Protein AF-A0A6C0CAA9-F1 (afdb_monomer_lite)

pLDDT: mean 88.31, std 8.36, range [48.25, 97.31]

Sequence (471 aa):
MSEYFYSITTSFPNSFNPATDSGELSLQIANDQSITTFLLSIGPDPNNSDLIIITFATPLSPSEETALDDLVANFVPPLQGNYVIIESTLADDQALQLLSSNTYGGILMQSGFGGIEVITTNSFAVTAAAASGIVTSLGNVTLEATAALVNIDGGAGVNVGSGSFATPVNIGTGSQQHVVTIGNNVSASAVAIAAGSGGVSANSNATISLNATGAASNLSVNTNADAQDLTLAVIGATNSSIILSSQGTGTDAISLISNGGITLFSQSANNYPINIVSNTAIANAINLDCSSTGGIIMAAGPFGININAYNGGTVGVGNFNGGDIYFSTAAAARNIFFGTDSAATVFYQRFGKGQLGYQPAPTDLATASSPLTMAELSTRLLFGTPSSTVTVTLPTPVLFVTYFPSVIIGDSLDFSVVNQSATPGDIYTLDAGSQATVGNVSVAPGVSAQFRIRMTNITFPTQAYTLYRIA

Structure (mmCIF, N/CA/C/O backbone):
data_AF-A0A6C0CAA9-F1
#
_entry.id   AF-A0A6C0CAA9-F1
#
loop_
_atom_site.group_PDB
_atom_site.id
_atom_site.type_symbol
_atom_site.label_atom_id
_atom_site.label_alt_id
_atom_site.label_comp_id
_atom_site.label_asym_id
_atom_site.label_entity_id
_atom_site.label_seq_id
_atom_site.pdbx_PDB_ins_code
_atom_site.Cartn_x
_atom_site.Cartn_y
_atom_site.Cartn_z
_atom_site.occupancy
_atom_site.B_iso_or_equiv
_atom_site.auth_seq_id
_atom_site.auth_comp_id
_atom_site.auth_asym_id
_atom_site.auth_atom_id
_atom_site.pdbx_PDB_model_num
ATOM 1 N N . MET A 1 1 ? -52.798 28.921 89.295 1.00 79.56 1 MET A N 1
ATOM 2 C CA . MET A 1 1 ? -52.818 27.674 88.516 1.00 79.56 1 MET A CA 1
ATOM 3 C C . MET A 1 1 ? -54.259 27.342 88.224 1.00 79.56 1 MET A C 1
ATOM 5 O O . MET A 1 1 ? -55.068 27.423 89.145 1.00 79.56 1 MET A O 1
ATOM 9 N N . SER A 1 2 ? -54.549 27.042 86.967 1.00 89.88 2 SER A N 1
ATOM 10 C CA . SER A 1 2 ? -55.880 26.682 86.483 1.00 89.88 2 SER A CA 1
ATOM 11 C C . SER A 1 2 ? -55.773 25.368 85.735 1.00 89.88 2 SER A C 1
ATOM 13 O O . SER A 1 2 ? -54.843 25.197 84.950 1.00 89.88 2 SER A O 1
ATOM 15 N N . GLU A 1 3 ? -56.680 24.445 86.025 1.00 91.94 3 GLU A N 1
ATOM 16 C CA . GLU A 1 3 ? -56.652 23.078 85.514 1.00 91.94 3 GLU A CA 1
ATOM 17 C C . GLU A 1 3 ? -57.796 22.867 84.530 1.00 91.94 3 GLU A C 1
ATOM 19 O O . GLU A 1 3 ? -58.948 23.190 84.824 1.00 91.94 3 GLU A O 1
ATOM 24 N N . TYR A 1 4 ? -57.450 22.313 83.374 1.00 93.62 4 TYR A N 1
ATOM 25 C CA . TYR A 1 4 ? -58.366 21.958 82.303 1.00 93.62 4 TYR A CA 1
ATOM 26 C C . TYR A 1 4 ? -58.342 20.447 82.125 1.00 93.62 4 TYR A C 1
ATOM 28 O O . TYR A 1 4 ? -57.271 19.848 82.012 1.00 93.62 4 TYR A O 1
ATOM 36 N N . PHE A 1 5 ? -59.523 19.836 82.144 1.00 92.75 5 PHE A N 1
ATOM 37 C CA . PHE A 1 5 ? -59.685 18.388 82.145 1.00 92.75 5 PHE A CA 1
ATOM 38 C C . PHE A 1 5 ? -60.194 17.934 80.788 1.00 92.75 5 PHE A C 1
ATOM 40 O O . PHE A 1 5 ? -61.292 18.308 80.378 1.00 92.75 5 PHE A O 1
ATOM 47 N N . TYR A 1 6 ? -59.416 17.085 80.128 1.00 93.69 6 TYR A N 1
ATOM 48 C CA . TYR A 1 6 ? -59.778 16.505 78.843 1.00 93.69 6 TYR A CA 1
ATOM 49 C C . TYR A 1 6 ? -59.856 14.994 78.973 1.00 93.69 6 TYR A C 1
ATOM 51 O O . TYR A 1 6 ? -58.992 14.375 79.594 1.00 93.69 6 TYR A O 1
ATOM 59 N N . SER A 1 7 ? -60.894 14.393 78.395 1.00 90.19 7 SER A N 1
ATOM 60 C CA . SER A 1 7 ? -60.997 12.938 78.368 1.00 90.19 7 SER A CA 1
ATOM 61 C C . SER A 1 7 ? -60.096 12.386 77.277 1.00 90.19 7 SER A C 1
ATOM 63 O O . SER A 1 7 ? -60.168 12.800 76.121 1.00 90.19 7 SER A O 1
ATOM 65 N N . ILE A 1 8 ? -59.263 11.422 77.634 1.00 87.12 8 ILE A N 1
ATOM 66 C CA . ILE A 1 8 ? -58.392 10.715 76.704 1.00 87.12 8 ILE A CA 1
ATOM 67 C C . ILE A 1 8 ? -59.242 10.016 75.642 1.00 87.12 8 ILE A C 1
ATOM 69 O O . ILE A 1 8 ? -58.912 10.070 74.460 1.00 87.12 8 ILE A O 1
ATOM 73 N N . THR A 1 9 ? -60.356 9.395 76.035 1.00 84.31 9 THR A N 1
ATOM 74 C CA . THR A 1 9 ? -61.214 8.657 75.099 1.00 84.31 9 THR A CA 1
ATOM 75 C C . THR A 1 9 ? -62.166 9.529 74.284 1.00 84.31 9 THR A C 1
ATOM 77 O O . THR A 1 9 ? -62.499 9.138 73.165 1.00 84.31 9 THR A O 1
ATOM 80 N N . THR A 1 10 ? -62.615 10.687 74.791 1.00 86.94 10 THR A N 1
ATOM 81 C CA . THR A 1 10 ? -63.602 11.520 74.070 1.00 86.94 10 THR A CA 1
ATOM 82 C C . THR A 1 10 ? -63.061 12.837 73.528 1.00 86.94 10 THR A C 1
ATOM 84 O O . THR A 1 10 ? -63.593 13.331 72.538 1.00 86.94 10 THR A O 1
ATOM 87 N N . SER A 1 11 ? -62.042 13.426 74.156 1.00 89.62 11 SER A N 1
ATOM 88 C CA . SER A 1 11 ? -61.457 14.704 73.725 1.00 89.62 11 SER A CA 1
ATOM 89 C C . SER A 1 11 ? -60.293 14.521 72.745 1.00 89.62 11 SER A C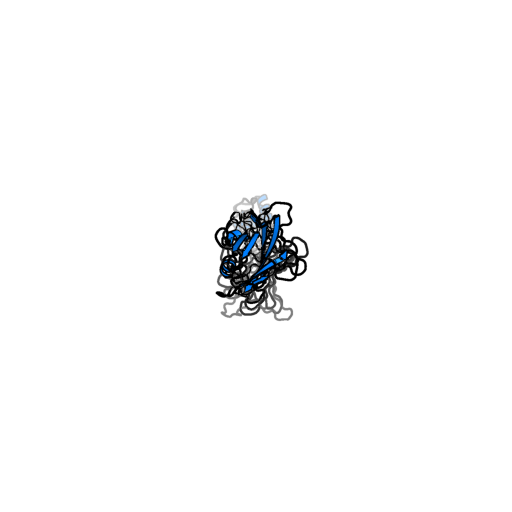 1
ATOM 91 O O . SER A 1 11 ? -60.063 15.415 71.941 1.00 89.62 11 SER A O 1
ATOM 93 N N . PHE A 1 12 ? -59.609 13.368 72.752 1.00 87.94 12 PHE A N 1
ATOM 94 C CA . PHE A 1 12 ? -58.509 13.045 71.829 1.00 87.94 12 PHE A CA 1
ATOM 95 C C . PHE A 1 12 ? -58.912 11.942 70.828 1.00 87.94 12 PHE A C 1
ATOM 97 O O . PHE A 1 12 ? -58.564 10.771 71.010 1.00 87.94 12 PHE A O 1
ATOM 104 N N . PRO A 1 13 ? -59.624 12.274 69.735 1.00 78.62 13 PRO A N 1
ATOM 105 C CA . PRO A 1 13 ? -60.142 11.279 68.789 1.00 78.62 13 PRO A CA 1
ATOM 106 C C . PRO A 1 13 ? -59.045 10.485 68.056 1.00 78.62 13 PRO A C 1
ATOM 108 O O . PRO A 1 13 ? -59.311 9.395 67.552 1.00 78.62 13 PRO A O 1
ATOM 111 N N . ASN A 1 14 ? -57.807 10.989 68.029 1.00 74.31 14 ASN A N 1
ATOM 112 C CA . ASN A 1 14 ? -56.670 10.362 67.349 1.00 74.31 14 ASN A CA 1
ATOM 113 C C . ASN A 1 14 ? -55.814 9.458 68.254 1.00 74.31 14 ASN A C 1
ATOM 115 O O . ASN A 1 14 ? -54.731 9.052 67.841 1.00 74.31 14 ASN A O 1
ATOM 119 N N . SER A 1 15 ? -56.324 9.083 69.436 1.00 75.44 15 SER A N 1
ATOM 120 C CA . SER A 1 15 ? -55.620 8.320 70.482 1.00 75.44 15 SER A CA 1
ATOM 121 C C . SER A 1 15 ? -54.475 9.106 71.134 1.00 75.44 15 SER A C 1
ATOM 123 O O . SER A 1 15 ? -53.509 9.478 70.479 1.00 75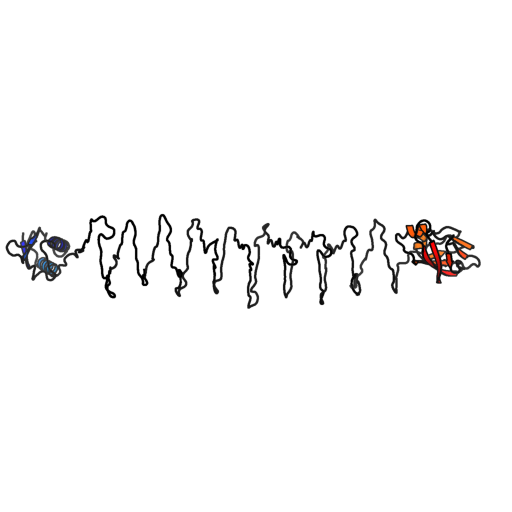.44 15 SER A O 1
ATOM 125 N N . PHE A 1 16 ? -54.566 9.321 72.447 1.00 86.31 16 PHE A N 1
ATOM 126 C CA . PHE A 1 16 ? -53.544 9.999 73.245 1.00 86.31 16 PHE A CA 1
ATOM 127 C C . PHE A 1 16 ? -53.043 9.068 74.354 1.00 86.31 16 PHE A C 1
ATOM 129 O O . PHE A 1 16 ? -53.834 8.531 75.131 1.00 86.31 16 PHE A O 1
ATOM 136 N N . ASN A 1 17 ? -51.731 8.864 74.441 1.00 85.94 17 ASN A N 1
ATOM 137 C CA . ASN A 1 17 ? -51.086 8.130 75.522 1.00 85.94 17 ASN A CA 1
ATOM 138 C C . ASN A 1 17 ? -50.378 9.111 76.475 1.00 85.94 17 ASN A C 1
ATOM 140 O O . ASN A 1 17 ? -49.301 9.613 76.142 1.00 85.94 17 ASN A O 1
ATOM 144 N N . PRO A 1 18 ? -50.899 9.336 77.699 1.00 83.44 18 PRO A N 1
ATOM 145 C CA . PRO A 1 18 ? -50.319 10.291 78.646 1.00 83.44 18 PRO A CA 1
ATOM 146 C C . PRO A 1 18 ? -48.840 10.060 78.972 1.00 83.44 18 PRO A C 1
ATOM 148 O O . PRO A 1 18 ? -48.145 11.009 79.336 1.00 83.44 18 PRO A O 1
ATOM 151 N N . ALA A 1 19 ? -48.348 8.822 78.847 1.00 79.25 19 ALA A N 1
ATOM 152 C CA . ALA A 1 19 ? -46.964 8.480 79.158 1.00 79.25 19 ALA A CA 1
ATOM 153 C C . ALA A 1 19 ? -45.966 8.919 78.073 1.00 79.25 19 ALA A C 1
ATOM 155 O O . ALA A 1 19 ? -44.817 9.210 78.400 1.00 79.25 19 ALA A O 1
ATOM 156 N N . THR A 1 20 ? -46.376 8.958 76.802 1.00 80.12 20 THR A N 1
ATOM 157 C CA . THR A 1 20 ? -45.477 9.244 75.667 1.00 80.12 20 THR A CA 1
ATOM 158 C C . THR A 1 20 ? -45.819 10.536 74.935 1.00 80.12 20 THR A C 1
ATOM 160 O O . THR A 1 20 ? -44.929 11.152 74.355 1.00 80.12 20 THR A O 1
ATOM 163 N N . ASP A 1 21 ? -47.075 10.980 75.006 1.00 87.25 21 ASP A N 1
ATOM 164 C CA . ASP A 1 21 ? -47.607 12.013 74.112 1.00 87.25 21 ASP A CA 1
ATOM 165 C C . ASP A 1 21 ? -47.741 13.380 74.801 1.00 87.25 21 ASP A C 1
ATOM 167 O O . ASP A 1 21 ? -47.811 14.406 74.128 1.00 87.25 21 ASP A O 1
ATOM 171 N N . SER A 1 22 ? -47.692 13.428 76.140 1.00 87.00 22 SER A N 1
ATOM 172 C CA . SER A 1 22 ? -47.765 14.679 76.921 1.00 87.00 22 SER A CA 1
ATOM 173 C C . SER A 1 22 ? -46.656 15.673 76.556 1.00 87.00 22 SER A C 1
ATOM 175 O O . SER A 1 22 ? -46.878 16.882 76.560 1.00 87.00 22 SER A O 1
ATOM 177 N N . GLY A 1 23 ? -45.467 15.166 76.208 1.00 85.31 23 GLY A N 1
ATOM 178 C CA . GLY A 1 23 ? -44.351 15.983 75.727 1.00 85.31 23 GLY A CA 1
ATOM 179 C C . GLY A 1 23 ? -44.665 16.674 74.401 1.00 85.31 23 GLY A C 1
ATOM 180 O O . GLY A 1 23 ? -44.465 17.880 74.279 1.00 85.31 23 GLY A O 1
ATOM 181 N N . GLU A 1 24 ? -45.228 15.942 73.442 1.00 87.56 24 GLU A N 1
ATOM 182 C CA . GLU A 1 24 ? -45.607 16.497 72.141 1.00 87.56 24 GLU A CA 1
ATOM 183 C C . GLU A 1 24 ? -46.794 17.463 72.264 1.00 87.56 24 GLU A C 1
ATOM 185 O O . GLU A 1 24 ? -46.761 18.550 71.694 1.00 87.56 24 GLU A O 1
ATOM 190 N N . LEU A 1 25 ? -47.804 17.135 73.079 1.00 89.69 25 LEU A N 1
ATOM 191 C CA . LEU A 1 25 ? -48.932 18.038 73.328 1.00 89.69 25 LEU A CA 1
ATOM 192 C C . LEU A 1 25 ? -48.465 19.346 73.981 1.00 89.69 25 LEU A C 1
ATOM 194 O O . LEU A 1 25 ? -48.918 20.421 73.595 1.00 89.69 25 LEU A O 1
ATOM 198 N N . SER A 1 26 ? -47.504 19.281 74.912 1.00 90.06 26 SER A N 1
ATOM 199 C CA . SER A 1 26 ? -46.914 20.493 75.495 1.00 90.06 26 SER A CA 1
ATOM 200 C C . SER A 1 26 ? -46.186 21.346 74.461 1.00 90.06 26 SER A C 1
ATOM 202 O O . SER A 1 26 ? -46.262 22.572 74.524 1.00 90.06 26 SER A O 1
ATOM 204 N N . LEU A 1 27 ? -45.530 20.713 73.483 1.00 88.06 27 LEU A N 1
ATOM 205 C CA . LEU A 1 27 ? -44.838 21.408 72.405 1.00 88.06 27 LEU A CA 1
ATOM 206 C C . LEU A 1 27 ? -45.835 22.069 71.447 1.00 88.06 27 LEU A C 1
ATOM 208 O O . LEU A 1 27 ? -45.625 23.208 71.036 1.00 88.06 27 LEU A O 1
ATOM 212 N N . GLN A 1 28 ? -46.935 21.387 71.126 1.00 90.12 28 GLN A N 1
ATOM 213 C CA . GLN A 1 28 ? -47.996 21.931 70.278 1.00 90.12 28 GLN A CA 1
ATOM 214 C C . GLN A 1 28 ? -48.701 23.111 70.960 1.00 90.12 28 GLN A C 1
ATOM 216 O O . GLN A 1 28 ? -48.814 24.164 70.339 1.00 90.12 28 GLN A O 1
ATOM 221 N N . ILE A 1 29 ? -49.061 22.997 72.246 1.00 91.62 29 ILE A N 1
ATOM 222 C CA . ILE A 1 29 ? -49.635 24.110 73.028 1.00 91.62 29 ILE A CA 1
ATOM 223 C C . ILE A 1 29 ? -48.663 25.291 73.101 1.00 91.62 29 ILE A C 1
ATOM 225 O O . ILE A 1 29 ? -49.076 26.432 72.930 1.00 91.62 29 ILE A O 1
ATOM 229 N N . ALA A 1 30 ? -47.370 25.038 73.322 1.00 89.06 30 ALA A N 1
ATOM 230 C CA . ALA A 1 30 ? -46.365 26.100 73.371 1.00 89.06 30 ALA A CA 1
ATOM 231 C C . ALA A 1 30 ? -46.143 26.794 72.011 1.00 89.06 30 ALA A C 1
ATOM 233 O O . ALA A 1 30 ? -45.720 27.950 71.978 1.00 89.06 30 ALA A O 1
ATOM 234 N N . ASN A 1 31 ? -46.397 26.097 70.899 1.00 90.81 31 ASN A N 1
ATOM 235 C CA . ASN A 1 31 ? -46.250 26.636 69.545 1.00 90.81 31 ASN A CA 1
ATOM 236 C C . ASN A 1 31 ? -47.523 27.323 69.026 1.00 90.81 31 ASN A C 1
ATOM 238 O O . ASN A 1 31 ? -47.436 28.120 68.082 1.00 90.81 31 ASN A O 1
ATOM 242 N N . ASP A 1 32 ? -48.684 27.048 69.623 1.00 91.50 32 ASP A N 1
ATOM 243 C CA . ASP A 1 32 ? -49.945 27.667 69.238 1.00 91.50 32 ASP A CA 1
ATOM 244 C C . ASP A 1 32 ? -49.985 29.140 69.666 1.00 91.50 32 ASP A C 1
ATOM 246 O O . ASP A 1 32 ? -50.066 29.486 70.840 1.00 91.50 32 ASP A O 1
ATOM 250 N N . GLN A 1 33 ? -49.942 30.038 68.680 1.00 92.06 33 GLN A N 1
ATOM 251 C CA . GLN A 1 33 ? -49.907 31.485 68.910 1.00 92.06 33 GLN A CA 1
ATOM 252 C C . GLN A 1 33 ? -51.203 32.037 69.520 1.00 92.06 33 GLN A C 1
ATOM 254 O O . GLN A 1 33 ? -51.222 33.184 69.972 1.00 92.06 33 GLN A O 1
ATOM 259 N N . SER A 1 34 ? -52.290 31.265 69.490 1.00 93.50 34 SER A N 1
ATOM 260 C CA . SER A 1 34 ? -53.565 31.652 70.085 1.00 93.50 34 SER A CA 1
ATOM 261 C C . SER A 1 34 ? -53.667 31.297 71.568 1.00 93.50 34 SER A C 1
ATOM 263 O O . SER A 1 34 ? -54.523 31.872 72.235 1.00 93.50 34 SER A O 1
ATOM 265 N N . ILE A 1 35 ? -52.758 30.461 72.096 1.00 92.00 35 ILE A N 1
ATOM 266 C CA . ILE A 1 35 ? -52.600 30.168 73.526 1.00 92.00 35 ILE A CA 1
ATOM 267 C C . ILE A 1 35 ? -51.384 30.934 74.055 1.00 92.00 35 ILE A C 1
ATOM 269 O O . ILE A 1 35 ? -50.236 30.545 73.871 1.00 92.00 35 ILE A O 1
ATOM 273 N N . THR A 1 36 ? -51.625 32.059 74.726 1.00 90.69 36 THR A N 1
ATOM 274 C CA . THR A 1 36 ? -50.547 32.938 75.223 1.00 90.69 36 THR A CA 1
ATOM 275 C C . THR A 1 36 ? -50.223 32.714 76.695 1.00 90.69 36 THR A C 1
ATOM 277 O O . THR A 1 36 ? -49.155 33.096 77.183 1.00 90.69 36 THR A O 1
ATOM 280 N N . THR A 1 37 ? -51.152 32.097 77.421 1.00 92.06 37 THR A N 1
ATOM 281 C CA . THR A 1 37 ? -50.989 31.766 78.830 1.00 92.06 37 THR A CA 1
ATOM 282 C C . THR A 1 37 ? -49.954 30.655 79.013 1.00 92.06 37 THR A C 1
ATOM 284 O O . THR A 1 37 ? -49.972 29.634 78.333 1.00 92.06 37 THR A O 1
ATOM 287 N N . PHE A 1 38 ? -49.053 30.833 79.981 1.00 91.38 38 PHE A N 1
ATOM 288 C CA . PHE A 1 38 ? -47.955 29.899 80.221 1.00 91.38 38 PHE A CA 1
ATOM 289 C C . PHE A 1 38 ? -48.454 28.531 80.716 1.00 91.38 38 PHE A C 1
ATOM 291 O O . PHE A 1 38 ? -49.049 28.432 81.796 1.00 91.38 38 PHE A O 1
ATOM 298 N N . LEU A 1 39 ? -48.175 27.482 79.939 1.00 93.06 39 LEU A N 1
ATOM 299 C CA . LEU A 1 39 ? -48.414 26.086 80.301 1.00 93.06 39 LEU A CA 1
ATOM 300 C C . LEU A 1 39 ? -47.430 25.651 81.399 1.00 93.06 39 LEU A C 1
ATOM 302 O O . LEU A 1 39 ? -46.219 25.799 81.253 1.00 93.06 39 LEU A O 1
ATOM 306 N N . LEU A 1 40 ? -47.946 25.099 82.497 1.00 92.56 40 LEU A N 1
ATOM 307 C CA . LEU A 1 40 ? -47.142 24.597 83.616 1.00 92.56 40 LEU A CA 1
ATOM 308 C C . LEU A 1 40 ? -46.894 23.095 83.530 1.00 92.56 40 LEU A C 1
ATOM 310 O O . LEU A 1 40 ? -45.774 22.645 83.766 1.00 92.56 40 LEU A O 1
ATOM 314 N N . SER A 1 41 ? -47.933 22.317 83.235 1.00 91.44 41 SER A N 1
ATOM 315 C CA . SER A 1 41 ? -47.829 20.862 83.175 1.00 91.44 41 SER A CA 1
ATOM 316 C C . SER A 1 41 ? -48.963 20.241 82.378 1.00 91.44 41 SER A C 1
ATOM 318 O O . SER A 1 41 ? -50.063 20.782 82.308 1.00 91.44 41 SER A O 1
ATOM 320 N N . ILE A 1 42 ? -48.683 19.060 81.840 1.00 92.00 42 ILE A N 1
ATOM 321 C CA . ILE A 1 42 ? -49.664 18.138 81.278 1.00 92.00 42 ILE A CA 1
ATOM 322 C C . ILE A 1 42 ? -49.415 16.798 81.956 1.00 92.00 42 ILE A C 1
ATOM 324 O O . ILE A 1 42 ? -48.280 16.314 81.951 1.00 92.00 42 ILE A O 1
ATOM 328 N N . GLY A 1 43 ? -50.437 16.216 82.572 1.00 89.50 43 GLY A N 1
ATOM 329 C CA . GLY A 1 43 ? -50.297 14.934 83.256 1.00 89.50 43 GLY A CA 1
ATOM 330 C C . GLY A 1 43 ? -51.631 14.219 83.450 1.00 89.50 43 GLY A C 1
ATOM 331 O O . GLY A 1 43 ? -52.675 14.865 83.413 1.00 89.50 43 GLY A O 1
ATOM 332 N N . PRO A 1 44 ? -51.627 12.888 83.616 1.00 89.38 44 PRO A N 1
ATOM 333 C CA . PRO A 1 44 ? -52.850 12.141 83.885 1.00 89.38 44 PRO A CA 1
ATOM 334 C C . PRO A 1 44 ? -53.449 12.556 85.234 1.00 89.38 44 PRO A C 1
ATOM 336 O O . PRO A 1 44 ? -52.712 12.839 86.184 1.00 89.38 44 PRO A O 1
ATOM 339 N N . ASP A 1 45 ? -54.776 12.556 85.335 1.00 88.44 45 ASP A N 1
ATOM 340 C CA . ASP A 1 45 ? -55.450 12.753 86.616 1.00 88.44 45 ASP A CA 1
ATOM 341 C C . ASP A 1 45 ? -55.144 11.557 87.542 1.00 88.44 45 ASP A C 1
ATOM 343 O O . ASP A 1 45 ? -55.397 10.404 87.171 1.00 88.44 45 ASP A O 1
ATOM 347 N N . PRO A 1 46 ? -54.612 11.783 88.760 1.00 85.88 46 PRO A N 1
ATOM 348 C CA . PRO A 1 46 ? -54.266 10.702 89.683 1.00 85.88 46 PRO A CA 1
ATOM 349 C C . PRO A 1 46 ? -55.476 9.878 90.152 1.00 85.88 46 PRO A C 1
ATOM 351 O O . PRO A 1 46 ? -55.293 8.778 90.676 1.00 85.88 46 PRO A O 1
ATOM 354 N N . ASN A 1 47 ? -56.697 10.389 89.985 1.00 89.19 47 ASN A N 1
ATOM 355 C CA . ASN A 1 47 ? -57.935 9.759 90.435 1.00 89.19 47 ASN A CA 1
ATOM 356 C C . ASN A 1 47 ? -58.813 9.251 89.279 1.00 89.19 47 ASN A C 1
ATOM 358 O O . ASN A 1 47 ? -59.784 8.536 89.538 1.00 89.19 47 ASN A O 1
ATOM 362 N N . ASN A 1 48 ? -58.498 9.593 88.023 1.00 88.81 48 ASN A N 1
ATOM 363 C CA . ASN A 1 48 ? -59.239 9.131 86.851 1.00 88.81 48 ASN A CA 1
ATOM 364 C C . ASN A 1 48 ? -58.306 8.851 85.667 1.00 88.81 48 ASN A C 1
ATOM 366 O O . ASN A 1 48 ? -57.788 9.759 85.026 1.00 88.81 48 ASN A O 1
ATOM 370 N N . SER A 1 49 ? -58.165 7.572 85.322 1.00 84.25 49 SER A N 1
ATOM 371 C CA . SER A 1 49 ? -57.291 7.123 84.237 1.00 84.25 49 SER A CA 1
ATOM 372 C C . SER A 1 49 ? -57.722 7.568 82.837 1.00 84.25 49 SER A C 1
ATOM 374 O O . SER A 1 49 ? -56.944 7.393 81.908 1.00 84.25 49 SER A O 1
ATOM 376 N N . ASP A 1 50 ? -58.945 8.080 82.665 1.00 88.12 50 ASP A N 1
ATOM 377 C CA . ASP A 1 50 ? -59.440 8.619 81.393 1.00 88.12 50 ASP A CA 1
ATOM 378 C C . ASP A 1 50 ? -59.289 10.146 81.293 1.00 88.12 50 ASP A C 1
ATOM 380 O O . ASP A 1 50 ? -59.655 10.715 80.277 1.00 88.12 50 ASP A O 1
ATOM 384 N N . LEU A 1 51 ? -58.756 10.840 82.304 1.00 90.56 51 LEU A N 1
ATOM 385 C CA . LEU A 1 51 ? -58.572 12.293 82.246 1.00 90.56 51 LEU A CA 1
ATOM 386 C C . LEU A 1 51 ? -57.093 12.673 82.157 1.00 90.56 51 LEU A C 1
ATOM 388 O O . LEU A 1 51 ? -56.251 12.156 82.892 1.00 90.56 51 LEU A O 1
ATOM 392 N N . ILE A 1 52 ? -56.792 13.633 81.284 1.00 91.81 52 ILE A N 1
ATOM 393 C CA . ILE A 1 52 ? -55.558 14.417 81.320 1.00 91.81 52 ILE A CA 1
ATOM 394 C C . ILE A 1 52 ? -55.877 15.790 81.918 1.00 91.81 52 ILE A C 1
ATOM 396 O O . ILE A 1 52 ? -56.890 16.412 81.591 1.00 91.81 52 ILE A O 1
ATOM 400 N N . ILE A 1 53 ? -54.995 16.252 82.796 1.00 92.94 53 ILE A N 1
ATOM 401 C CA . ILE A 1 53 ? -55.011 17.586 83.379 1.00 92.94 53 ILE A CA 1
ATOM 402 C C . ILE A 1 53 ? -53.973 18.431 82.648 1.00 92.94 53 ILE A C 1
ATOM 404 O O . ILE A 1 53 ? -52.780 18.111 82.646 1.00 92.94 53 ILE A O 1
ATOM 408 N N . ILE A 1 54 ? -54.433 19.525 82.049 1.00 93.88 54 ILE A N 1
ATOM 409 C CA . ILE A 1 54 ? -53.593 20.560 81.454 1.00 93.88 54 ILE A CA 1
ATOM 410 C C . ILE A 1 54 ? -53.632 21.766 82.389 1.00 93.88 54 ILE A C 1
ATOM 412 O O . ILE A 1 54 ? -54.678 22.385 82.594 1.00 93.88 54 ILE A O 1
ATOM 416 N N . THR A 1 55 ? -52.495 22.083 83.000 1.00 93.62 55 THR A N 1
ATOM 417 C CA . THR A 1 55 ? -52.395 23.130 84.017 1.00 93.62 55 THR A CA 1
ATOM 418 C C . THR A 1 55 ? -51.704 24.356 83.447 1.00 93.62 55 THR A C 1
ATOM 420 O O . THR A 1 55 ? -50.557 24.281 83.009 1.00 93.62 55 THR A O 1
ATOM 423 N N . PHE A 1 56 ? -52.359 25.510 83.533 1.00 94.88 56 PHE A N 1
ATOM 424 C CA . PHE A 1 56 ? -51.807 26.807 83.144 1.00 94.88 56 PHE A CA 1
ATOM 425 C C . PHE A 1 56 ? -51.518 27.688 84.363 1.00 94.88 56 PHE A C 1
ATOM 427 O O . PHE A 1 56 ? -52.103 27.520 85.441 1.00 94.88 56 PHE A O 1
ATOM 434 N N . ALA A 1 57 ? -50.602 28.648 84.213 1.00 93.06 57 ALA A N 1
ATOM 435 C CA . ALA A 1 57 ? -50.211 29.565 85.285 1.00 93.06 57 ALA A CA 1
ATOM 436 C C . ALA A 1 57 ? -51.398 30.388 85.821 1.00 93.06 57 ALA A C 1
ATOM 438 O O . ALA A 1 57 ? -51.562 30.535 87.042 1.00 93.06 57 ALA A O 1
ATOM 439 N N . THR A 1 58 ? -52.264 30.838 84.914 1.00 92.75 58 THR A N 1
ATOM 440 C CA . THR A 1 58 ? -53.504 31.589 85.163 1.00 92.75 58 THR A CA 1
ATOM 441 C C . THR A 1 58 ? -54.665 30.982 84.362 1.00 92.75 58 THR A C 1
ATOM 443 O O . THR A 1 58 ? -54.413 30.143 83.501 1.00 92.75 58 THR A O 1
ATOM 446 N N . PRO A 1 59 ? -55.932 31.351 84.637 1.00 92.38 59 PRO A N 1
ATOM 447 C CA . PRO A 1 59 ? -57.058 30.925 83.803 1.00 92.38 59 PRO A CA 1
ATOM 448 C C . PRO A 1 59 ? -56.873 31.391 82.357 1.00 92.38 59 PRO A C 1
ATOM 450 O O . PRO A 1 59 ? -56.418 32.516 82.145 1.00 92.38 59 PRO A O 1
ATOM 453 N N . LEU A 1 60 ? -57.230 30.534 81.404 1.00 92.94 60 LEU A N 1
ATOM 454 C CA . LEU A 1 60 ? -57.271 30.865 79.986 1.00 92.94 60 LEU A CA 1
ATOM 455 C C . LEU A 1 60 ? -58.425 31.835 79.706 1.00 92.94 60 LEU A C 1
ATOM 457 O O . LEU A 1 60 ? -59.458 31.828 80.381 1.00 92.94 60 LEU A O 1
ATOM 461 N N . SER A 1 61 ? -58.255 32.692 78.704 1.00 94.06 61 SER A N 1
ATOM 462 C CA . SER A 1 61 ? -59.370 33.447 78.131 1.00 94.06 61 SER A CA 1
ATOM 463 C C . SER A 1 61 ? -60.292 32.529 77.309 1.00 94.06 61 SER A C 1
ATOM 465 O O . SER A 1 61 ? -59.842 31.495 76.820 1.00 94.06 61 SER A O 1
ATOM 467 N N . PRO A 1 62 ? -61.562 32.904 77.056 1.00 93.19 62 PRO A N 1
ATOM 468 C CA . PRO A 1 62 ? -62.480 32.069 76.269 1.00 93.19 62 PRO A CA 1
ATOM 469 C C . PRO A 1 62 ? -61.960 31.691 74.869 1.00 93.19 62 PRO A C 1
ATOM 471 O O . PRO A 1 62 ? -62.255 30.613 74.358 1.00 93.19 62 PRO A O 1
ATOM 474 N N . SER A 1 63 ? -61.170 32.570 74.242 1.00 91.00 63 SER A N 1
ATOM 475 C CA . SER A 1 63 ? -60.507 32.291 72.963 1.00 91.00 63 SER A CA 1
ATOM 476 C C . SER A 1 63 ? -59.361 31.287 73.091 1.00 91.00 63 SER A C 1
ATOM 478 O O . SER A 1 63 ? -59.179 30.475 72.193 1.00 91.00 63 SER A O 1
ATOM 480 N N . GLU A 1 64 ? -58.613 31.324 74.195 1.00 94.06 64 GLU A N 1
ATOM 481 C CA . GLU A 1 64 ? -57.532 30.371 74.469 1.00 94.06 64 GLU A CA 1
ATOM 482 C C . GLU A 1 64 ? -58.077 28.990 74.853 1.00 94.06 64 GLU A C 1
ATOM 484 O O . GLU A 1 64 ? -57.485 27.987 74.478 1.00 94.06 64 GLU A O 1
ATOM 489 N N . GLU A 1 65 ? -59.216 28.919 75.554 1.00 93.19 65 GLU A N 1
ATOM 490 C CA . GLU A 1 65 ? -59.906 27.645 75.818 1.00 93.19 65 GLU A CA 1
ATOM 491 C C . GLU A 1 65 ? -60.389 27.005 74.515 1.00 93.19 65 GLU A C 1
ATOM 493 O O . GLU A 1 65 ? -60.154 25.825 74.295 1.00 93.19 65 GLU A O 1
ATOM 498 N N . THR A 1 66 ? -60.969 27.798 73.605 1.00 93.75 66 THR A N 1
ATOM 499 C CA . THR A 1 66 ? -61.376 27.302 72.276 1.00 93.75 66 THR A CA 1
ATOM 500 C C . THR A 1 66 ? -60.172 26.781 71.487 1.00 93.75 66 THR A C 1
ATOM 502 O O . THR A 1 66 ? -60.242 25.720 70.877 1.00 93.75 66 THR A O 1
ATOM 505 N N . ALA A 1 67 ? -59.050 27.502 71.526 1.00 93.44 67 ALA A N 1
ATOM 506 C CA . ALA A 1 67 ? -57.815 27.071 70.884 1.00 93.44 67 ALA A CA 1
ATOM 507 C C . ALA A 1 67 ? -57.248 25.784 71.494 1.00 93.44 67 ALA A C 1
ATOM 509 O O . ALA A 1 67 ? -56.795 24.901 70.768 1.00 93.44 67 ALA A O 1
ATOM 510 N N . LEU A 1 68 ? -57.288 25.659 72.823 1.00 93.69 68 LEU A N 1
ATOM 511 C CA . LEU A 1 68 ? -56.859 24.450 73.512 1.00 93.69 68 LEU A CA 1
ATOM 512 C C . LEU A 1 68 ? -57.759 23.263 73.160 1.00 93.69 68 LEU A C 1
ATOM 514 O O . LEU A 1 68 ? -57.239 22.185 72.882 1.00 93.69 68 LEU A O 1
ATOM 518 N N . ASP A 1 69 ? -59.076 23.465 73.118 1.00 93.44 69 ASP A N 1
ATOM 519 C CA . ASP A 1 69 ? -60.047 22.453 72.701 1.00 93.44 69 ASP A CA 1
ATOM 520 C C . ASP A 1 69 ? -59.783 21.992 71.260 1.00 93.44 69 ASP A C 1
ATOM 522 O O . ASP A 1 69 ? -59.742 20.789 70.997 1.00 93.44 69 ASP A O 1
ATOM 526 N N . ASP A 1 70 ? -59.541 22.930 70.337 1.00 92.62 70 ASP A N 1
ATOM 527 C CA . ASP A 1 70 ? -59.217 22.633 68.938 1.00 92.62 70 ASP A CA 1
ATOM 528 C C . ASP A 1 70 ? -57.889 21.874 68.811 1.00 92.62 70 ASP A C 1
ATOM 530 O O . ASP A 1 70 ? -57.781 20.932 68.020 1.00 92.62 70 ASP A O 1
ATOM 534 N N . LEU A 1 71 ? -56.878 22.251 69.594 1.00 91.94 71 LEU A N 1
ATOM 535 C CA . LEU A 1 71 ? -55.569 21.605 69.589 1.00 91.94 71 LEU A CA 1
ATOM 536 C C . LEU A 1 71 ? -55.636 20.192 70.176 1.00 91.94 71 LEU A C 1
ATOM 538 O O . LEU A 1 71 ? -55.051 19.266 69.618 1.00 91.94 71 LEU A O 1
ATOM 542 N N . VAL A 1 72 ? -56.399 20.002 71.253 1.00 92.31 72 VAL A N 1
ATOM 543 C CA . VAL A 1 72 ? -56.675 18.688 71.848 1.00 92.31 72 VAL A CA 1
ATOM 544 C C . VAL A 1 72 ? -57.446 17.797 70.868 1.00 92.31 72 VAL A C 1
ATOM 546 O O . VAL A 1 72 ? -57.046 16.654 70.629 1.00 92.31 72 VAL A O 1
ATOM 549 N N . ALA A 1 73 ? -58.496 18.325 70.234 1.00 90.69 73 ALA A N 1
ATOM 550 C CA . ALA A 1 73 ? -59.313 17.580 69.277 1.00 90.69 73 ALA A CA 1
ATOM 551 C C . ALA A 1 73 ? -58.540 17.191 68.004 1.00 90.69 73 ALA A C 1
ATOM 553 O O . ALA A 1 73 ? -58.813 16.145 67.411 1.00 90.69 73 ALA A O 1
ATOM 554 N N . ASN A 1 74 ? -57.566 18.007 67.593 1.00 89.38 74 ASN A N 1
ATOM 555 C CA . ASN A 1 74 ? -56.747 17.776 66.402 1.00 89.38 74 ASN A CA 1
ATOM 556 C C . ASN A 1 74 ? -55.333 17.270 66.715 1.00 89.38 74 ASN A C 1
ATOM 558 O O . ASN A 1 74 ? -54.495 17.238 65.813 1.00 89.38 74 ASN A O 1
ATOM 562 N N . PHE A 1 75 ? -55.059 16.854 67.954 1.00 89.12 75 PHE A N 1
ATOM 563 C CA . PHE A 1 75 ? -53.745 16.348 68.335 1.00 89.12 75 PHE A CA 1
ATOM 564 C C . PHE A 1 75 ? -53.339 15.174 67.434 1.00 89.12 75 PHE A C 1
ATOM 566 O O . PHE A 1 75 ? -54.118 14.240 67.209 1.00 89.12 75 PHE A O 1
ATOM 573 N N . VAL A 1 76 ? -52.109 15.218 66.922 1.00 77.69 76 VAL A N 1
ATOM 574 C CA . VAL A 1 76 ? -51.506 14.134 66.141 1.00 77.69 76 VAL A CA 1
ATOM 575 C C . VAL A 1 76 ? -50.271 13.639 66.896 1.00 77.69 76 VAL A C 1
ATOM 577 O O . VAL A 1 76 ? -49.314 14.408 67.025 1.00 77.69 76 VAL A O 1
ATOM 580 N N . PRO A 1 77 ? -50.256 12.388 67.396 1.00 76.38 77 PRO A N 1
ATOM 581 C CA . PRO A 1 77 ? -49.071 11.833 68.040 1.00 76.38 77 PRO A CA 1
ATOM 582 C C . PRO A 1 77 ? -47.921 11.674 67.025 1.00 76.38 77 PRO A C 1
ATOM 584 O O . PRO A 1 77 ? -48.168 11.454 65.833 1.00 76.38 77 PRO A O 1
ATOM 587 N N . PRO A 1 78 ? -46.650 11.754 67.460 1.00 69.56 78 PRO A N 1
ATOM 588 C CA . PRO A 1 78 ? -45.514 11.604 66.561 1.00 69.56 78 PRO A CA 1
ATOM 589 C C . PRO A 1 78 ? -45.451 10.171 66.010 1.00 69.56 78 PRO A C 1
ATOM 591 O O . PRO A 1 78 ? -45.600 9.197 66.750 1.00 69.56 78 PRO A O 1
ATOM 594 N N . LEU A 1 79 ? -45.186 10.022 64.705 1.00 61.12 79 LEU A N 1
ATOM 595 C CA . LEU A 1 79 ? -44.933 8.716 64.087 1.00 61.12 79 LEU A CA 1
ATOM 596 C C . LEU A 1 79 ? -43.633 8.127 64.658 1.00 61.12 79 LEU A C 1
ATOM 598 O O . LEU A 1 79 ? -42.538 8.455 64.203 1.00 61.12 79 LEU A O 1
ATOM 602 N N . GLN A 1 80 ? -43.735 7.253 65.659 1.00 60.03 80 GLN A N 1
ATOM 603 C CA . GLN A 1 80 ? -42.586 6.494 66.148 1.00 60.03 80 GLN A CA 1
ATOM 604 C C . GLN A 1 80 ? -42.182 5.455 65.093 1.00 60.03 80 GLN A C 1
ATOM 606 O O . GLN A 1 80 ? -42.994 4.636 64.660 1.00 60.03 80 GLN A O 1
ATOM 611 N N . GLY A 1 81 ? -40.919 5.487 64.659 1.00 61.19 81 GLY A N 1
ATOM 612 C CA . GLY A 1 81 ? -40.356 4.433 63.820 1.00 61.19 81 GLY A CA 1
ATOM 613 C C . GLY A 1 81 ? -40.329 3.120 64.600 1.00 61.19 81 GLY A C 1
ATOM 614 O O . GLY A 1 81 ? -39.493 2.940 65.480 1.00 61.19 81 GLY A O 1
ATOM 615 N N . ASN A 1 82 ? -41.251 2.209 64.301 1.00 71.19 82 ASN A N 1
ATOM 616 C CA . ASN A 1 82 ? -41.252 0.868 64.874 1.00 71.19 82 ASN A CA 1
ATOM 617 C C . ASN A 1 82 ? -40.216 0.013 64.130 1.00 71.19 82 ASN A C 1
ATOM 619 O O . ASN A 1 82 ? -40.420 -0.322 62.963 1.00 71.19 82 ASN A O 1
ATOM 623 N N . TYR A 1 83 ? -39.115 -0.345 64.793 1.00 80.25 83 TYR A N 1
ATOM 624 C CA . TYR A 1 83 ? -38.109 -1.259 64.247 1.00 80.25 83 TYR A CA 1
ATOM 625 C C . TYR A 1 83 ? -38.253 -2.651 64.862 1.00 80.25 83 TYR A C 1
ATOM 627 O O . TYR A 1 83 ? -38.540 -2.794 66.049 1.00 80.25 83 TYR A O 1
ATOM 635 N N . VAL A 1 84 ? -37.997 -3.680 64.059 1.00 87.31 84 VAL A N 1
ATOM 636 C CA . VAL A 1 84 ? -37.845 -5.062 64.526 1.00 87.31 84 VAL A CA 1
ATOM 637 C C . VAL A 1 84 ? -36.401 -5.474 64.268 1.00 87.31 84 VAL A C 1
ATOM 639 O O . VAL A 1 84 ? -35.941 -5.408 63.131 1.00 87.31 84 VAL A O 1
ATOM 642 N N . ILE A 1 85 ? -35.689 -5.891 65.317 1.00 88.50 85 ILE A N 1
ATOM 643 C CA . ILE A 1 85 ? -34.309 -6.383 65.231 1.00 88.50 85 ILE A CA 1
ATOM 644 C C . ILE A 1 85 ? -34.334 -7.907 65.377 1.00 88.50 85 ILE A C 1
ATOM 646 O O . ILE A 1 85 ? -34.882 -8.427 66.348 1.00 88.50 85 ILE A O 1
ATOM 650 N N . ILE A 1 86 ? -33.739 -8.617 64.417 1.00 91.44 86 ILE A N 1
ATOM 651 C CA . ILE A 1 86 ? -33.541 -10.070 64.456 1.00 91.44 86 ILE A CA 1
ATOM 652 C C . ILE A 1 86 ? -32.032 -10.317 64.402 1.00 91.44 86 ILE A C 1
ATOM 654 O O . ILE A 1 86 ? -31.396 -10.010 63.398 1.00 91.44 86 ILE A O 1
ATOM 658 N N . GLU A 1 87 ? -31.465 -10.858 65.479 1.00 92.12 87 GLU A N 1
ATOM 659 C CA . GLU A 1 87 ? -30.025 -11.088 65.635 1.00 92.12 87 GLU A CA 1
ATOM 660 C C . GLU A 1 87 ? -29.750 -12.533 66.076 1.00 92.12 87 GLU A C 1
ATOM 662 O O . GLU A 1 87 ? -30.504 -13.110 66.861 1.00 92.12 87 GLU A O 1
ATOM 667 N N . SER A 1 88 ? -28.648 -13.107 65.586 1.00 90.62 88 SER A N 1
ATOM 668 C CA . SER A 1 88 ? -28.078 -14.363 66.076 1.00 90.62 88 SER A CA 1
ATOM 669 C C . SER A 1 88 ? -26.611 -14.136 66.428 1.00 90.62 88 SER A C 1
ATOM 671 O O . SER A 1 88 ? -25.857 -13.595 65.625 1.00 90.62 88 SER A O 1
ATOM 673 N N . THR A 1 89 ? -26.197 -14.547 67.626 1.00 90.06 89 THR A N 1
ATOM 674 C CA . THR A 1 89 ? -24.821 -14.378 68.133 1.00 90.06 89 THR A CA 1
ATOM 675 C C . THR A 1 89 ? -23.927 -15.591 67.858 1.00 90.06 89 THR A C 1
ATOM 677 O O . THR A 1 89 ? -22.782 -15.646 68.312 1.00 90.06 89 THR A O 1
ATOM 680 N N . LEU A 1 90 ? -24.445 -16.590 67.138 1.00 89.44 90 LEU A N 1
ATOM 681 C CA . LEU A 1 90 ? -23.716 -17.805 66.786 1.00 89.44 90 LEU A CA 1
ATOM 682 C C . LEU A 1 90 ? -22.689 -17.509 65.682 1.00 89.44 90 LEU A C 1
ATOM 684 O O . LEU A 1 90 ? -23.014 -16.889 64.676 1.00 89.44 90 LEU A O 1
ATOM 688 N N . ALA A 1 91 ? -21.455 -17.992 65.847 1.00 84.88 91 ALA A N 1
ATOM 689 C CA . ALA A 1 91 ? -20.373 -17.860 64.864 1.00 84.88 91 ALA A CA 1
ATOM 690 C C . ALA A 1 91 ? -20.469 -18.922 63.746 1.00 84.88 91 ALA A C 1
ATOM 692 O O . ALA A 1 91 ? -19.498 -19.628 63.475 1.00 84.88 91 ALA A O 1
ATOM 693 N N . ASP A 1 92 ? -21.655 -19.070 63.155 1.00 88.75 92 ASP A N 1
ATOM 694 C CA . ASP A 1 92 ? -21.973 -20.053 62.111 1.00 88.75 92 ASP A CA 1
ATOM 695 C C . ASP A 1 92 ? -22.431 -19.343 60.822 1.00 88.75 92 ASP A C 1
ATOM 697 O O . ASP A 1 92 ? -23.068 -18.288 60.886 1.00 88.75 92 ASP A O 1
ATOM 701 N N . ASP A 1 93 ? -22.134 -19.907 59.649 1.00 83.81 93 ASP A N 1
ATOM 702 C CA . ASP A 1 93 ? -22.477 -19.320 58.343 1.00 83.81 93 ASP A CA 1
ATOM 703 C C . ASP A 1 93 ? -23.976 -19.428 58.000 1.00 83.81 93 ASP A C 1
ATOM 705 O O . ASP A 1 93 ? -24.456 -18.779 57.069 1.00 83.81 93 ASP A O 1
ATOM 709 N N . GLN A 1 94 ? -24.735 -20.176 58.805 1.00 89.81 94 GLN A N 1
ATOM 710 C CA . GLN A 1 94 ? -26.192 -20.311 58.728 1.00 89.81 94 GLN A CA 1
ATOM 711 C C . GLN A 1 94 ? -26.906 -19.918 60.032 1.00 89.81 94 GLN A C 1
ATOM 713 O O . GLN A 1 94 ? -27.997 -20.417 60.325 1.00 89.81 94 GLN A O 1
ATOM 718 N N . ALA A 1 95 ? -26.316 -19.010 60.818 1.00 92.31 95 ALA A N 1
ATOM 719 C CA . ALA A 1 95 ? -26.824 -18.590 62.128 1.00 92.31 95 ALA A CA 1
ATOM 720 C C . ALA A 1 95 ? -28.269 -18.034 62.121 1.00 92.31 95 ALA A C 1
ATOM 722 O O . ALA A 1 95 ? -28.928 -18.043 63.164 1.00 92.31 95 ALA A O 1
ATOM 723 N N . LEU A 1 96 ? -28.767 -17.570 60.968 1.00 92.62 96 LEU A N 1
ATOM 724 C CA . LEU A 1 96 ? -30.153 -17.161 60.733 1.00 92.62 96 LEU A CA 1
ATOM 725 C C . LEU A 1 96 ? -30.606 -17.636 59.342 1.00 92.62 96 LEU A C 1
ATOM 727 O O . LEU A 1 96 ? -29.935 -17.366 58.350 1.00 92.62 96 LEU A O 1
ATOM 731 N N . GLN A 1 97 ? -31.761 -18.306 59.255 1.00 92.81 97 GLN A N 1
ATOM 732 C CA . GLN A 1 97 ? -32.332 -18.780 57.988 1.00 92.81 97 GLN A CA 1
ATOM 733 C C . GLN A 1 97 ? -33.821 -18.432 57.878 1.00 92.81 97 GLN A C 1
ATOM 735 O O . GLN A 1 97 ? -34.565 -18.524 58.853 1.00 92.81 97 GLN A O 1
ATOM 740 N N . LEU A 1 98 ? -34.268 -18.106 56.664 1.00 91.88 98 LEU A N 1
ATOM 741 C CA . LEU A 1 98 ? -35.677 -17.923 56.309 1.00 91.88 98 LEU A CA 1
ATOM 742 C C . LEU A 1 98 ? -36.004 -18.880 55.156 1.00 91.88 98 LEU A C 1
ATOM 744 O O . LEU A 1 98 ? -35.550 -18.677 54.033 1.00 91.88 98 LEU A O 1
ATOM 748 N N . LEU A 1 99 ? -36.759 -19.949 55.426 1.00 90.62 99 LEU A N 1
ATOM 749 C CA . LEU A 1 99 ? -37.019 -21.009 54.447 1.00 90.62 99 LEU A CA 1
ATOM 750 C C . LEU A 1 99 ? -38.478 -20.989 53.977 1.00 90.62 99 LEU A C 1
ATOM 752 O O . LEU A 1 99 ? -39.400 -21.109 54.777 1.00 90.62 99 LEU A O 1
ATOM 756 N N . SER A 1 100 ? -38.682 -20.911 52.661 1.00 92.56 100 SER A N 1
ATOM 757 C CA . SER A 1 100 ? -39.980 -21.083 51.988 1.00 92.56 100 SER A CA 1
ATOM 758 C C . SER A 1 100 ? -39.849 -22.153 50.898 1.00 92.56 100 SER A C 1
ATOM 760 O O . SER A 1 100 ? -39.834 -21.851 49.714 1.00 92.56 100 SER A O 1
ATOM 762 N N . SER A 1 101 ? -39.669 -23.414 51.296 1.00 89.56 101 SER A N 1
ATOM 763 C CA . SER A 1 101 ? -39.078 -24.480 50.463 1.00 89.56 101 SER A CA 1
ATOM 764 C C . SER A 1 101 ? -40.018 -25.228 49.504 1.00 89.56 101 SER A C 1
ATOM 766 O O . SER A 1 101 ? -39.571 -26.136 48.804 1.00 89.56 101 SER A O 1
ATOM 768 N N . ASN A 1 102 ? -41.312 -24.905 49.464 1.00 88.75 102 ASN A N 1
ATOM 769 C CA . ASN A 1 102 ? -42.235 -25.549 48.525 1.00 88.75 102 ASN A CA 1
ATOM 770 C C . ASN A 1 102 ? -42.111 -24.936 47.109 1.00 88.75 102 ASN A C 1
ATOM 772 O O . ASN A 1 102 ? -41.539 -23.865 46.942 1.00 88.75 102 ASN A O 1
ATOM 776 N N . THR A 1 103 ? -42.665 -25.588 46.080 1.00 87.38 103 THR A N 1
ATOM 777 C CA . THR A 1 103 ? -42.559 -25.151 44.666 1.00 87.38 103 THR A CA 1
ATOM 778 C C . THR A 1 103 ? -43.105 -23.740 44.392 1.00 87.38 103 THR A C 1
ATOM 780 O O . THR A 1 103 ? -42.743 -23.130 43.391 1.00 87.38 103 THR A O 1
ATOM 783 N N . TYR A 1 104 ? -43.959 -23.217 45.273 1.00 86.88 104 TYR A N 1
ATOM 784 C CA . TYR A 1 104 ? -44.559 -21.883 45.192 1.00 86.88 104 TYR A CA 1
ATOM 785 C C . TYR A 1 104 ? -44.083 -20.951 46.319 1.00 86.88 104 TYR A C 1
ATOM 787 O O . TYR A 1 104 ? -44.634 -19.865 46.497 1.00 86.88 104 TYR A O 1
ATOM 795 N N . GLY A 1 105 ? -43.110 -21.385 47.122 1.00 85.56 105 GLY A N 1
ATOM 796 C CA . GLY A 1 105 ? -42.662 -20.682 48.310 1.00 85.56 105 GLY A CA 1
ATOM 797 C C . GLY A 1 105 ? -41.790 -19.498 47.922 1.00 85.56 105 GLY A C 1
ATOM 798 O O . GLY A 1 105 ? -40.897 -19.618 47.088 1.00 85.56 105 GLY A O 1
ATOM 799 N N . GLY A 1 106 ? -42.055 -18.340 48.519 1.00 90.00 106 GLY A N 1
ATOM 800 C CA . GLY A 1 106 ? -41.328 -17.113 48.233 1.00 90.00 106 GLY A CA 1
ATOM 801 C C . GLY A 1 106 ? -41.267 -16.211 49.453 1.00 90.00 106 GLY A C 1
ATOM 802 O O . GLY A 1 106 ? -42.121 -16.274 50.335 1.00 90.00 106 GLY A O 1
ATOM 803 N N . ILE A 1 107 ? -40.249 -15.361 49.481 1.00 94.31 107 ILE A N 1
ATOM 804 C CA . ILE A 1 107 ? -40.076 -14.320 50.489 1.00 94.31 107 ILE A CA 1
ATOM 805 C C . ILE A 1 107 ? -40.149 -12.992 49.751 1.00 94.31 107 ILE A C 1
ATOM 807 O O . ILE A 1 107 ? -39.360 -12.735 48.843 1.00 94.31 107 ILE A O 1
ATOM 811 N N . LEU A 1 108 ? -41.115 -12.160 50.123 1.00 93.19 108 LEU A N 1
ATOM 812 C CA . LEU A 1 108 ? -41.275 -10.829 49.561 1.00 93.19 108 LEU A CA 1
ATOM 813 C C . LEU A 1 108 ? -40.639 -9.800 50.498 1.00 93.19 108 LEU A C 1
ATOM 815 O O . LEU A 1 108 ? -41.040 -9.686 51.652 1.00 93.19 108 LEU A O 1
ATOM 819 N N . MET A 1 109 ? -39.689 -9.025 49.979 1.00 93.50 109 MET A N 1
ATOM 820 C CA . MET A 1 109 ? -39.075 -7.894 50.676 1.00 93.50 109 MET A CA 1
ATOM 821 C C . MET A 1 109 ? -39.337 -6.628 49.859 1.00 93.50 109 MET A C 1
ATOM 823 O O . MET A 1 109 ? -38.945 -6.554 48.697 1.00 93.50 109 MET A O 1
ATOM 827 N N . GLN A 1 110 ? -40.039 -5.657 50.442 1.00 94.31 110 GLN A N 1
ATOM 828 C CA . GLN A 1 110 ? -40.378 -4.388 49.793 1.00 94.31 110 GLN A CA 1
ATOM 829 C C . GLN A 1 110 ? -40.002 -3.220 50.704 1.00 94.31 110 GLN A C 1
ATOM 831 O O . GLN A 1 110 ? -40.179 -3.293 51.918 1.00 94.31 110 GLN A O 1
ATOM 836 N N . SER A 1 111 ? -39.529 -2.131 50.105 1.00 92.56 111 SER A N 1
ATOM 837 C CA . SER A 1 111 ? -39.166 -0.894 50.795 1.00 92.56 111 SER A CA 1
ATOM 838 C C . SER A 1 111 ? -39.691 0.320 50.028 1.00 92.56 111 SER A C 1
ATOM 840 O O . SER A 1 111 ? -39.800 0.284 48.803 1.00 92.56 111 SER A O 1
ATOM 842 N N . GLY A 1 112 ? -39.963 1.418 50.739 1.00 89.44 112 GLY A N 1
ATOM 843 C CA . GLY A 1 112 ? -40.171 2.734 50.126 1.00 89.44 112 GLY A CA 1
ATOM 844 C C . GLY A 1 112 ? -38.846 3.394 49.713 1.00 89.44 112 GLY A C 1
ATOM 845 O O . GLY A 1 112 ? -37.863 2.715 49.424 1.00 89.44 112 GLY A O 1
ATOM 846 N N . PHE A 1 113 ? -38.792 4.729 49.751 1.00 86.06 113 PHE A N 1
ATOM 847 C CA . PHE A 1 113 ? -37.606 5.520 49.376 1.00 86.06 113 PHE A CA 1
ATOM 848 C C . PHE A 1 113 ? -36.317 5.172 50.137 1.00 86.06 113 PHE A C 1
ATOM 850 O O . PHE A 1 113 ? -35.235 5.412 49.614 1.00 86.06 113 PHE A O 1
ATOM 857 N N . GLY A 1 114 ? -36.424 4.609 51.346 1.00 86.06 114 GLY A N 1
ATOM 858 C CA . GLY A 1 114 ? -35.268 4.193 52.147 1.00 86.06 114 GLY A CA 1
ATOM 859 C C . GLY A 1 114 ? -34.499 2.992 51.584 1.00 86.06 114 GLY A C 1
ATOM 860 O O . GLY A 1 114 ? -33.359 2.780 51.974 1.00 86.06 114 GLY A O 1
ATOM 861 N N . GLY A 1 115 ? -35.086 2.235 50.650 1.00 91.25 115 GLY A N 1
ATOM 862 C CA . GLY A 1 115 ? -34.428 1.085 50.031 1.00 91.25 115 GLY A CA 1
ATOM 863 C C . GLY A 1 115 ? -34.233 -0.113 50.968 1.00 91.25 115 GLY A C 1
ATOM 864 O O . GLY A 1 115 ? -34.778 -0.176 52.071 1.00 91.25 115 GLY A O 1
ATOM 865 N N . ILE A 1 116 ? -33.454 -1.080 50.487 1.00 95.12 116 ILE A N 1
ATOM 866 C CA . ILE A 1 116 ? -32.963 -2.226 51.253 1.00 95.12 116 ILE A CA 1
ATOM 867 C C . ILE A 1 116 ? -31.440 -2.131 51.224 1.00 95.12 116 ILE A C 1
ATOM 869 O O . ILE A 1 116 ? -30.840 -2.242 50.155 1.00 95.12 116 ILE A O 1
ATOM 873 N N . GLU A 1 117 ? -30.818 -1.914 52.378 1.00 94.69 117 GLU A N 1
ATOM 874 C CA . GLU A 1 117 ? -29.364 -1.914 52.516 1.00 94.69 117 GLU A CA 1
ATOM 875 C C . GLU A 1 117 ? -28.890 -3.287 53.002 1.00 94.69 117 GLU A C 1
ATOM 877 O O . GLU A 1 117 ? -29.416 -3.834 53.972 1.00 94.69 117 GLU A O 1
ATOM 882 N N . VAL A 1 118 ? -27.894 -3.853 52.319 1.00 94.69 118 VAL A N 1
ATOM 883 C CA . VAL A 1 118 ? -27.267 -5.123 52.694 1.00 94.69 118 VAL A CA 1
ATOM 884 C C . VAL A 1 118 ? -25.778 -4.872 52.881 1.00 94.69 118 VAL A C 1
ATOM 886 O O . VAL A 1 118 ? -25.059 -4.624 51.916 1.00 94.69 118 VAL A O 1
ATOM 889 N N . ILE A 1 119 ? -25.316 -4.944 54.127 1.00 94.69 119 ILE A N 1
ATOM 890 C CA . ILE A 1 119 ? -23.910 -4.753 54.487 1.00 94.69 119 ILE A CA 1
ATOM 891 C C . ILE A 1 119 ? -23.328 -6.112 54.862 1.00 94.69 119 ILE A C 1
ATOM 893 O O . ILE A 1 119 ? -23.796 -6.766 55.793 1.00 94.69 119 ILE A O 1
ATOM 897 N N . THR A 1 120 ? -22.282 -6.534 54.155 1.00 92.56 120 THR A N 1
ATOM 898 C CA . THR A 1 120 ? -21.559 -7.780 54.437 1.00 92.56 120 THR A CA 1
ATOM 899 C C . THR A 1 120 ? -20.062 -7.510 54.480 1.00 92.56 120 THR A C 1
ATOM 901 O O . THR A 1 120 ? -19.558 -6.753 53.656 1.00 92.56 120 THR A O 1
ATOM 904 N N . THR A 1 121 ? -19.331 -8.163 55.382 1.00 90.69 121 THR A N 1
ATOM 905 C CA . THR A 1 121 ? -17.858 -8.083 55.441 1.00 90.69 121 THR A CA 1
ATOM 906 C C . THR A 1 121 ? -17.154 -9.148 54.600 1.00 90.69 121 THR A C 1
ATOM 908 O O . THR A 1 121 ? -15.957 -9.031 54.356 1.00 90.69 121 THR A O 1
ATOM 911 N N . ASN A 1 122 ? -17.879 -10.186 54.174 1.00 88.25 122 ASN A N 1
ATOM 912 C CA . ASN A 1 122 ? -17.345 -11.288 53.379 1.00 88.25 122 ASN A CA 1
ATOM 913 C C . ASN A 1 122 ? -17.997 -11.328 51.990 1.00 88.25 122 ASN A C 1
ATOM 915 O O . ASN A 1 122 ? -17.473 -10.731 51.055 1.00 88.25 122 ASN A O 1
ATOM 919 N N . SER A 1 123 ? -19.155 -11.982 51.850 1.00 91.88 123 SER A N 1
ATOM 920 C CA . SER A 1 123 ? -19.821 -12.132 50.555 1.00 91.88 123 SER A CA 1
ATOM 921 C C . SER A 1 123 ? -21.326 -11.919 50.641 1.00 91.88 123 SER A C 1
ATOM 923 O O . SER A 1 123 ? -21.954 -12.194 51.663 1.00 91.88 123 SER A O 1
ATOM 925 N N . PHE A 1 124 ? -21.888 -11.486 49.519 1.00 94.31 124 PHE A N 1
ATOM 926 C CA . PHE A 1 124 ? -23.307 -11.554 49.222 1.00 94.31 124 PHE A CA 1
ATOM 927 C C . PHE A 1 124 ? -23.478 -12.470 48.008 1.00 94.31 124 PHE A C 1
ATOM 929 O O . PHE A 1 124 ? -22.890 -12.218 46.956 1.00 94.31 124 PHE A O 1
ATOM 936 N N . ALA A 1 125 ? -24.251 -13.546 48.152 1.00 93.69 125 ALA A N 1
ATOM 937 C CA . ALA A 1 125 ? -24.445 -14.541 47.103 1.00 93.69 125 ALA A CA 1
ATOM 938 C C . ALA A 1 125 ? -25.931 -14.698 46.769 1.00 93.69 125 ALA A C 1
ATOM 940 O O . ALA A 1 125 ? -26.764 -14.881 47.654 1.00 93.69 125 ALA A O 1
ATOM 941 N N . VAL A 1 126 ? -26.252 -14.690 45.473 1.00 94.44 126 VAL A N 1
ATOM 942 C CA . VAL A 1 126 ? -27.587 -14.995 44.948 1.00 94.44 126 VAL A CA 1
ATOM 943 C C . VAL A 1 126 ? -27.461 -16.216 44.051 1.00 94.44 126 VAL A C 1
ATOM 945 O O . VAL A 1 126 ? -26.892 -16.140 42.966 1.00 94.44 126 VAL A O 1
ATOM 948 N N . THR A 1 127 ? -27.989 -17.349 44.507 1.00 93.56 127 THR A N 1
ATOM 949 C CA . THR A 1 127 ? -27.987 -18.601 43.742 1.00 93.56 127 THR A CA 1
ATOM 950 C C . THR A 1 127 ? -29.415 -18.936 43.338 1.00 93.56 127 THR A C 1
ATOM 952 O O . THR A 1 127 ? -30.270 -19.128 44.199 1.00 93.56 127 THR A O 1
ATOM 955 N N . ALA A 1 128 ? -29.683 -19.008 42.035 1.00 91.62 128 ALA A N 1
ATOM 956 C CA . ALA A 1 128 ? -30.995 -19.349 41.496 1.00 91.62 128 ALA A CA 1
ATOM 957 C C . ALA A 1 128 ? -30.850 -20.226 40.245 1.00 91.62 128 ALA A C 1
ATOM 959 O O . ALA A 1 128 ? -29.916 -20.059 39.468 1.00 91.62 128 ALA A O 1
ATOM 960 N N . ALA A 1 129 ? -31.791 -21.153 40.042 1.00 89.94 129 ALA A N 1
ATOM 961 C CA . ALA A 1 129 ? -31.875 -21.947 38.811 1.00 89.94 129 ALA A CA 1
ATOM 962 C C . ALA A 1 129 ? -32.574 -21.192 37.661 1.00 89.94 129 ALA A C 1
ATOM 964 O O . ALA A 1 129 ? -32.445 -21.567 36.499 1.00 89.94 129 ALA A O 1
ATOM 965 N N . ALA A 1 130 ? -33.338 -20.149 37.995 1.00 91.06 130 ALA A N 1
ATOM 966 C CA . ALA A 1 130 ? -34.030 -19.272 37.058 1.00 91.06 130 ALA A CA 1
ATOM 967 C C . ALA A 1 130 ? -33.334 -17.903 36.981 1.00 91.06 130 ALA A C 1
ATOM 969 O O . ALA A 1 130 ? -32.352 -17.651 37.678 1.00 91.06 130 ALA A O 1
ATOM 970 N N . ALA A 1 131 ? -33.848 -17.012 36.132 1.00 92.56 131 ALA A N 1
ATOM 971 C CA . ALA A 1 131 ? -33.309 -15.666 35.985 1.00 92.56 131 ALA A CA 1
ATOM 972 C C . ALA A 1 131 ? -33.397 -14.864 37.297 1.00 92.56 131 ALA A C 1
ATOM 974 O O . ALA A 1 131 ? -34.459 -14.776 37.912 1.00 92.56 131 ALA A O 1
ATOM 975 N N . SER A 1 132 ? -32.288 -14.224 37.660 1.00 94.88 132 SER A N 1
ATOM 976 C CA . SER A 1 132 ? -32.196 -13.207 38.712 1.00 94.88 132 SER A CA 1
ATOM 977 C C . SER A 1 132 ? -31.945 -11.849 38.060 1.00 94.88 132 SER A C 1
ATOM 979 O O . SER A 1 132 ? -31.266 -11.779 37.035 1.00 94.88 132 SER A O 1
ATOM 981 N N . GLY A 1 133 ? -32.473 -10.763 38.627 1.00 92.06 133 GLY A N 1
ATOM 982 C CA . GLY A 1 133 ? -32.351 -9.433 38.029 1.00 92.06 133 GLY A CA 1
ATOM 983 C C . GLY A 1 133 ? -32.131 -8.325 39.052 1.00 92.06 133 GLY A C 1
ATOM 984 O O . GLY A 1 133 ? -32.671 -8.371 40.153 1.00 92.06 133 GLY A O 1
ATOM 985 N N . ILE A 1 134 ? -31.368 -7.311 38.644 1.00 94.69 134 ILE A N 1
ATOM 986 C CA . ILE A 1 134 ? -31.276 -5.999 39.291 1.00 94.69 134 ILE A CA 1
ATOM 987 C C . ILE A 1 134 ? -31.731 -4.991 38.237 1.00 94.69 134 ILE A C 1
ATOM 989 O O . ILE A 1 134 ? -31.123 -4.897 37.173 1.00 94.69 134 ILE A O 1
ATOM 993 N N . VAL A 1 135 ? -32.825 -4.278 38.502 1.00 93.06 135 VAL A N 1
ATOM 994 C CA . VAL A 1 135 ? -33.444 -3.352 37.543 1.00 93.06 135 VAL A CA 1
ATOM 995 C C . VAL A 1 135 ? -33.615 -1.992 38.203 1.00 93.06 135 VAL A C 1
ATOM 997 O O . VAL A 1 135 ? -34.208 -1.893 39.275 1.00 93.06 135 VAL A O 1
ATOM 1000 N N . THR A 1 136 ? -33.128 -0.939 37.549 1.00 91.12 136 THR A N 1
ATOM 1001 C CA . THR A 1 136 ? -33.293 0.454 37.977 1.00 91.12 136 THR A CA 1
ATOM 1002 C C . THR A 1 136 ? -34.079 1.237 36.923 1.00 91.12 136 THR A C 1
ATOM 1004 O O . THR A 1 136 ? -33.884 1.051 35.725 1.00 91.12 136 THR A O 1
ATOM 1007 N N . SER A 1 137 ? -35.003 2.102 37.354 1.00 88.44 137 SER A N 1
ATOM 1008 C CA . SER A 1 137 ? -35.854 2.907 36.455 1.00 88.44 137 SER A CA 1
ATOM 1009 C C . SER A 1 137 ? -35.398 4.361 36.298 1.00 88.44 137 SER A C 1
ATOM 1011 O O . SER A 1 137 ? -35.703 4.985 35.286 1.00 88.44 137 SER A O 1
ATOM 1013 N N . LEU A 1 138 ? -34.683 4.904 37.289 1.00 85.62 138 LEU A N 1
ATOM 1014 C CA . LEU A 1 138 ? -34.227 6.303 37.318 1.00 85.62 138 LEU A CA 1
ATOM 1015 C C . LEU A 1 138 ? -32.721 6.456 37.580 1.00 85.62 138 LEU A C 1
ATOM 1017 O O . LEU A 1 138 ? -32.158 7.504 37.285 1.00 85.62 138 LEU A O 1
ATOM 1021 N N . GLY A 1 139 ? -32.081 5.438 38.163 1.00 88.44 139 GLY A N 1
ATOM 1022 C CA . GLY A 1 139 ? -30.689 5.484 38.611 1.00 88.44 139 GLY A CA 1
ATOM 1023 C C . GLY A 1 139 ? -29.797 4.454 37.927 1.00 88.44 139 GLY A C 1
ATOM 1024 O O . GLY A 1 139 ? -30.259 3.615 37.153 1.00 88.44 139 GLY A O 1
ATOM 1025 N N . ASN A 1 140 ? -28.511 4.504 38.257 1.00 92.75 140 ASN A N 1
ATOM 1026 C CA . ASN A 1 140 ? -27.514 3.568 37.749 1.00 92.75 140 ASN A CA 1
ATOM 1027 C C . ASN A 1 140 ? -27.466 2.296 38.598 1.00 92.75 140 ASN A C 1
ATOM 1029 O O . ASN A 1 140 ? -27.739 2.322 39.797 1.00 92.75 140 ASN A O 1
ATOM 1033 N N . VAL A 1 141 ? -27.018 1.206 37.981 1.00 95.38 141 VAL A N 1
ATOM 1034 C CA . VAL A 1 141 ? -26.405 0.095 38.710 1.00 95.38 141 VAL A CA 1
ATOM 1035 C C . VAL A 1 141 ? -24.904 0.369 38.758 1.00 95.38 141 VAL A C 1
ATOM 1037 O O . VAL A 1 141 ? -24.269 0.481 37.711 1.00 95.38 141 VAL A O 1
ATOM 1040 N N . THR A 1 142 ? -24.341 0.491 39.957 1.00 94.06 142 THR A N 1
ATOM 1041 C CA . THR A 1 142 ? -22.896 0.669 40.157 1.00 94.06 142 THR A CA 1
ATOM 1042 C C . THR A 1 142 ? -22.288 -0.655 40.603 1.00 94.06 142 THR A C 1
ATOM 1044 O O . THR A 1 142 ? -22.761 -1.260 41.561 1.00 94.06 142 THR A O 1
ATOM 1047 N N . LEU A 1 143 ? -21.236 -1.097 39.915 1.00 94.44 143 LEU A N 1
ATOM 1048 C CA . LEU A 1 143 ? -20.437 -2.266 40.276 1.00 94.44 143 LEU A CA 1
ATOM 1049 C C . LEU A 1 143 ? -18.992 -1.804 40.432 1.00 94.44 143 LEU A C 1
ATOM 1051 O O . LEU A 1 143 ? -18.401 -1.305 39.476 1.00 94.44 143 LEU A O 1
ATOM 1055 N N . GLU A 1 144 ? -18.431 -1.956 41.625 1.00 94.19 144 GLU A N 1
ATOM 1056 C CA . GLU A 1 144 ? -17.091 -1.469 41.937 1.00 94.19 144 GLU A CA 1
ATOM 1057 C C . GLU A 1 144 ? -16.330 -2.497 42.773 1.00 94.19 144 GLU A C 1
ATOM 1059 O O . GLU A 1 144 ? -16.848 -3.035 43.750 1.00 94.19 144 GLU A O 1
ATOM 1064 N N . ALA A 1 145 ? -15.082 -2.754 42.387 1.00 93.81 145 ALA A N 1
ATOM 1065 C CA . ALA A 1 145 ? -14.134 -3.533 43.165 1.00 93.81 145 ALA A CA 1
ATOM 1066 C C . ALA A 1 145 ? -12.900 -2.662 43.428 1.00 93.81 145 ALA A C 1
ATOM 1068 O O . ALA A 1 145 ? -12.104 -2.415 42.528 1.00 93.81 145 ALA A O 1
ATOM 1069 N N . THR A 1 146 ? -12.731 -2.188 44.663 1.00 90.88 146 THR A N 1
ATOM 1070 C CA . THR A 1 146 ? -11.650 -1.244 45.009 1.00 90.88 146 THR A CA 1
ATOM 1071 C C . THR A 1 146 ? -10.256 -1.875 44.933 1.00 90.88 146 THR A C 1
ATOM 1073 O O . THR A 1 146 ? -9.290 -1.203 44.586 1.00 90.88 146 THR A O 1
ATOM 1076 N N . ALA A 1 147 ? -10.135 -3.165 45.265 1.00 90.88 147 ALA A N 1
ATOM 1077 C CA . ALA A 1 147 ? -8.851 -3.868 45.352 1.00 90.88 147 ALA A CA 1
ATOM 1078 C C . ALA A 1 147 ? -8.666 -4.977 44.299 1.00 90.88 147 ALA A C 1
ATOM 1080 O O . ALA A 1 147 ? -7.604 -5.596 44.249 1.00 90.88 147 ALA A O 1
ATOM 1081 N N . ALA A 1 148 ? -9.690 -5.272 43.493 1.00 92.50 148 ALA A N 1
ATOM 1082 C CA . ALA A 1 148 ? -9.728 -6.450 42.625 1.00 92.50 148 ALA A CA 1
ATOM 1083 C C . ALA A 1 148 ? -10.525 -6.189 41.333 1.00 92.50 148 ALA A C 1
ATOM 1085 O O . ALA A 1 148 ? -10.809 -5.048 40.983 1.00 92.50 148 ALA A O 1
ATOM 1086 N N . LEU A 1 149 ? -10.861 -7.258 40.607 1.00 94.31 149 LEU A N 1
ATOM 1087 C CA . LEU A 1 149 ? -11.635 -7.208 39.369 1.00 94.31 149 LEU A CA 1
ATOM 1088 C C . LEU A 1 149 ? -13.128 -7.417 39.638 1.00 94.31 149 LEU A C 1
ATOM 1090 O O . LEU A 1 149 ? -13.514 -8.161 40.538 1.00 94.31 149 LEU A O 1
ATOM 1094 N N . VAL A 1 150 ? -13.961 -6.812 38.793 1.00 96.25 150 VAL A N 1
ATOM 1095 C CA . VAL A 1 150 ? -15.357 -7.222 38.629 1.00 96.25 150 VAL A CA 1
ATOM 1096 C C . VAL A 1 150 ? -15.386 -8.337 37.585 1.00 96.25 150 VAL A C 1
ATOM 1098 O O . VAL A 1 150 ? -15.083 -8.102 36.416 1.00 96.25 150 VAL A O 1
ATOM 1101 N N . ASN A 1 151 ? -15.753 -9.549 37.999 1.00 94.38 151 ASN A N 1
ATOM 1102 C CA . ASN A 1 151 ? -15.889 -10.685 37.093 1.00 94.38 151 ASN A CA 1
ATOM 1103 C C . ASN A 1 151 ? -17.342 -10.804 36.626 1.00 94.38 151 ASN A C 1
ATOM 1105 O O . ASN A 1 151 ? -18.248 -10.945 37.444 1.00 94.38 151 ASN A O 1
ATOM 1109 N N . ILE A 1 152 ? -17.554 -10.789 35.311 1.00 95.50 152 ILE A N 1
ATOM 1110 C CA . ILE A 1 152 ? -18.859 -11.020 34.686 1.00 95.50 152 ILE A CA 1
ATOM 1111 C C . ILE A 1 152 ? -18.694 -12.192 33.725 1.00 95.50 152 ILE A C 1
ATOM 1113 O O . ILE A 1 152 ? -18.076 -12.050 32.672 1.00 95.50 152 ILE A O 1
ATOM 1117 N N . ASP A 1 153 ? -19.235 -13.348 34.100 1.00 93.62 153 ASP A N 1
ATOM 1118 C CA . ASP A 1 153 ? -19.233 -14.553 33.274 1.00 93.62 153 ASP A CA 1
ATOM 1119 C C . ASP A 1 153 ? -20.674 -15.006 33.040 1.00 93.62 153 ASP A C 1
ATOM 1121 O O . ASP A 1 153 ? -21.390 -15.365 33.973 1.00 93.62 153 ASP A O 1
ATOM 1125 N N . GLY A 1 154 ? -21.113 -14.933 31.785 1.00 91.44 154 GLY A N 1
ATOM 1126 C CA . GLY A 1 154 ? -22.462 -15.327 31.393 1.00 91.44 154 GLY A CA 1
ATOM 1127 C C . GLY A 1 154 ? -22.579 -16.776 30.922 1.00 91.44 154 GLY A C 1
ATOM 1128 O O . GLY A 1 154 ? -23.700 -17.212 30.663 1.00 91.44 154 GLY A O 1
ATOM 1129 N N . GLY A 1 155 ? -21.468 -17.508 30.743 1.00 90.12 155 GLY A N 1
ATOM 1130 C CA . GLY A 1 155 ? -21.416 -18.856 30.152 1.00 90.12 155 GLY A CA 1
ATOM 1131 C C . GLY A 1 155 ? -21.837 -18.929 28.671 1.00 90.12 155 GLY A C 1
ATOM 1132 O O . GLY A 1 155 ? -21.087 -19.414 27.830 1.00 90.12 155 GLY A O 1
ATOM 1133 N N . ALA A 1 156 ? -23.022 -18.410 28.338 1.00 92.00 156 ALA A N 1
ATOM 1134 C CA . ALA A 1 156 ? -23.572 -18.273 26.988 1.00 92.00 156 ALA A CA 1
ATOM 1135 C C . ALA A 1 156 ? -23.361 -16.873 26.372 1.00 92.00 156 ALA A C 1
ATOM 1137 O O . ALA A 1 156 ? -23.661 -16.670 25.197 1.00 92.00 156 ALA A O 1
ATOM 1138 N N . GLY A 1 157 ? -22.849 -15.911 27.147 1.00 93.06 157 GLY A N 1
ATOM 1139 C CA . GLY A 1 157 ? -22.506 -14.566 26.681 1.00 93.06 157 GLY A CA 1
ATOM 1140 C C . GLY A 1 157 ? -22.964 -13.452 27.620 1.00 93.06 157 GLY A C 1
ATOM 1141 O O . GLY A 1 157 ? -23.704 -13.680 28.574 1.00 93.06 157 GLY A O 1
ATOM 1142 N N . VAL A 1 158 ? -22.519 -12.230 27.328 1.00 95.75 158 VAL A N 1
ATOM 1143 C CA . VAL A 1 158 ? -22.902 -11.004 28.038 1.00 95.75 158 VAL A CA 1
ATOM 1144 C C . VAL A 1 158 ? -23.451 -10.022 27.010 1.00 95.75 158 VAL A C 1
ATOM 1146 O O . VAL A 1 158 ? -22.750 -9.646 26.073 1.00 95.75 158 VAL A O 1
ATOM 1149 N N . ASN A 1 159 ? -24.704 -9.605 27.179 1.00 93.38 159 ASN A N 1
ATOM 1150 C CA . ASN A 1 159 ? -25.332 -8.614 26.309 1.00 93.38 159 ASN A CA 1
ATOM 1151 C C . ASN A 1 159 ? -25.120 -7.214 26.894 1.00 93.38 159 ASN A C 1
ATOM 1153 O O . ASN A 1 159 ? -25.415 -6.986 28.066 1.00 93.38 159 ASN A O 1
ATOM 1157 N N . VAL A 1 160 ? -24.648 -6.270 26.080 1.00 94.38 160 VAL A N 1
ATOM 1158 C CA . VAL A 1 160 ? -24.411 -4.877 26.487 1.00 94.38 160 VAL A CA 1
ATOM 1159 C C . VAL A 1 160 ? -25.038 -3.950 25.454 1.00 94.38 160 VAL A C 1
ATOM 1161 O O . VAL A 1 160 ? -24.845 -4.144 24.257 1.00 94.38 160 VAL A O 1
ATOM 1164 N N . GLY A 1 161 ? -25.803 -2.952 25.907 1.00 90.56 161 GLY A N 1
ATOM 1165 C CA . GLY A 1 161 ? -26.393 -1.946 25.017 1.00 90.56 161 GLY A CA 1
ATOM 1166 C C . GLY A 1 161 ? -27.446 -2.489 24.042 1.00 90.56 161 GLY A C 1
ATOM 1167 O O . GLY A 1 161 ? -27.657 -1.899 22.991 1.00 90.56 161 GLY A O 1
ATOM 1168 N N . SER A 1 162 ? -28.129 -3.592 24.366 1.00 89.00 162 SER A N 1
ATOM 1169 C CA . SER A 1 162 ? -29.113 -4.248 23.485 1.00 89.00 162 SER A CA 1
ATOM 1170 C C . SER A 1 162 ? -30.475 -3.533 23.385 1.00 89.00 162 SER A C 1
ATOM 1172 O O . SER A 1 162 ? -31.445 -4.124 22.913 1.00 89.00 162 SER A O 1
ATOM 1174 N N . GLY A 1 163 ? -30.585 -2.296 23.878 1.00 85.56 163 GLY A N 1
ATOM 1175 C CA . GLY A 1 163 ? -31.803 -1.485 23.793 1.00 85.56 163 GLY A CA 1
ATOM 1176 C C . GLY A 1 163 ? -31.962 -0.802 22.428 1.00 85.56 163 GLY A C 1
ATOM 1177 O O . GLY A 1 163 ? -31.022 -0.716 21.649 1.00 85.56 163 GLY A O 1
ATOM 1178 N N . SER A 1 164 ? -33.156 -0.277 22.133 1.00 87.38 164 SER A N 1
ATOM 1179 C CA . SER A 1 164 ? -33.449 0.401 20.853 1.00 87.38 164 SER A CA 1
ATOM 1180 C C . SER A 1 164 ? -33.042 1.881 20.799 1.00 87.38 164 SER A C 1
ATOM 1182 O O . SER A 1 164 ? -33.245 2.532 19.777 1.00 87.38 164 SER A O 1
ATOM 1184 N N . PHE A 1 165 ? -32.505 2.434 21.888 1.00 84.94 165 PHE A N 1
ATOM 1185 C CA . PHE A 1 165 ? -32.096 3.836 21.970 1.00 84.94 165 PHE A CA 1
ATOM 1186 C C . PHE A 1 165 ? -30.606 3.993 21.666 1.00 84.94 165 PHE A C 1
ATOM 1188 O O . PHE A 1 165 ? -29.793 3.147 22.026 1.00 84.94 165 PHE A O 1
ATOM 1195 N N . ALA A 1 166 ? -30.240 5.110 21.038 1.00 84.06 166 ALA A N 1
ATOM 1196 C CA . ALA A 1 166 ? -28.845 5.456 20.807 1.00 84.06 166 ALA A CA 1
ATOM 1197 C C . ALA A 1 166 ? -28.180 5.872 22.129 1.00 84.06 166 ALA A C 1
ATOM 1199 O O . ALA A 1 166 ? -28.340 7.003 22.586 1.00 84.06 166 ALA A O 1
ATOM 1200 N N . THR A 1 167 ? -27.430 4.958 22.740 1.00 87.94 167 THR A N 1
ATOM 1201 C CA . THR A 1 167 ? -26.629 5.218 23.943 1.00 87.94 167 THR A CA 1
ATOM 1202 C C . THR A 1 167 ? -25.204 4.716 23.738 1.00 87.94 167 THR A C 1
ATOM 1204 O O . THR A 1 167 ? -25.029 3.618 23.204 1.00 87.94 167 THR A O 1
ATOM 1207 N N . PRO A 1 168 ? -24.175 5.469 24.156 1.00 92.19 168 PRO A N 1
ATOM 1208 C CA . PRO A 1 168 ? -22.798 5.012 24.040 1.00 92.19 168 PRO A CA 1
ATOM 1209 C C . PRO A 1 168 ? -22.514 3.850 25.000 1.00 92.19 168 PRO A C 1
ATOM 1211 O O . PRO A 1 168 ? -23.056 3.790 26.103 1.00 92.19 168 PRO A O 1
ATOM 1214 N N . VAL A 1 169 ? -21.593 2.971 24.604 1.00 95.12 169 VAL A N 1
ATOM 1215 C CA . VAL A 1 169 ? -20.919 2.034 25.509 1.00 95.12 169 VAL A CA 1
ATOM 1216 C C . VAL A 1 169 ? -19.503 2.555 25.714 1.00 95.12 169 VAL A C 1
ATOM 1218 O O . VAL A 1 169 ? -18.673 2.498 24.810 1.00 95.12 169 VAL A O 1
ATOM 1221 N N . ASN A 1 170 ? -19.241 3.108 26.894 1.00 94.44 170 ASN A N 1
ATOM 1222 C CA . ASN A 1 170 ? -17.946 3.687 27.238 1.00 94.44 170 ASN A CA 1
ATOM 1223 C C . ASN A 1 170 ? -17.090 2.642 27.961 1.00 94.44 170 ASN A C 1
ATOM 1225 O O . ASN A 1 170 ? -17.523 2.082 28.966 1.00 94.44 170 ASN A O 1
ATOM 1229 N N . ILE A 1 171 ? -15.874 2.395 27.472 1.00 95.81 171 ILE A N 1
ATOM 1230 C CA . ILE A 1 171 ? -14.928 1.436 28.059 1.00 95.81 171 ILE A CA 1
ATOM 1231 C C . ILE A 1 171 ? -13.569 2.123 28.188 1.00 95.81 171 ILE A C 1
ATOM 1233 O O . ILE A 1 171 ? -13.030 2.606 27.196 1.00 95.81 171 ILE A O 1
ATOM 1237 N N . GLY A 1 172 ? -13.016 2.178 29.404 1.00 92.88 172 GLY A N 1
ATOM 1238 C CA . GLY A 1 172 ? -11.673 2.725 29.644 1.00 92.88 172 GLY A CA 1
ATOM 1239 C C . GLY A 1 172 ? -11.521 4.218 29.320 1.00 92.88 172 GLY A C 1
ATOM 1240 O O . GLY A 1 172 ? -10.457 4.645 28.889 1.00 92.88 172 GLY A O 1
ATOM 1241 N N . THR A 1 173 ? -12.573 5.024 29.500 1.00 94.19 173 THR A N 1
ATOM 1242 C CA . THR A 1 173 ? -12.599 6.449 29.111 1.00 94.19 173 THR A CA 1
ATOM 1243 C C . THR A 1 173 ? -11.970 7.407 30.133 1.00 94.19 173 THR A C 1
ATOM 1245 O O . THR A 1 173 ? -12.066 8.622 29.970 1.00 94.19 173 THR A O 1
ATOM 1248 N N . GLY A 1 174 ? -11.368 6.901 31.213 1.00 89.62 174 GLY A N 1
ATOM 1249 C CA . GLY A 1 174 ? -10.684 7.735 32.207 1.00 89.62 174 GLY A CA 1
ATOM 1250 C C . GLY A 1 174 ? -9.359 8.311 31.685 1.00 89.62 174 GLY A C 1
ATOM 1251 O O . GLY A 1 174 ? -8.797 7.823 30.711 1.00 89.62 174 GLY A O 1
ATOM 1252 N N . SER A 1 175 ? -8.804 9.310 32.375 1.00 90.69 175 SER A N 1
ATOM 1253 C CA . SER A 1 175 ? -7.520 9.945 32.017 1.00 90.69 175 SER A CA 1
ATOM 1254 C C . SER A 1 175 ? -6.275 9.087 32.289 1.00 90.69 175 SER A C 1
ATOM 1256 O O . SER A 1 175 ? -5.169 9.461 31.902 1.00 90.69 175 SER A O 1
ATOM 1258 N N . GLN A 1 176 ? -6.434 7.959 32.983 1.00 90.19 176 GLN A N 1
ATOM 1259 C CA . GLN A 1 176 ? -5.352 7.033 33.308 1.00 90.19 176 GLN A CA 1
ATOM 1260 C C . GLN A 1 176 ? -5.043 6.087 32.137 1.00 90.19 176 GLN A C 1
ATOM 1262 O O . GLN A 1 176 ? -5.782 6.022 31.155 1.00 90.19 176 GLN A O 1
ATOM 1267 N N . GLN A 1 177 ? -3.940 5.341 32.229 1.00 88.94 177 GLN A N 1
ATOM 1268 C CA . GLN A 1 177 ? -3.661 4.279 31.263 1.00 88.94 177 GLN A CA 1
ATOM 1269 C C . GLN A 1 177 ? -4.660 3.137 31.454 1.00 88.94 177 GLN A C 1
ATOM 1271 O O . GLN A 1 177 ? -4.841 2.646 32.565 1.00 88.94 177 GLN A O 1
ATOM 1276 N N . HIS A 1 178 ? -5.266 2.693 30.358 1.00 93.00 178 HIS A N 1
ATOM 1277 C CA . HIS A 1 178 ? -6.154 1.539 30.340 1.00 93.00 178 HIS A CA 1
ATOM 1278 C C . HIS A 1 178 ? -5.637 0.529 29.322 1.00 93.00 178 HIS A C 1
ATOM 1280 O O . HIS A 1 178 ? -5.198 0.899 28.234 1.00 93.00 178 HIS A O 1
ATOM 1286 N N . VAL A 1 179 ? -5.726 -0.753 29.669 1.00 92.44 179 VAL A N 1
ATOM 1287 C CA . VAL A 1 179 ? -5.530 -1.857 28.730 1.00 92.44 179 VAL A CA 1
ATOM 1288 C C . VAL A 1 179 ? -6.884 -2.517 28.532 1.00 92.44 179 VAL A C 1
ATOM 1290 O O . VAL A 1 179 ? -7.467 -3.035 29.480 1.00 92.44 179 VAL A O 1
ATOM 1293 N N . VAL A 1 180 ? -7.388 -2.482 27.301 1.00 94.50 180 VAL A N 1
ATOM 1294 C CA . VAL A 1 180 ? -8.605 -3.199 26.910 1.00 94.50 180 VAL A CA 1
ATOM 1295 C C . VAL A 1 180 ? -8.180 -4.392 26.068 1.00 94.50 180 VAL A C 1
ATOM 1297 O O . VAL A 1 180 ? -7.701 -4.235 24.947 1.00 94.50 180 VAL A O 1
ATOM 1300 N N . THR A 1 181 ? -8.332 -5.591 26.619 1.00 93.88 181 THR A N 1
ATOM 1301 C CA . THR A 1 181 ? -8.054 -6.847 25.918 1.00 93.88 181 THR A CA 1
ATOM 1302 C C . THR A 1 181 ? -9.373 -7.490 25.507 1.00 93.88 181 THR A C 1
ATOM 1304 O O . THR A 1 181 ? -10.264 -7.649 26.336 1.00 93.88 181 THR A O 1
ATOM 1307 N N . ILE A 1 182 ? -9.501 -7.860 24.231 1.00 93.75 182 ILE A N 1
ATOM 1308 C CA . ILE A 1 182 ? -10.687 -8.528 23.682 1.00 93.75 182 ILE A CA 1
ATOM 1309 C C . ILE A 1 182 ? -10.238 -9.840 23.035 1.00 93.75 182 ILE A C 1
ATOM 1311 O O . ILE A 1 182 ? -9.428 -9.828 22.110 1.00 93.75 182 ILE A O 1
ATOM 1315 N N . GLY A 1 183 ? -10.773 -10.963 23.518 1.00 92.06 183 GLY A N 1
ATOM 1316 C CA . GLY A 1 183 ? -10.376 -12.307 23.085 1.00 92.06 183 GLY A CA 1
ATOM 1317 C C . GLY A 1 183 ? -9.171 -12.862 23.852 1.00 92.06 183 GLY A C 1
ATOM 1318 O O . GLY A 1 183 ? -8.836 -12.386 24.936 1.00 92.06 183 GLY A O 1
ATOM 1319 N N . ASN A 1 184 ? -8.537 -13.901 23.302 1.00 85.62 184 ASN A N 1
ATOM 1320 C CA . ASN A 1 184 ? -7.344 -14.523 23.874 1.00 85.62 184 ASN A CA 1
ATOM 1321 C C . ASN A 1 184 ? -6.238 -14.728 22.819 1.00 85.62 184 ASN A C 1
ATOM 1323 O O . ASN A 1 184 ? -6.519 -14.849 21.630 1.00 85.62 184 ASN A O 1
ATOM 1327 N N . ASN A 1 185 ? -4.979 -14.772 23.268 1.00 79.31 185 ASN A N 1
ATOM 1328 C CA . ASN A 1 185 ? -3.790 -14.826 22.402 1.00 79.31 185 ASN A CA 1
ATOM 1329 C C . ASN A 1 185 ? -3.183 -16.239 22.280 1.00 79.31 185 ASN A C 1
ATOM 1331 O O . ASN A 1 185 ? -2.033 -16.373 21.867 1.00 79.31 185 ASN A O 1
ATOM 1335 N N . VAL A 1 186 ? -3.912 -17.286 22.683 1.00 82.12 186 VAL A N 1
ATOM 1336 C CA . VAL A 1 186 ? -3.392 -18.669 22.738 1.00 82.12 186 VAL A CA 1
ATOM 1337 C C . VAL A 1 186 ? -4.241 -19.624 21.895 1.00 82.12 186 VAL A C 1
ATOM 1339 O O . VAL A 1 186 ? -3.714 -20.465 21.177 1.00 82.12 186 VAL A O 1
ATOM 1342 N N . SER A 1 187 ? -5.559 -19.483 21.974 1.00 84.06 187 SER A N 1
ATOM 1343 C CA . SER A 1 187 ? -6.584 -20.226 21.241 1.00 84.06 187 SER A CA 1
ATOM 1344 C C . SER A 1 187 ? -7.371 -19.284 20.326 1.00 84.06 187 SER A C 1
ATOM 1346 O O . SER A 1 187 ? -7.263 -18.063 20.416 1.00 84.06 187 SER A O 1
ATOM 1348 N N . ALA A 1 188 ? -8.201 -19.838 19.443 1.00 85.69 188 ALA A N 1
ATOM 1349 C CA . ALA A 1 188 ? -9.023 -19.022 18.558 1.00 85.69 188 ALA A CA 1
ATOM 1350 C C . ALA A 1 188 ? -9.979 -18.108 19.356 1.00 85.69 188 ALA A C 1
ATOM 1352 O O . ALA A 1 188 ? -10.703 -18.558 20.243 1.00 85.69 188 ALA A O 1
ATOM 1353 N N . SER A 1 189 ? -9.994 -16.819 19.020 1.00 91.69 189 SER A N 1
ATOM 1354 C CA . SER A 1 189 ? -11.036 -15.857 19.390 1.00 91.69 189 SER A CA 1
ATOM 1355 C C . SER A 1 189 ? -11.400 -15.059 18.152 1.00 91.69 189 SER A C 1
ATOM 1357 O O . SER A 1 189 ? -10.530 -14.452 17.533 1.00 91.69 189 SER A O 1
ATOM 1359 N N . ALA A 1 190 ? -12.678 -15.062 17.786 1.00 91.50 190 ALA A N 1
ATOM 1360 C CA . ALA A 1 190 ? -13.183 -14.185 16.744 1.00 91.50 190 ALA A CA 1
ATOM 1361 C C . ALA A 1 190 ? -13.646 -12.871 17.381 1.00 91.50 190 ALA A C 1
ATOM 1363 O O . ALA A 1 190 ? -14.426 -12.883 18.332 1.00 91.50 190 ALA A O 1
ATOM 1364 N N . VAL A 1 191 ? -13.188 -11.744 16.840 1.00 94.62 191 VAL A N 1
ATOM 1365 C CA . VAL A 1 191 ? -13.696 -10.412 17.183 1.00 94.62 191 VAL A CA 1
ATOM 1366 C C . VAL A 1 191 ? -14.371 -9.855 15.939 1.00 94.62 191 VAL A C 1
ATOM 1368 O O . VAL A 1 191 ? -13.708 -9.563 14.947 1.00 94.62 191 VAL A O 1
ATOM 1371 N N . ALA A 1 192 ? -15.697 -9.741 15.977 1.00 95.06 192 ALA A N 1
ATOM 1372 C CA . ALA A 1 192 ? -16.483 -9.155 14.899 1.00 95.06 192 ALA A CA 1
ATOM 1373 C C . ALA A 1 192 ? -16.887 -7.725 15.274 1.00 95.06 192 ALA A C 1
ATOM 1375 O O . ALA A 1 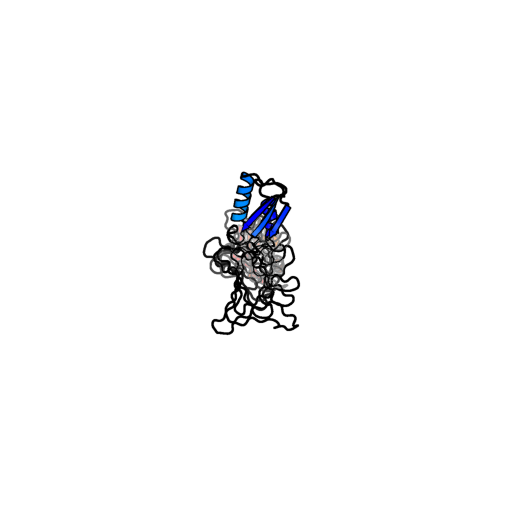192 ? -17.484 -7.504 16.326 1.00 95.06 192 ALA A O 1
ATOM 1376 N N . ILE A 1 193 ? -16.583 -6.760 14.404 1.00 95.38 193 ILE A N 1
ATOM 1377 C CA . ILE A 1 193 ? -16.969 -5.354 14.573 1.00 95.38 193 ILE A CA 1
ATOM 1378 C C . ILE A 1 193 ? -17.890 -4.986 13.412 1.00 95.38 193 ILE A C 1
ATOM 1380 O O . ILE A 1 193 ? -17.443 -4.833 12.277 1.00 95.38 193 ILE A O 1
ATOM 1384 N N . ALA A 1 194 ? -19.185 -4.857 13.694 1.00 94.69 194 ALA A N 1
ATOM 1385 C CA . ALA A 1 194 ? -20.194 -4.463 12.718 1.00 94.69 194 ALA A CA 1
ATOM 1386 C C . ALA A 1 194 ? -20.749 -3.081 13.086 1.00 94.69 194 ALA A C 1
ATOM 1388 O O . ALA A 1 194 ? -21.431 -2.938 14.096 1.00 94.69 194 ALA A O 1
ATOM 1389 N N . ALA A 1 195 ? -20.455 -2.067 12.269 1.00 92.81 195 ALA A N 1
ATOM 1390 C CA . ALA A 1 195 ? -20.809 -0.673 12.561 1.00 92.81 195 ALA A CA 1
ATOM 1391 C C . ALA A 1 195 ? -21.997 -0.118 11.749 1.00 92.81 195 ALA A C 1
ATOM 1393 O O . ALA A 1 195 ? -22.375 1.043 11.917 1.00 92.81 195 ALA A O 1
ATOM 1394 N N . GLY A 1 196 ? -22.580 -0.911 10.841 1.00 90.50 196 GLY A N 1
ATOM 1395 C CA . GLY A 1 196 ? -23.634 -0.439 9.937 1.00 90.50 196 GLY A CA 1
ATOM 1396 C C . GLY A 1 196 ? -23.198 0.808 9.155 1.00 90.50 196 GLY A C 1
ATOM 1397 O O . GLY A 1 196 ? -22.090 0.855 8.625 1.00 90.50 196 GLY A O 1
ATOM 1398 N N . SER A 1 197 ? -24.049 1.835 9.114 1.00 90.50 197 SER A N 1
ATOM 1399 C CA . SER A 1 197 ? -23.750 3.122 8.467 1.00 90.50 197 SER A CA 1
ATOM 1400 C C . SER A 1 197 ? -22.903 4.082 9.316 1.00 90.50 197 SER A C 1
ATOM 1402 O O . SER A 1 197 ? -22.536 5.143 8.821 1.00 90.50 197 SER A O 1
ATOM 1404 N N . GLY A 1 198 ? -22.618 3.757 10.585 1.00 91.56 198 GLY A N 1
ATOM 1405 C CA . GLY A 1 198 ? -21.867 4.628 11.501 1.00 91.56 198 GLY A CA 1
ATOM 1406 C C . GLY A 1 198 ? -20.345 4.575 11.324 1.00 91.56 198 GLY A C 1
ATOM 1407 O O . GLY A 1 198 ? -19.652 5.505 11.728 1.00 91.56 198 GLY A O 1
ATOM 1408 N N . GLY A 1 199 ? -19.830 3.516 10.689 1.00 93.69 199 GLY A N 1
ATOM 1409 C CA . GLY A 1 199 ? -18.399 3.316 10.444 1.00 93.69 199 GLY A CA 1
ATOM 1410 C C . GLY A 1 199 ? -17.583 2.928 11.686 1.00 93.69 199 GLY A C 1
ATOM 1411 O O . GLY A 1 199 ? -18.067 2.930 12.814 1.00 93.69 199 GLY A O 1
ATOM 1412 N N . VAL A 1 200 ? -16.315 2.573 11.465 1.00 96.75 200 VAL A N 1
ATOM 1413 C CA . VAL A 1 200 ? -15.338 2.272 12.525 1.00 96.75 200 VAL A CA 1
ATOM 1414 C C . VAL A 1 200 ? -14.228 3.314 12.454 1.00 96.75 200 VAL A C 1
ATOM 1416 O O . VAL A 1 200 ? -13.612 3.485 11.405 1.00 96.75 200 VAL A O 1
ATOM 1419 N N . SER A 1 201 ? -13.963 4.006 13.562 1.00 95.62 201 SER A N 1
ATOM 1420 C CA . SER A 1 201 ? -12.881 4.990 13.669 1.00 95.62 201 SER A CA 1
ATOM 1421 C C . SER A 1 201 ? -11.821 4.495 14.650 1.00 95.62 201 SER A C 1
ATOM 1423 O O . SER A 1 201 ? -12.143 4.116 15.774 1.00 95.62 201 SER A O 1
ATOM 1425 N N . ALA A 1 202 ? -10.559 4.505 14.223 1.00 95.69 202 ALA A N 1
ATOM 1426 C CA . ALA A 1 202 ? -9.406 4.168 15.050 1.00 95.69 202 ALA A CA 1
ATOM 1427 C C . ALA A 1 202 ? -8.433 5.352 15.044 1.00 95.69 202 ALA A C 1
ATOM 1429 O O . ALA A 1 202 ? -7.618 5.496 14.135 1.00 95.69 202 ALA A O 1
ATOM 1430 N N . ASN A 1 203 ? -8.543 6.217 16.051 1.00 95.19 203 ASN A N 1
ATOM 1431 C CA . ASN A 1 203 ? -7.682 7.388 16.202 1.00 95.19 203 ASN A CA 1
ATOM 1432 C C . ASN A 1 203 ? -6.607 7.096 17.250 1.00 95.19 203 ASN A C 1
ATOM 1434 O O . ASN A 1 203 ? -6.920 6.626 18.343 1.00 95.19 203 ASN A O 1
ATOM 1438 N N . SER A 1 204 ? -5.347 7.387 16.931 1.00 94.81 204 SER A N 1
ATOM 1439 C CA . SER A 1 204 ? -4.219 7.198 17.844 1.00 94.81 204 SER A CA 1
ATOM 1440 C C . SER A 1 204 ? -3.208 8.326 17.671 1.00 94.81 204 SER A C 1
ATOM 1442 O O . SER A 1 204 ? -2.879 8.698 16.549 1.00 94.81 204 SER A O 1
ATOM 1444 N N . ASN A 1 205 ? -2.684 8.836 18.788 1.00 93.19 205 ASN A N 1
ATOM 1445 C CA . ASN A 1 205 ? -1.507 9.716 18.799 1.00 93.19 205 ASN A CA 1
ATOM 1446 C C . ASN A 1 205 ? -0.189 8.913 18.792 1.00 93.19 205 ASN A C 1
ATOM 1448 O O . ASN A 1 205 ? 0.894 9.488 18.861 1.00 93.19 205 ASN A O 1
ATOM 1452 N N . ALA A 1 206 ? -0.289 7.583 18.755 1.00 94.44 206 ALA A N 1
ATOM 1453 C CA . ALA A 1 206 ? 0.811 6.633 18.701 1.00 94.44 206 ALA A CA 1
ATOM 1454 C C . ALA A 1 206 ? 0.599 5.667 17.518 1.00 94.44 206 ALA A C 1
ATOM 1456 O O . ALA A 1 206 ? -0.102 5.978 16.555 1.00 94.44 206 ALA A O 1
ATOM 1457 N N . THR A 1 207 ? 1.215 4.488 17.561 1.00 96.12 207 THR A N 1
ATOM 1458 C CA . THR A 1 207 ? 1.096 3.496 16.489 1.00 96.12 207 THR A CA 1
ATOM 1459 C C . THR A 1 207 ? -0.282 2.832 16.464 1.00 96.12 207 THR A C 1
ATOM 1461 O O . THR A 1 207 ? -0.939 2.652 17.489 1.00 96.12 207 THR A O 1
ATOM 1464 N N . ILE A 1 208 ? -0.700 2.430 15.266 1.00 97.31 208 ILE A N 1
ATOM 1465 C CA . ILE A 1 208 ? -1.770 1.456 15.035 1.00 97.31 208 ILE A CA 1
ATOM 1466 C C . ILE A 1 208 ? -1.098 0.263 14.358 1.00 97.31 208 ILE A C 1
ATOM 1468 O O . ILE A 1 208 ? -0.364 0.443 13.387 1.00 97.31 208 ILE A O 1
ATOM 1472 N N . SER A 1 209 ? -1.294 -0.944 14.886 1.00 95.50 209 SER A N 1
ATOM 1473 C CA . SER A 1 209 ? -0.637 -2.153 14.384 1.00 95.50 209 SER A CA 1
ATOM 1474 C C . SER A 1 209 ? -1.668 -3.215 14.020 1.00 95.50 209 SER A C 1
ATOM 1476 O O . SER A 1 209 ? -2.561 -3.504 14.813 1.00 95.50 209 SER A O 1
ATOM 1478 N N . LEU A 1 210 ? -1.535 -3.787 12.822 1.00 94.56 210 LEU A N 1
ATOM 1479 C CA . LEU A 1 210 ? -2.416 -4.814 12.266 1.00 94.56 210 LEU A CA 1
ATOM 1480 C C . LEU A 1 210 ? -1.539 -5.974 11.782 1.00 94.56 210 LEU A C 1
ATOM 1482 O O . LEU A 1 210 ? -1.033 -5.946 10.664 1.00 94.56 210 LEU A O 1
ATOM 1486 N N . ASN A 1 211 ? -1.320 -6.972 12.638 1.00 93.12 211 ASN A N 1
ATOM 1487 C CA . ASN A 1 211 ? -0.420 -8.091 12.347 1.00 93.12 211 ASN A CA 1
ATOM 1488 C C . ASN A 1 211 ? -1.177 -9.420 12.379 1.00 93.12 211 ASN A C 1
ATOM 1490 O O . ASN A 1 211 ? -2.042 -9.624 13.229 1.00 93.12 211 ASN A O 1
ATOM 1494 N N . ALA A 1 212 ? -0.787 -10.345 11.504 1.00 92.44 212 ALA A N 1
ATOM 1495 C CA . ALA A 1 212 ? -1.196 -11.744 11.545 1.00 92.44 212 ALA A CA 1
ATOM 1496 C C . ALA A 1 212 ? 0.032 -12.647 11.381 1.00 92.44 212 ALA A C 1
ATOM 1498 O O . ALA A 1 212 ? 0.978 -12.294 10.677 1.00 92.44 212 ALA A O 1
ATOM 1499 N N . THR A 1 213 ? 0.003 -13.822 12.009 1.00 91.81 213 THR A N 1
ATOM 1500 C CA . THR A 1 213 ? 1.077 -14.821 11.934 1.00 91.81 213 THR A CA 1
ATOM 1501 C C . THR A 1 213 ? 0.496 -16.133 11.431 1.00 91.81 213 THR A C 1
ATOM 1503 O O . THR A 1 213 ? -0.446 -16.652 12.021 1.00 91.81 213 THR A O 1
ATOM 1506 N N . GLY A 1 214 ? 1.056 -16.679 10.348 1.00 89.88 214 GLY A N 1
ATOM 1507 C CA . GLY A 1 214 ? 0.641 -17.979 9.806 1.00 89.88 214 GLY A CA 1
ATOM 1508 C C . GLY A 1 214 ? -0.736 -17.997 9.126 1.00 89.88 214 GLY A C 1
ATOM 1509 O O . GLY A 1 214 ? -1.263 -19.076 8.874 1.00 89.88 214 GLY A O 1
ATOM 1510 N N . ALA A 1 215 ? -1.314 -16.833 8.820 1.00 90.50 215 ALA A N 1
ATOM 1511 C CA . ALA A 1 215 ? -2.599 -16.700 8.139 1.00 90.50 215 ALA A CA 1
ATOM 1512 C C . ALA A 1 215 ? -2.560 -15.559 7.112 1.00 90.50 215 ALA A C 1
ATOM 1514 O O . ALA A 1 215 ? -1.772 -14.621 7.245 1.00 90.50 215 ALA A O 1
ATOM 1515 N N . ALA A 1 216 ? -3.415 -15.646 6.093 1.00 93.88 216 ALA A N 1
ATOM 1516 C CA . ALA A 1 216 ? -3.624 -14.559 5.143 1.00 93.88 216 ALA A CA 1
ATOM 1517 C C . ALA A 1 216 ? -4.461 -13.435 5.781 1.00 93.88 216 ALA A C 1
ATOM 1519 O O . ALA A 1 216 ? -5.358 -13.708 6.577 1.00 93.88 216 ALA A O 1
ATOM 1520 N N . SER A 1 217 ? -4.195 -12.191 5.378 1.00 95.75 217 SER A N 1
ATOM 1521 C CA . SER A 1 217 ? -4.923 -10.993 5.813 1.00 95.75 217 SER A CA 1
ATOM 1522 C C . SER A 1 217 ? -5.246 -10.109 4.615 1.00 95.75 217 SER A C 1
ATOM 1524 O O . SER A 1 217 ? -4.492 -10.079 3.642 1.00 95.75 217 SER A O 1
ATOM 1526 N N . ASN A 1 218 ? -6.340 -9.357 4.694 1.00 95.81 218 ASN A N 1
ATOM 1527 C CA . ASN A 1 218 ? -6.780 -8.450 3.640 1.00 95.81 218 ASN A CA 1
ATOM 1528 C C . ASN A 1 218 ? -7.299 -7.127 4.214 1.00 95.81 218 ASN A C 1
ATOM 1530 O O . ASN A 1 218 ? -7.846 -7.076 5.312 1.00 95.81 218 ASN A O 1
ATOM 1534 N N . LEU A 1 219 ? -7.176 -6.070 3.414 1.00 96.62 219 LEU A N 1
ATOM 1535 C CA . LEU A 1 219 ? -7.916 -4.823 3.563 1.00 96.62 219 LEU A CA 1
ATOM 1536 C C . LEU A 1 219 ? -8.657 -4.594 2.249 1.00 96.62 219 LEU A C 1
ATOM 1538 O O . LEU A 1 219 ? -8.036 -4.526 1.192 1.00 96.62 219 LEU A O 1
ATOM 1542 N N . SER A 1 220 ? -9.982 -4.527 2.303 1.00 95.81 220 SER A N 1
ATOM 1543 C CA . SER A 1 220 ? -10.824 -4.463 1.109 1.00 95.81 220 SER A CA 1
ATOM 1544 C C . SER A 1 220 ? -11.990 -3.509 1.315 1.00 95.81 220 SER A C 1
ATOM 1546 O O . SER A 1 220 ? -12.622 -3.533 2.370 1.00 95.81 220 SER A O 1
ATOM 1548 N N . VAL A 1 221 ? -12.311 -2.734 0.280 1.00 95.44 221 VAL A N 1
ATOM 1549 C CA . VAL A 1 221 ? -13.527 -1.919 0.191 1.00 95.44 221 VAL A CA 1
ATOM 1550 C C . VAL A 1 221 ? -14.369 -2.484 -0.949 1.00 95.44 221 VAL A C 1
ATOM 1552 O O . VAL A 1 221 ? -13.914 -2.514 -2.089 1.00 95.44 221 VAL A O 1
ATOM 1555 N N . ASN A 1 222 ? -15.574 -2.969 -0.644 1.00 95.38 222 ASN A N 1
ATOM 1556 C CA . ASN A 1 222 ? -16.528 -3.398 -1.666 1.00 95.38 222 ASN A CA 1
ATOM 1557 C C . ASN A 1 222 ? -17.408 -2.208 -2.045 1.00 95.38 222 ASN A C 1
ATOM 1559 O O . ASN A 1 222 ? -18.294 -1.829 -1.277 1.00 95.38 222 ASN A O 1
ATOM 1563 N N . THR A 1 223 ? -17.135 -1.611 -3.198 1.00 96.00 223 THR A N 1
ATOM 1564 C CA . THR A 1 223 ? -17.850 -0.427 -3.666 1.00 96.00 223 THR A CA 1
ATOM 1565 C C . THR A 1 223 ? -19.131 -0.810 -4.408 1.00 96.00 223 THR A C 1
ATOM 1567 O O . THR A 1 223 ? -19.233 -1.873 -5.017 1.00 96.00 223 THR A O 1
ATOM 1570 N N . ASN A 1 224 ? -20.143 0.048 -4.345 1.00 96.19 224 ASN A N 1
ATOM 1571 C CA . ASN A 1 224 ? -21.411 -0.091 -5.066 1.00 96.19 224 ASN A CA 1
ATOM 1572 C C . ASN A 1 224 ? -21.870 1.213 -5.741 1.00 96.19 224 ASN A C 1
ATOM 1574 O O . ASN A 1 224 ? -22.949 1.251 -6.332 1.00 96.19 224 ASN A O 1
ATOM 1578 N N . ALA A 1 225 ? -21.060 2.267 -5.649 1.00 96.75 225 ALA A N 1
ATOM 1579 C CA . ALA A 1 225 ? -21.259 3.549 -6.305 1.00 96.75 225 ALA A CA 1
ATOM 1580 C C . ALA A 1 225 ? -19.899 4.204 -6.596 1.00 96.75 225 ALA A C 1
ATOM 1582 O O . ALA A 1 225 ? -18.863 3.769 -6.084 1.00 96.75 225 ALA A O 1
ATOM 1583 N N . ASP A 1 226 ? -19.916 5.264 -7.400 1.00 96.12 226 ASP A N 1
ATOM 1584 C CA . ASP A 1 226 ? -18.722 6.040 -7.734 1.00 96.12 226 ASP A CA 1
ATOM 1585 C C . ASP A 1 226 ? -18.131 6.754 -6.498 1.00 96.12 226 ASP A C 1
ATOM 1587 O O . ASP A 1 226 ? -18.837 7.033 -5.526 1.00 96.12 226 ASP A O 1
ATOM 1591 N N . ALA A 1 227 ? -16.831 7.076 -6.553 1.00 94.88 227 ALA A N 1
ATOM 1592 C CA . ALA A 1 227 ? -16.071 7.816 -5.527 1.00 94.88 227 ALA A CA 1
ATOM 1593 C C . ALA A 1 227 ? -15.956 7.144 -4.138 1.00 94.88 227 ALA A C 1
ATOM 1595 O O . ALA A 1 227 ? -15.659 7.799 -3.138 1.00 94.88 227 ALA A O 1
ATOM 1596 N N . GLN A 1 228 ? -16.180 5.833 -4.053 1.00 96.25 228 GLN A N 1
ATOM 1597 C CA . GLN A 1 228 ? -15.960 5.045 -2.838 1.00 96.25 228 GLN A CA 1
ATOM 1598 C C . GLN A 1 228 ? -14.516 4.518 -2.790 1.00 96.25 228 GLN A C 1
ATOM 1600 O O . GLN A 1 228 ? -14.255 3.342 -3.028 1.00 96.25 228 GLN A O 1
ATOM 1605 N N . ASP A 1 229 ? -13.562 5.398 -2.503 1.00 96.31 229 ASP A N 1
ATOM 1606 C CA . ASP A 1 229 ? -12.136 5.085 -2.639 1.00 96.31 229 ASP A CA 1
ATOM 1607 C C . ASP A 1 229 ? -11.522 4.440 -1.380 1.00 96.31 229 ASP A C 1
ATOM 1609 O O . ASP A 1 229 ? -11.847 4.797 -0.245 1.00 96.31 229 ASP A O 1
ATOM 1613 N N . LEU A 1 230 ? -10.547 3.540 -1.569 1.00 96.69 230 LEU A N 1
ATOM 1614 C CA . LEU A 1 230 ? -9.588 3.170 -0.523 1.00 96.69 230 LEU A CA 1
ATOM 1615 C C . LEU A 1 230 ? -8.379 4.108 -0.605 1.00 96.69 230 LEU A C 1
ATOM 1617 O O . LEU A 1 230 ? -7.528 3.961 -1.480 1.00 96.69 230 LEU A O 1
ATOM 1621 N N . THR A 1 231 ? -8.283 5.049 0.332 1.00 96.75 231 THR A N 1
ATOM 1622 C CA . THR A 1 231 ? -7.183 6.021 0.376 1.00 96.75 231 THR A CA 1
ATOM 1623 C C . THR A 1 231 ? -6.126 5.616 1.400 1.00 96.75 231 THR A C 1
ATOM 1625 O O . THR A 1 231 ? -6.419 5.487 2.587 1.00 96.75 231 THR A O 1
ATOM 1628 N N . LEU A 1 232 ? -4.874 5.490 0.953 1.00 96.38 232 LEU A N 1
ATOM 1629 C CA . LEU A 1 232 ? -3.693 5.393 1.814 1.00 96.38 232 LEU A CA 1
ATOM 1630 C C . LEU A 1 232 ? -2.861 6.662 1.624 1.00 96.38 232 LEU A C 1
ATOM 1632 O O . LEU A 1 232 ? -2.305 6.883 0.550 1.00 96.38 232 LEU A O 1
ATOM 1636 N N . ALA A 1 233 ? -2.799 7.512 2.649 1.00 95.62 233 ALA A N 1
ATOM 1637 C CA . ALA A 1 233 ? -2.160 8.820 2.554 1.00 95.62 233 ALA A CA 1
ATOM 1638 C C . ALA A 1 233 ? -1.335 9.152 3.799 1.00 95.62 233 ALA A C 1
ATOM 1640 O O . ALA A 1 233 ? -1.730 8.864 4.927 1.00 95.62 233 ALA A O 1
ATOM 1641 N N . VAL A 1 234 ? -0.207 9.824 3.573 1.00 94.81 234 VAL A N 1
ATOM 1642 C CA . VAL A 1 234 ? 0.549 10.539 4.604 1.00 94.81 234 VAL A CA 1
ATOM 1643 C C . VAL A 1 234 ? 0.285 12.024 4.394 1.00 94.81 234 VAL A C 1
ATOM 1645 O O . VAL A 1 234 ? 0.569 12.561 3.325 1.00 94.81 234 VAL A O 1
ATOM 1648 N N . ILE A 1 235 ? -0.296 12.676 5.398 1.00 92.56 235 ILE A N 1
ATOM 1649 C CA . ILE A 1 235 ? -0.682 14.087 5.334 1.00 92.56 235 ILE A CA 1
ATOM 1650 C C . ILE A 1 235 ? 0.345 14.912 6.113 1.00 92.56 235 ILE A C 1
ATOM 1652 O O . ILE A 1 235 ? 0.619 14.627 7.276 1.00 92.56 235 ILE A O 1
ATOM 1656 N N . GLY A 1 236 ? 0.891 15.948 5.471 1.00 90.06 236 GLY A N 1
ATOM 1657 C CA . GLY A 1 236 ? 1.919 16.831 6.031 1.00 90.06 236 GLY A CA 1
ATOM 1658 C C . GLY A 1 236 ? 3.235 16.773 5.249 1.00 90.06 236 GLY A C 1
ATOM 1659 O O . GLY A 1 236 ? 3.653 15.718 4.785 1.00 90.06 236 GLY A O 1
ATOM 1660 N N . ALA A 1 237 ? 3.898 17.922 5.086 1.00 87.88 237 ALA A N 1
ATOM 1661 C CA . ALA A 1 237 ? 5.149 18.052 4.330 1.00 87.88 237 ALA A CA 1
ATOM 1662 C C . ALA A 1 237 ? 6.387 17.704 5.182 1.00 87.88 237 ALA A C 1
ATOM 1664 O O . ALA A 1 237 ? 7.314 18.503 5.321 1.00 87.88 237 ALA A O 1
ATOM 1665 N N . THR A 1 238 ? 6.381 16.524 5.799 1.00 93.38 238 THR A N 1
ATOM 1666 C CA . THR A 1 238 ? 7.492 15.988 6.601 1.00 93.38 238 THR A CA 1
ATOM 1667 C C . THR A 1 238 ? 8.215 14.869 5.852 1.00 93.38 238 THR A C 1
ATOM 1669 O O . THR A 1 238 ? 7.739 14.378 4.831 1.00 93.38 238 THR A O 1
ATOM 1672 N N . ASN A 1 239 ? 9.376 14.436 6.355 1.00 92.31 239 ASN A N 1
ATOM 1673 C CA . ASN A 1 239 ? 10.087 13.267 5.828 1.00 92.31 239 ASN A CA 1
ATOM 1674 C C . ASN A 1 239 ? 9.389 11.964 6.259 1.00 92.31 239 ASN A C 1
ATOM 1676 O O . ASN A 1 239 ? 9.877 11.220 7.110 1.00 92.31 239 ASN A O 1
ATOM 1680 N N . SER A 1 240 ? 8.192 11.749 5.732 1.00 94.62 240 SER A N 1
ATOM 1681 C CA . SER A 1 240 ? 7.318 10.626 6.048 1.00 94.62 240 SER A CA 1
ATOM 1682 C C . SER A 1 240 ? 6.970 9.891 4.759 1.00 94.62 240 SER A C 1
ATOM 1684 O O . SER A 1 240 ? 7.004 10.464 3.670 1.00 94.62 240 SER A O 1
ATOM 1686 N N . SER A 1 241 ? 6.705 8.592 4.852 1.00 94.50 241 SER A N 1
ATOM 1687 C CA . SER A 1 241 ? 6.630 7.731 3.671 1.00 94.50 241 SER A CA 1
ATOM 1688 C C . SER A 1 241 ? 5.544 6.680 3.817 1.00 94.50 241 SER A C 1
ATOM 1690 O O . SER A 1 241 ? 5.268 6.210 4.918 1.00 94.50 241 SER A O 1
ATOM 1692 N N . ILE A 1 242 ? 4.979 6.273 2.684 1.00 96.50 242 ILE A N 1
ATOM 1693 C CA . ILE A 1 242 ? 4.260 5.007 2.561 1.00 96.50 242 ILE A CA 1
ATOM 1694 C C . ILE A 1 242 ? 5.295 3.971 2.128 1.00 96.50 242 ILE A C 1
ATOM 1696 O O . ILE A 1 242 ? 5.945 4.143 1.098 1.00 96.50 242 ILE A O 1
ATOM 1700 N N . ILE A 1 243 ? 5.474 2.919 2.923 1.00 96.12 243 ILE A N 1
ATOM 1701 C CA . ILE A 1 243 ? 6.425 1.842 2.633 1.00 96.12 243 ILE A CA 1
ATOM 1702 C C . ILE A 1 243 ? 5.622 0.591 2.290 1.00 96.12 243 ILE A C 1
ATOM 1704 O O . ILE A 1 243 ? 4.938 0.039 3.148 1.00 96.12 243 ILE A O 1
ATOM 1708 N N . LEU A 1 244 ? 5.723 0.145 1.039 1.00 96.06 244 LEU A N 1
ATOM 1709 C CA . LEU A 1 244 ? 5.215 -1.145 0.581 1.00 96.06 244 LEU A CA 1
ATOM 1710 C C . LEU A 1 244 ? 6.423 -2.044 0.329 1.00 96.06 244 LEU A C 1
ATOM 1712 O O . LEU A 1 244 ? 7.197 -1.806 -0.596 1.00 96.06 244 LEU A O 1
ATOM 1716 N N . SER A 1 245 ? 6.618 -3.039 1.187 1.00 96.00 245 SER A N 1
ATOM 1717 C CA . SER A 1 245 ? 7.752 -3.955 1.114 1.00 96.00 245 SER A CA 1
ATOM 1718 C C . SER A 1 245 ? 7.287 -5.393 1.305 1.00 96.00 245 SER A C 1
ATOM 1720 O O . SER A 1 245 ? 6.370 -5.676 2.072 1.00 96.00 245 SER A O 1
ATOM 1722 N N . SER A 1 246 ? 7.928 -6.310 0.587 1.00 95.75 246 SER A N 1
ATOM 1723 C CA . SER A 1 246 ? 7.664 -7.741 0.681 1.00 95.75 246 SER A CA 1
ATOM 1724 C C . SER A 1 246 ? 8.982 -8.497 0.614 1.00 95.75 246 SER A C 1
ATOM 1726 O O . SER A 1 246 ? 9.809 -8.232 -0.255 1.00 95.75 246 SER A O 1
ATOM 1728 N N . GLN A 1 247 ? 9.176 -9.433 1.543 1.00 95.38 247 GLN A N 1
ATOM 1729 C CA . GLN A 1 247 ? 10.265 -10.416 1.492 1.00 95.38 247 GLN A CA 1
ATOM 1730 C C . GLN A 1 247 ? 9.842 -11.695 0.747 1.00 95.38 247 GLN A C 1
ATOM 1732 O O . GLN A 1 247 ? 10.603 -12.660 0.701 1.00 95.38 247 GLN A O 1
ATOM 1737 N N . GLY A 1 248 ? 8.617 -11.733 0.206 1.00 93.44 248 GLY A N 1
ATOM 1738 C CA . GLY A 1 248 ? 8.134 -12.860 -0.585 1.00 93.44 248 GLY A CA 1
ATOM 1739 C C . GLY A 1 248 ? 9.000 -13.080 -1.826 1.00 93.44 248 GLY A C 1
ATOM 1740 O O . GLY A 1 248 ? 9.497 -12.133 -2.427 1.00 93.44 248 GLY A O 1
ATOM 1741 N N . THR A 1 249 ? 9.182 -14.340 -2.213 1.00 91.69 249 THR A N 1
ATOM 1742 C CA . THR A 1 249 ? 10.020 -14.743 -3.358 1.00 91.69 249 THR A CA 1
ATOM 1743 C C . THR A 1 249 ? 9.214 -15.085 -4.613 1.00 91.69 249 THR A C 1
ATOM 1745 O O . THR A 1 249 ? 9.794 -15.432 -5.641 1.00 91.69 249 THR A O 1
ATOM 1748 N N . GLY A 1 250 ? 7.883 -15.007 -4.534 1.00 90.88 250 GLY A N 1
ATOM 1749 C CA . GLY A 1 250 ? 6.992 -15.160 -5.683 1.00 90.88 250 GLY A CA 1
ATOM 1750 C C . GLY A 1 250 ? 7.149 -14.015 -6.685 1.00 90.88 250 GLY A C 1
ATOM 1751 O O . GLY A 1 250 ? 7.606 -12.925 -6.341 1.00 90.88 250 GLY A O 1
ATOM 1752 N N . THR A 1 251 ? 6.742 -14.253 -7.933 1.00 87.06 251 THR A N 1
ATOM 1753 C CA . THR A 1 251 ? 6.789 -13.259 -9.023 1.00 87.06 251 THR A CA 1
ATOM 1754 C C . THR A 1 251 ? 5.945 -12.010 -8.754 1.00 87.06 251 THR A C 1
ATOM 1756 O O . THR A 1 251 ? 6.135 -10.985 -9.398 1.00 87.06 251 THR A O 1
ATOM 1759 N N . ASP A 1 252 ? 5.013 -12.104 -7.813 1.00 92.06 252 ASP A N 1
ATOM 1760 C CA . ASP A 1 252 ? 3.977 -11.142 -7.450 1.00 92.06 252 ASP A CA 1
ATOM 1761 C C . ASP A 1 252 ? 4.088 -10.689 -5.984 1.00 92.06 252 ASP A C 1
ATOM 1763 O O . ASP A 1 252 ? 3.107 -10.240 -5.395 1.00 92.06 252 ASP A O 1
ATOM 1767 N N . ALA A 1 253 ? 5.288 -10.775 -5.390 1.00 94.62 253 ALA A N 1
ATOM 1768 C CA . ALA A 1 253 ? 5.538 -10.376 -4.001 1.00 94.62 253 ALA A CA 1
ATOM 1769 C C . ALA A 1 253 ? 5.004 -8.968 -3.670 1.00 94.62 253 ALA A C 1
ATOM 1771 O O . ALA A 1 253 ? 4.569 -8.727 -2.542 1.00 94.62 253 ALA A O 1
ATOM 1772 N N . ILE A 1 254 ? 5.024 -8.065 -4.658 1.00 96.19 254 ILE A N 1
ATOM 1773 C CA . ILE A 1 254 ? 4.242 -6.827 -4.699 1.00 96.19 254 ILE A CA 1
ATOM 1774 C C . ILE A 1 254 ? 3.606 -6.739 -6.088 1.00 96.19 254 ILE A C 1
ATOM 1776 O O . ILE A 1 254 ? 4.313 -6.801 -7.092 1.00 96.19 254 ILE A O 1
ATOM 1780 N N . SER A 1 255 ? 2.287 -6.555 -6.147 1.00 95.62 255 SER A N 1
ATOM 1781 C CA . SER A 1 255 ? 1.544 -6.423 -7.400 1.00 95.62 255 SER A CA 1
ATOM 1782 C C . SER A 1 255 ? 0.592 -5.230 -7.347 1.00 95.62 255 SER A C 1
ATOM 1784 O O . SER A 1 255 ? -0.092 -5.019 -6.347 1.00 95.62 255 SER A O 1
ATOM 1786 N N . LEU A 1 256 ? 0.557 -4.448 -8.428 1.00 95.44 256 LEU A N 1
ATOM 1787 C CA . LEU A 1 256 ? -0.372 -3.337 -8.630 1.00 95.44 256 LEU A CA 1
ATOM 1788 C C . LEU A 1 256 ? -1.198 -3.652 -9.877 1.00 95.44 256 LEU A C 1
ATOM 1790 O O . LEU A 1 256 ? -0.671 -3.645 -10.987 1.00 95.44 256 LEU A O 1
ATOM 1794 N N . ILE A 1 257 ? -2.478 -3.965 -9.687 1.00 94.88 257 ILE A N 1
ATOM 1795 C CA . ILE A 1 257 ? -3.376 -4.432 -10.748 1.00 94.88 257 ILE A CA 1
ATOM 1796 C C . ILE A 1 257 ? -4.580 -3.496 -10.806 1.00 94.88 257 ILE A C 1
ATOM 1798 O O . ILE A 1 257 ? -5.182 -3.191 -9.779 1.00 94.88 257 ILE A O 1
ATOM 1802 N N . SER A 1 258 ? -4.938 -3.050 -12.009 1.00 95.06 258 SER A N 1
ATOM 1803 C CA . SER A 1 258 ? -6.101 -2.198 -12.261 1.00 95.06 258 SER A CA 1
ATOM 1804 C C . SER A 1 258 ? -6.742 -2.598 -13.586 1.00 95.06 258 SER A C 1
ATOM 1806 O O . SER A 1 258 ? -6.037 -2.833 -14.565 1.00 95.06 258 SER A O 1
ATOM 1808 N N . ASN A 1 259 ? -8.076 -2.661 -13.633 1.00 93.31 259 ASN A N 1
ATOM 1809 C CA . ASN A 1 259 ? -8.816 -2.753 -14.898 1.00 93.31 259 ASN A CA 1
ATOM 1810 C C . ASN A 1 259 ? -8.770 -1.421 -15.670 1.00 93.31 259 ASN A C 1
ATOM 1812 O O . ASN A 1 259 ? -8.969 -1.406 -16.883 1.00 93.31 259 ASN A O 1
ATOM 1816 N N . GLY A 1 260 ? -8.551 -0.312 -14.955 1.00 92.19 260 GLY A N 1
ATOM 1817 C CA . GLY A 1 260 ? -8.287 1.007 -15.519 1.00 92.19 260 GLY A CA 1
ATOM 1818 C C . GLY A 1 260 ? -6.786 1.294 -15.602 1.00 92.19 260 GLY A C 1
ATOM 1819 O O . GLY A 1 260 ? -5.966 0.399 -15.784 1.00 92.19 260 GLY A O 1
ATOM 1820 N N . GLY A 1 261 ? -6.413 2.566 -15.463 1.00 93.00 261 GLY A N 1
ATOM 1821 C CA . GLY A 1 261 ? -5.009 2.980 -15.455 1.00 93.00 261 GLY A CA 1
ATOM 1822 C C . GLY A 1 261 ? -4.317 2.779 -14.105 1.00 93.00 261 GLY A C 1
ATOM 1823 O O . GLY A 1 261 ? -4.964 2.666 -13.061 1.00 93.00 261 GLY A O 1
ATOM 1824 N N . ILE A 1 262 ? -2.984 2.804 -14.141 1.00 96.56 262 ILE A N 1
ATOM 1825 C CA . ILE A 1 262 ? -2.116 3.033 -12.982 1.00 96.56 262 ILE A CA 1
ATOM 1826 C C . ILE A 1 262 ? -1.341 4.315 -13.273 1.00 96.56 262 ILE A C 1
ATOM 1828 O O . ILE A 1 262 ? -0.628 4.398 -14.273 1.00 96.56 262 ILE A O 1
ATOM 1832 N N . THR A 1 263 ? -1.483 5.313 -12.404 1.00 95.62 263 THR A N 1
ATOM 1833 C CA . THR A 1 263 ? -0.832 6.615 -12.567 1.00 95.62 263 THR A CA 1
ATOM 1834 C C . THR A 1 263 ? 0.216 6.798 -11.482 1.00 95.62 263 THR A C 1
ATOM 1836 O O . THR A 1 263 ? -0.088 6.711 -10.296 1.00 95.62 263 THR A O 1
ATOM 1839 N N . LEU A 1 264 ? 1.445 7.103 -11.892 1.00 94.38 264 LEU A N 1
ATOM 1840 C CA . LEU A 1 264 ? 2.548 7.454 -11.004 1.00 94.38 264 LEU A CA 1
ATOM 1841 C C . LEU A 1 264 ? 3.077 8.819 -11.439 1.00 94.38 264 LEU A C 1
ATOM 1843 O O . LEU A 1 264 ? 3.471 8.993 -12.591 1.00 94.38 264 LEU A O 1
ATOM 1847 N N . PHE A 1 265 ? 3.101 9.789 -10.529 1.00 89.62 265 PHE A N 1
ATOM 1848 C CA . PHE A 1 265 ? 3.729 11.089 -10.760 1.00 89.62 265 PHE A CA 1
ATOM 1849 C C . PHE A 1 265 ? 4.437 11.563 -9.493 1.00 89.62 265 PHE A C 1
ATOM 1851 O O . PHE A 1 265 ? 4.026 11.255 -8.378 1.00 89.62 265 PHE A O 1
ATOM 1858 N N . SER A 1 266 ? 5.505 12.334 -9.670 1.00 90.38 266 SER A N 1
ATOM 1859 C CA . SER A 1 266 ? 6.151 13.067 -8.585 1.00 90.38 266 SER A CA 1
ATOM 1860 C C . SER A 1 266 ? 5.764 14.536 -8.700 1.00 90.38 266 SER A C 1
ATOM 1862 O O . SER A 1 266 ? 6.022 15.167 -9.722 1.00 90.38 266 SER A O 1
ATOM 1864 N N . GLN A 1 267 ? 5.113 15.075 -7.667 1.00 84.62 267 GLN A N 1
ATOM 1865 C CA . GLN A 1 267 ? 4.625 16.462 -7.634 1.00 84.62 267 GLN A CA 1
ATOM 1866 C C . GLN A 1 267 ? 5.562 17.405 -6.852 1.00 84.62 267 GLN A C 1
ATOM 1868 O O . GLN A 1 267 ? 5.225 18.555 -6.587 1.00 84.62 267 GLN A O 1
ATOM 1873 N N . SER A 1 268 ? 6.744 16.933 -6.446 1.00 77.25 268 SER A N 1
ATOM 1874 C CA . SER A 1 268 ? 7.660 17.720 -5.615 1.00 77.25 268 SER A CA 1
ATOM 1875 C C . SER A 1 268 ? 8.285 18.883 -6.393 1.00 77.25 268 SER A C 1
ATOM 1877 O O . SER A 1 268 ? 8.857 18.678 -7.464 1.00 77.25 268 SER A O 1
ATOM 1879 N N . ALA A 1 269 ? 8.286 20.082 -5.796 1.00 75.31 269 ALA A N 1
ATOM 1880 C CA . ALA A 1 269 ? 9.055 21.234 -6.281 1.00 75.31 269 ALA A CA 1
ATOM 1881 C C . ALA A 1 269 ? 10.569 20.952 -6.359 1.00 75.31 269 ALA A C 1
ATOM 1883 O O . ALA A 1 269 ? 11.281 21.627 -7.090 1.00 75.31 269 ALA A O 1
ATOM 1884 N N . ASN A 1 270 ? 11.044 19.926 -5.642 1.00 78.81 270 ASN A N 1
ATOM 1885 C CA . ASN A 1 270 ? 12.439 19.488 -5.644 1.00 78.81 270 ASN A CA 1
ATOM 1886 C C . ASN A 1 270 ? 12.740 18.433 -6.729 1.00 78.81 270 ASN A C 1
ATOM 1888 O O . ASN A 1 270 ? 13.805 17.823 -6.702 1.00 78.81 270 ASN A O 1
ATOM 1892 N N . ASN A 1 271 ? 11.805 18.183 -7.658 1.00 76.88 271 ASN A N 1
ATOM 1893 C CA . ASN A 1 271 ? 11.998 17.346 -8.849 1.00 76.88 271 ASN A CA 1
ATOM 1894 C C . ASN A 1 271 ? 12.478 15.905 -8.579 1.00 76.88 271 ASN A C 1
ATOM 1896 O O . ASN A 1 271 ? 13.267 15.358 -9.349 1.00 76.88 271 ASN A O 1
ATOM 1900 N N . TYR A 1 272 ? 12.003 15.255 -7.511 1.00 86.12 272 TYR A N 1
ATOM 1901 C CA . TYR A 1 272 ? 12.362 13.855 -7.266 1.00 86.12 272 TYR A CA 1
ATOM 1902 C C . TYR A 1 272 ? 11.841 12.939 -8.387 1.00 86.12 272 TYR A C 1
ATOM 1904 O O . TYR A 1 272 ? 10.673 13.065 -8.762 1.00 86.12 272 TYR A O 1
ATOM 1912 N N . PRO A 1 273 ? 12.662 12.018 -8.919 1.00 90.12 273 PRO A N 1
ATOM 1913 C CA . PRO A 1 273 ? 12.247 11.112 -9.983 1.00 90.12 273 PRO A CA 1
ATOM 1914 C C . PRO A 1 273 ? 11.332 9.998 -9.462 1.00 90.12 273 PRO A C 1
ATOM 1916 O O . PRO A 1 273 ? 11.352 9.649 -8.282 1.00 90.12 273 PRO A O 1
ATOM 1919 N N . ILE A 1 274 ? 10.584 9.379 -10.376 1.00 93.56 274 ILE A N 1
ATOM 1920 C CA . ILE A 1 274 ? 10.035 8.039 -10.153 1.00 93.56 274 ILE A CA 1
ATOM 1921 C C . ILE A 1 274 ? 11.128 7.049 -10.539 1.00 93.56 274 ILE A C 1
ATOM 1923 O O . ILE A 1 274 ? 11.476 6.932 -11.712 1.00 93.56 274 ILE A O 1
ATOM 1927 N N . ASN A 1 275 ? 11.683 6.357 -9.549 1.00 92.62 275 ASN A N 1
ATOM 1928 C CA . ASN A 1 275 ? 12.746 5.383 -9.767 1.00 92.62 275 ASN A CA 1
ATOM 1929 C C . ASN A 1 275 ? 12.162 3.976 -9.911 1.00 92.62 275 ASN A C 1
ATOM 1931 O O . ASN A 1 275 ? 11.499 3.483 -9.002 1.00 92.62 275 ASN A O 1
ATOM 1935 N N . ILE A 1 276 ? 12.475 3.315 -11.025 1.00 93.75 276 ILE A N 1
ATOM 1936 C CA . ILE A 1 276 ? 12.240 1.883 -11.237 1.00 93.75 276 ILE A CA 1
ATOM 1937 C C . ILE A 1 276 ? 13.612 1.258 -11.458 1.00 93.75 276 ILE A C 1
ATOM 1939 O O . ILE A 1 276 ? 14.277 1.537 -12.454 1.00 93.75 276 ILE A O 1
ATOM 1943 N N . VAL A 1 277 ? 14.064 0.466 -10.492 1.00 91.94 277 VAL A N 1
ATOM 1944 C CA . VAL A 1 277 ? 15.408 -0.114 -10.484 1.00 91.94 277 VAL A CA 1
ATOM 1945 C C . VAL A 1 277 ? 15.292 -1.585 -10.129 1.00 91.94 277 VAL A C 1
ATOM 1947 O O . VAL A 1 277 ? 14.582 -1.939 -9.192 1.00 91.94 277 VAL A O 1
ATOM 1950 N N . SER A 1 278 ? 16.030 -2.427 -10.849 1.00 89.62 278 SER A N 1
ATOM 1951 C CA . SER A 1 278 ? 16.271 -3.807 -10.450 1.00 89.62 278 SER A CA 1
ATOM 1952 C C . SER A 1 278 ? 17.767 -4.039 -10.293 1.00 89.62 278 SER A C 1
ATOM 1954 O O . SER A 1 278 ? 18.565 -3.660 -11.149 1.00 89.62 278 SER A O 1
ATOM 1956 N N . ASN A 1 279 ? 18.143 -4.646 -9.174 1.00 85.69 279 ASN A N 1
ATOM 1957 C CA . ASN A 1 279 ? 19.506 -5.050 -8.838 1.00 85.69 279 ASN A CA 1
ATOM 1958 C C . ASN A 1 279 ? 19.722 -6.564 -9.022 1.00 85.69 279 ASN A C 1
ATOM 1960 O O . ASN A 1 279 ? 20.756 -7.091 -8.610 1.00 85.69 279 ASN A O 1
ATOM 1964 N N . THR A 1 280 ? 18.758 -7.271 -9.619 1.00 81.75 280 THR A N 1
ATOM 1965 C CA . THR A 1 280 ? 18.845 -8.711 -9.866 1.00 81.75 280 THR A CA 1
ATOM 1966 C C . THR A 1 280 ? 19.462 -8.992 -11.235 1.00 81.75 280 THR A C 1
ATOM 1968 O O . THR A 1 280 ? 19.139 -8.354 -12.235 1.00 81.75 280 THR A O 1
ATOM 1971 N N . ALA A 1 281 ? 20.369 -9.968 -11.296 1.00 80.50 281 ALA A N 1
ATOM 1972 C CA . ALA A 1 281 ? 21.069 -10.356 -12.522 1.00 80.50 281 ALA A CA 1
ATOM 1973 C C . ALA A 1 281 ? 20.220 -11.301 -13.398 1.00 80.50 281 ALA A C 1
ATOM 1975 O O . ALA A 1 281 ? 20.642 -12.412 -13.717 1.00 80.50 281 ALA A O 1
ATOM 1976 N N . ILE A 1 282 ? 19.004 -10.880 -13.758 1.00 81.62 282 ILE A N 1
ATOM 1977 C CA . ILE A 1 282 ? 18.113 -11.617 -14.667 1.00 81.62 282 ILE A CA 1
ATOM 1978 C C . ILE A 1 282 ? 17.935 -10.851 -15.981 1.00 81.62 282 ILE A C 1
ATOM 1980 O O . ILE A 1 282 ? 17.987 -9.626 -16.004 1.00 81.62 282 ILE A O 1
ATOM 1984 N N . ALA A 1 283 ? 17.712 -11.572 -17.082 1.00 69.81 283 ALA A N 1
ATOM 1985 C CA . ALA A 1 283 ? 17.708 -10.991 -18.429 1.00 69.81 283 ALA A CA 1
ATOM 1986 C C . ALA A 1 283 ? 16.664 -9.870 -18.630 1.00 69.81 283 ALA A C 1
ATOM 1988 O O . ALA A 1 283 ? 16.964 -8.880 -19.285 1.00 69.81 283 ALA A O 1
ATOM 1989 N N . ASN A 1 284 ? 15.476 -9.995 -18.024 1.00 80.94 284 ASN A N 1
ATOM 1990 C CA . ASN A 1 284 ? 14.371 -9.032 -18.138 1.00 80.94 284 ASN A CA 1
ATOM 1991 C C . ASN A 1 284 ? 14.011 -8.448 -16.765 1.00 80.94 284 ASN A C 1
ATOM 1993 O O . ASN A 1 284 ? 12.874 -8.549 -16.308 1.00 80.94 284 ASN A O 1
ATOM 1997 N N . ALA A 1 285 ? 15.004 -7.896 -16.068 1.00 85.50 285 ALA A N 1
ATOM 1998 C CA . ALA A 1 285 ? 14.850 -7.415 -14.695 1.00 85.50 285 ALA A CA 1
ATOM 1999 C C . ALA A 1 285 ? 13.838 -6.259 -14.553 1.00 85.50 285 ALA A C 1
ATOM 2001 O O . ALA A 1 285 ? 13.233 -6.092 -13.497 1.00 85.50 285 ALA A O 1
ATOM 2002 N N . ILE A 1 286 ? 13.648 -5.485 -15.626 1.00 91.88 286 ILE A N 1
ATOM 2003 C CA . ILE A 1 286 ? 12.571 -4.508 -15.804 1.00 91.88 286 ILE A CA 1
ATOM 2004 C C . ILE A 1 286 ? 11.976 -4.769 -17.188 1.00 91.88 286 ILE A C 1
ATOM 2006 O O . ILE A 1 286 ? 12.712 -4.770 -18.174 1.00 91.88 286 ILE A O 1
ATOM 2010 N N . ASN A 1 287 ? 10.663 -4.979 -17.263 1.00 89.25 287 ASN A N 1
ATOM 2011 C CA . ASN A 1 287 ? 9.947 -5.162 -18.522 1.00 89.25 287 ASN A CA 1
ATOM 2012 C C . ASN A 1 287 ? 8.843 -4.109 -18.660 1.00 89.25 287 ASN A C 1
ATOM 2014 O O . ASN A 1 287 ? 8.026 -3.951 -17.754 1.00 89.25 287 ASN A O 1
ATOM 2018 N N . LEU A 1 288 ? 8.815 -3.418 -19.798 1.00 90.50 288 LEU A N 1
ATOM 2019 C CA . LEU A 1 288 ? 7.727 -2.535 -20.210 1.00 90.50 288 LEU A CA 1
ATOM 2020 C C . LEU A 1 288 ? 7.150 -3.146 -21.489 1.00 90.50 288 LEU A C 1
ATOM 2022 O O . LEU A 1 288 ? 7.813 -3.123 -22.521 1.00 90.50 288 LEU A O 1
ATOM 2026 N N . ASP A 1 289 ? 5.962 -3.741 -21.406 1.00 87.00 289 ASP A N 1
ATOM 2027 C CA . ASP A 1 289 ? 5.360 -4.526 -22.492 1.00 87.00 289 ASP A CA 1
ATOM 2028 C C . ASP A 1 289 ? 3.890 -4.134 -22.705 1.00 87.00 289 ASP A C 1
ATOM 2030 O O . ASP A 1 289 ? 3.169 -3.810 -21.761 1.00 87.00 289 ASP A O 1
ATOM 2034 N N . CYS A 1 290 ? 3.452 -4.151 -23.962 1.00 82.88 290 CYS A N 1
ATOM 2035 C CA . CYS A 1 290 ? 2.137 -3.710 -24.424 1.00 82.88 290 CYS A CA 1
ATOM 2036 C C . CYS A 1 290 ? 1.512 -4.685 -25.451 1.00 82.88 290 CYS A C 1
ATOM 2038 O O . CYS A 1 290 ? 0.874 -4.274 -26.422 1.00 82.88 290 CYS A O 1
ATOM 2040 N N . SER A 1 291 ? 1.679 -5.987 -25.204 1.00 73.44 291 SER A N 1
ATOM 2041 C CA . SER A 1 291 ? 1.541 -7.125 -26.130 1.00 73.44 291 SER A CA 1
ATOM 2042 C C . SER A 1 291 ? 0.216 -7.375 -26.881 1.00 73.44 291 SER A C 1
ATOM 2044 O O . SER A 1 291 ? 0.233 -8.193 -27.799 1.00 73.44 291 SER A O 1
ATOM 2046 N N . SER A 1 292 ? -0.918 -6.719 -26.581 1.00 67.62 292 SER A N 1
ATOM 2047 C CA . SER A 1 292 ? -2.188 -6.983 -27.302 1.00 67.62 292 SER A CA 1
ATOM 2048 C C . SER A 1 292 ? -2.519 -5.969 -28.404 1.00 67.62 292 SER A C 1
ATOM 2050 O O . SER A 1 292 ? -2.881 -6.376 -29.504 1.00 67.62 292 SER A O 1
ATOM 2052 N N . THR A 1 293 ? -2.374 -4.668 -28.139 1.00 69.12 293 THR A N 1
ATOM 2053 C CA . THR A 1 293 ? -2.610 -3.559 -29.095 1.00 69.12 293 THR A CA 1
ATOM 2054 C C . THR A 1 293 ? -1.952 -2.241 -28.656 1.00 69.12 293 THR A C 1
ATOM 2056 O O . THR A 1 293 ? -2.190 -1.197 -29.264 1.00 69.12 293 THR A O 1
ATOM 2059 N N . GLY A 1 294 ? -1.218 -2.241 -27.539 1.00 69.69 294 GLY A N 1
ATOM 2060 C CA . GLY A 1 294 ? -0.723 -1.017 -26.915 1.00 69.69 294 GLY A CA 1
ATOM 2061 C C . GLY A 1 294 ? 0.592 -0.545 -27.529 1.00 69.69 294 GLY A C 1
ATOM 2062 O O . GLY A 1 294 ? 1.259 -1.278 -28.255 1.00 69.69 294 GLY A O 1
ATOM 2063 N N . GLY A 1 295 ? 0.975 0.688 -27.216 1.00 83.56 295 GLY A N 1
ATOM 2064 C CA . GLY A 1 295 ? 2.286 1.236 -27.540 1.00 83.56 295 GLY A CA 1
ATOM 2065 C C . GLY A 1 295 ? 2.931 1.834 -26.298 1.00 83.56 295 GLY A C 1
ATOM 2066 O O . GLY A 1 295 ? 2.242 2.203 -25.347 1.00 83.56 295 GLY A O 1
ATOM 2067 N N . ILE A 1 296 ? 4.254 1.957 -26.323 1.00 91.06 296 ILE A N 1
ATOM 2068 C CA . ILE A 1 296 ? 5.011 2.675 -25.299 1.00 91.06 296 ILE A CA 1
ATOM 2069 C C . ILE A 1 296 ? 5.339 4.054 -25.859 1.00 91.06 296 ILE A C 1
ATOM 2071 O O . ILE A 1 296 ? 6.005 4.173 -26.886 1.00 91.06 296 ILE A O 1
ATOM 2075 N N . ILE A 1 297 ? 4.875 5.102 -25.181 1.00 89.06 297 ILE A N 1
ATOM 2076 C CA . ILE A 1 297 ? 5.245 6.482 -25.497 1.00 89.06 297 ILE A CA 1
ATOM 2077 C C . ILE A 1 297 ? 6.248 6.947 -24.450 1.00 89.06 297 ILE A C 1
ATOM 2079 O O . ILE A 1 297 ? 5.944 6.990 -23.261 1.00 89.06 297 ILE A O 1
ATOM 2083 N N . MET A 1 298 ? 7.432 7.339 -24.909 1.00 90.75 298 MET A N 1
ATOM 2084 C CA . MET A 1 298 ? 8.432 8.011 -24.089 1.00 90.75 298 MET A CA 1
ATOM 2085 C C . MET A 1 298 ? 8.586 9.431 -24.623 1.00 90.75 298 MET A C 1
ATOM 2087 O O . MET A 1 298 ? 9.058 9.635 -25.740 1.00 90.75 298 MET A O 1
ATOM 2091 N N . ALA A 1 299 ? 8.160 10.413 -23.837 1.00 88.25 299 ALA A N 1
ATOM 2092 C CA . ALA A 1 299 ? 8.335 11.825 -24.141 1.00 88.25 299 ALA A CA 1
ATOM 2093 C C . ALA A 1 299 ? 9.213 12.451 -23.059 1.00 88.25 299 ALA A C 1
ATOM 2095 O O . ALA A 1 299 ? 9.053 12.151 -21.877 1.00 88.25 299 ALA A O 1
ATOM 2096 N N . ALA A 1 300 ? 10.129 13.326 -23.458 1.00 87.38 300 ALA A N 1
ATOM 2097 C CA . ALA A 1 300 ? 10.981 14.041 -22.524 1.00 87.38 300 ALA A CA 1
ATOM 2098 C C . ALA A 1 300 ? 10.828 15.549 -22.668 1.00 87.38 300 ALA A C 1
ATOM 2100 O O . ALA A 1 300 ? 10.577 16.074 -23.752 1.00 87.38 300 ALA A O 1
ATOM 2101 N N . GLY A 1 301 ? 11.020 16.235 -21.543 1.00 84.81 301 GLY A N 1
ATOM 2102 C CA . GLY A 1 301 ? 11.278 17.666 -21.521 1.00 84.81 301 GLY A CA 1
ATOM 2103 C C . GLY A 1 301 ? 12.724 17.990 -21.936 1.00 84.81 301 GLY A C 1
ATOM 2104 O O . GLY A 1 301 ? 13.377 17.192 -22.610 1.00 84.81 301 GLY A O 1
ATOM 2105 N N . PRO A 1 302 ? 13.271 19.132 -21.488 1.00 85.75 302 PRO A N 1
ATOM 2106 C CA . PRO A 1 302 ? 14.594 19.618 -21.900 1.00 85.75 302 PRO A CA 1
ATOM 2107 C C . PRO A 1 302 ? 15.772 18.658 -21.658 1.00 85.75 302 PRO A C 1
ATOM 2109 O O . PRO A 1 302 ? 16.799 18.786 -22.314 1.00 85.75 302 PRO A O 1
ATOM 2112 N N . PHE A 1 303 ? 15.633 17.702 -20.734 1.00 82.56 303 PHE A N 1
ATOM 2113 C CA . PHE A 1 303 ? 16.683 16.741 -20.376 1.00 82.56 303 PHE A CA 1
ATOM 2114 C C . PHE A 1 303 ? 16.723 15.481 -21.257 1.00 82.56 303 PHE A C 1
ATOM 2116 O O . PHE A 1 303 ? 17.649 14.682 -21.128 1.00 82.56 303 PHE A O 1
ATOM 2123 N N . GLY A 1 304 ? 15.760 15.310 -22.168 1.00 86.69 304 GLY A N 1
ATOM 2124 C CA . GLY A 1 304 ? 15.768 14.222 -23.147 1.00 86.69 304 GLY A CA 1
ATOM 2125 C C . GLY A 1 304 ? 15.537 12.820 -22.566 1.00 86.69 304 GLY A C 1
ATOM 2126 O O . GLY A 1 304 ? 15.137 12.646 -21.415 1.00 86.69 304 GLY A O 1
ATOM 2127 N N . ILE A 1 305 ? 15.757 11.811 -23.413 1.00 91.44 305 ILE A N 1
ATOM 2128 C CA . ILE A 1 305 ? 15.672 10.385 -23.075 1.00 91.44 305 ILE A CA 1
ATOM 2129 C C . ILE A 1 305 ? 17.058 9.791 -23.298 1.00 91.44 305 ILE A C 1
ATOM 2131 O O . ILE A 1 305 ? 17.550 9.784 -24.424 1.00 91.44 305 ILE A O 1
ATOM 2135 N N . ASN A 1 306 ? 17.675 9.279 -22.235 1.00 86.56 306 ASN A N 1
ATOM 2136 C CA . ASN A 1 306 ? 18.951 8.577 -22.322 1.00 86.56 306 ASN A CA 1
ATOM 2137 C C . ASN A 1 306 ? 18.701 7.067 -22.295 1.00 86.56 306 ASN A C 1
ATOM 2139 O O . ASN A 1 306 ? 18.116 6.560 -21.339 1.00 86.56 306 ASN A O 1
ATOM 2143 N N . ILE A 1 307 ? 19.163 6.350 -23.321 1.00 89.56 307 ILE A N 1
ATOM 2144 C CA . ILE A 1 307 ? 19.108 4.886 -23.394 1.00 89.56 307 ILE A CA 1
ATOM 2145 C C . ILE A 1 307 ? 20.534 4.395 -23.587 1.00 89.56 307 ILE A C 1
ATOM 2147 O O . ILE A 1 307 ? 21.154 4.658 -24.613 1.00 89.56 307 ILE A O 1
ATOM 2151 N N . ASN A 1 308 ? 21.052 3.691 -22.588 1.00 83.94 308 ASN A N 1
ATOM 2152 C CA . ASN A 1 308 ? 22.432 3.234 -22.564 1.00 83.94 308 ASN A CA 1
ATOM 2153 C C . ASN A 1 308 ? 22.467 1.744 -22.252 1.00 83.94 308 ASN A C 1
ATOM 2155 O O . ASN A 1 308 ? 21.681 1.256 -21.441 1.00 83.94 308 ASN A O 1
ATOM 2159 N N . ALA A 1 309 ? 23.429 1.043 -22.835 1.00 82.75 309 ALA A N 1
ATOM 2160 C CA . ALA A 1 309 ? 23.805 -0.288 -22.397 1.00 82.75 309 ALA A CA 1
ATOM 2161 C C . ALA A 1 309 ? 25.176 -0.218 -21.715 1.00 82.75 309 ALA A C 1
ATOM 2163 O O . ALA A 1 309 ? 26.086 0.456 -22.195 1.00 82.75 309 ALA A O 1
ATOM 2164 N N . TYR A 1 310 ? 25.324 -0.898 -20.580 1.00 76.06 310 TYR A N 1
ATOM 2165 C CA . TYR A 1 310 ? 26.580 -0.958 -19.832 1.00 76.06 310 TYR A CA 1
ATOM 2166 C C . TYR A 1 310 ? 27.362 -2.232 -20.200 1.00 76.06 310 TYR A C 1
ATOM 2168 O O . TYR A 1 310 ? 26.756 -3.262 -20.487 1.00 76.06 310 TYR A O 1
ATOM 2176 N N . ASN A 1 311 ? 28.701 -2.175 -20.189 1.00 68.50 311 ASN A N 1
ATOM 2177 C CA . ASN A 1 311 ? 29.603 -3.333 -20.339 1.00 68.50 311 ASN A CA 1
ATOM 2178 C C . ASN A 1 311 ? 29.332 -4.252 -21.560 1.00 68.50 311 ASN A C 1
ATOM 2180 O O . ASN A 1 311 ? 29.259 -5.471 -21.428 1.00 68.50 311 ASN A O 1
ATOM 2184 N N . GLY A 1 312 ? 29.161 -3.675 -22.755 1.00 63.44 312 GLY A N 1
ATOM 2185 C CA . GLY A 1 312 ? 29.012 -4.441 -24.004 1.00 63.44 312 GLY A CA 1
ATOM 2186 C C . GLY A 1 312 ? 27.595 -4.935 -24.316 1.00 63.44 312 GLY A C 1
ATOM 2187 O O . GLY A 1 312 ? 27.411 -5.6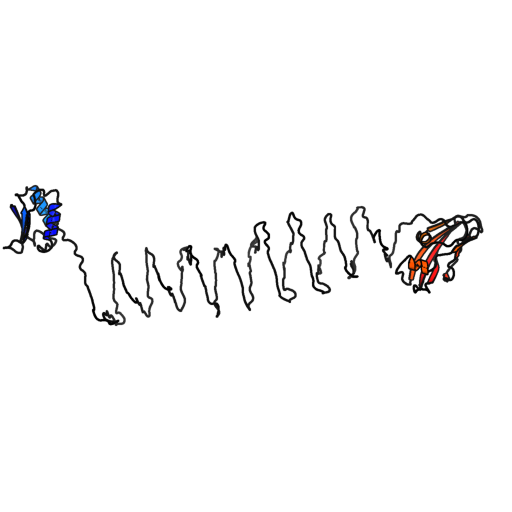52 -25.299 1.00 63.44 312 GLY A O 1
ATOM 2188 N N . GLY A 1 313 ? 26.590 -4.548 -23.522 1.00 74.19 313 GLY A N 1
ATOM 2189 C CA . GLY A 1 313 ? 25.185 -4.776 -23.867 1.00 74.19 313 GLY A CA 1
ATOM 2190 C C . GLY A 1 313 ? 24.748 -4.008 -25.123 1.00 74.19 313 GLY A C 1
ATOM 2191 O O . GLY A 1 313 ? 25.371 -3.027 -25.530 1.00 74.19 313 GLY A O 1
ATOM 2192 N N . THR A 1 314 ? 23.644 -4.437 -25.732 1.00 78.44 314 THR A N 1
ATOM 2193 C CA . THR A 1 314 ? 23.080 -3.807 -26.933 1.00 78.44 314 THR A CA 1
ATOM 2194 C C . THR A 1 314 ? 21.917 -2.883 -26.587 1.00 78.44 314 THR A C 1
ATOM 2196 O O . THR A 1 314 ? 21.000 -3.299 -25.882 1.00 78.44 314 THR A O 1
ATOM 2199 N N . VAL A 1 315 ? 21.890 -1.677 -27.159 1.00 87.38 315 VAL A N 1
ATOM 2200 C CA . VAL A 1 315 ? 20.656 -0.883 -27.270 1.00 87.38 315 VAL A CA 1
ATOM 2201 C C . VAL A 1 315 ? 19.990 -1.253 -28.592 1.00 87.38 315 VAL A C 1
ATOM 2203 O O . VAL A 1 315 ? 20.468 -0.879 -29.661 1.00 87.38 315 VAL A O 1
ATOM 2206 N N . GLY A 1 316 ? 18.933 -2.056 -28.514 1.00 80.31 316 GLY A N 1
ATOM 2207 C CA . GLY A 1 316 ? 18.203 -2.554 -29.674 1.00 80.31 316 GLY A CA 1
ATOM 2208 C C . GLY A 1 316 ? 16.892 -1.805 -29.911 1.00 80.31 316 GLY A C 1
ATOM 2209 O O . GLY A 1 316 ? 16.144 -1.558 -28.969 1.00 80.31 316 GLY A O 1
ATOM 2210 N N . VAL A 1 317 ? 16.601 -1.483 -31.171 1.00 86.00 317 VAL A N 1
ATOM 2211 C CA . VAL A 1 317 ? 15.290 -1.016 -31.642 1.00 86.00 317 VAL A CA 1
ATOM 2212 C C . VAL A 1 317 ? 14.860 -1.885 -32.825 1.00 86.00 317 VAL A C 1
ATOM 2214 O O . VAL A 1 317 ? 15.653 -2.132 -33.731 1.00 86.00 317 VAL A O 1
ATOM 2217 N N . GLY A 1 318 ? 13.619 -2.385 -32.812 1.00 79.56 318 GLY A N 1
ATOM 2218 C CA . GLY A 1 318 ? 13.106 -3.262 -33.877 1.00 79.56 318 GLY A CA 1
ATOM 2219 C C . GLY A 1 318 ? 13.764 -4.651 -33.946 1.00 79.56 318 GLY A C 1
ATOM 2220 O O . GLY A 1 318 ? 13.816 -5.257 -35.009 1.00 79.56 318 GLY A O 1
ATOM 2221 N N . ASN A 1 319 ? 14.296 -5.166 -32.831 1.00 76.81 319 ASN A N 1
ATOM 2222 C CA . ASN A 1 319 ? 14.974 -6.473 -32.775 1.00 76.81 319 ASN A CA 1
ATOM 2223 C C . ASN A 1 319 ? 14.024 -7.687 -32.834 1.00 76.81 319 ASN A C 1
ATOM 2225 O O . ASN A 1 319 ? 14.493 -8.819 -32.942 1.00 76.81 319 ASN A O 1
ATOM 2229 N N . PHE A 1 320 ? 12.713 -7.456 -32.755 1.00 70.88 320 PHE A N 1
ATOM 2230 C CA . PHE A 1 320 ? 11.653 -8.456 -32.907 1.00 70.88 320 PHE A CA 1
ATOM 2231 C C . PHE A 1 320 ? 10.854 -8.171 -34.196 1.00 70.88 320 PHE A C 1
ATOM 2233 O O . PHE A 1 320 ? 11.149 -7.206 -34.891 1.00 70.88 320 PHE A O 1
ATOM 2240 N N . ASN A 1 321 ? 9.893 -9.027 -34.564 1.00 66.00 321 ASN A N 1
ATOM 2241 C CA . ASN A 1 321 ? 9.201 -9.007 -35.865 1.00 66.00 321 ASN A CA 1
ATOM 2242 C C . ASN A 1 321 ? 8.844 -7.606 -36.418 1.00 66.00 321 ASN A C 1
ATOM 2244 O O . ASN A 1 321 ? 7.913 -6.983 -35.925 1.00 66.00 321 ASN A O 1
ATOM 2248 N N . GLY A 1 322 ? 9.475 -7.226 -37.539 1.00 66.88 322 GLY A N 1
ATOM 2249 C CA . GLY A 1 322 ? 9.007 -6.226 -38.514 1.00 66.88 322 GLY A CA 1
ATOM 2250 C C . GLY A 1 322 ? 8.761 -4.791 -38.013 1.00 66.88 322 GLY A C 1
ATOM 2251 O O . GLY A 1 322 ? 8.905 -4.472 -36.841 1.00 66.88 322 GLY A O 1
ATOM 2252 N N . GLY A 1 323 ? 8.366 -3.914 -38.942 1.00 72.94 323 GLY A N 1
ATOM 2253 C CA . GLY A 1 323 ? 8.022 -2.513 -38.670 1.00 72.94 323 GLY A CA 1
ATOM 2254 C C . GLY A 1 323 ? 9.115 -1.510 -39.047 1.00 72.94 323 GLY A C 1
ATOM 2255 O O . GLY A 1 323 ? 10.297 -1.840 -39.135 1.00 72.94 323 GLY A O 1
ATOM 2256 N N . ASP A 1 324 ? 8.691 -0.273 -39.294 1.00 78.38 324 ASP A N 1
ATOM 2257 C CA . ASP A 1 324 ? 9.588 0.835 -39.609 1.00 78.38 324 ASP A CA 1
ATOM 2258 C C . ASP A 1 324 ? 10.122 1.484 -38.327 1.00 78.38 324 ASP A C 1
ATOM 2260 O O . ASP A 1 324 ? 9.410 1.614 -37.329 1.00 78.38 324 ASP A O 1
ATOM 2264 N N . ILE A 1 325 ? 11.364 1.967 -38.376 1.00 87.06 325 ILE A N 1
ATOM 2265 C CA . ILE A 1 325 ? 11.962 2.779 -37.313 1.00 87.06 325 ILE A CA 1
ATOM 2266 C C . ILE A 1 325 ? 12.041 4.219 -37.810 1.00 87.06 325 ILE A C 1
ATOM 2268 O O . ILE A 1 325 ? 12.808 4.535 -38.721 1.00 87.06 325 ILE A O 1
ATOM 2272 N N . TYR A 1 326 ? 11.261 5.101 -37.191 1.00 78.44 326 TYR A N 1
ATOM 2273 C CA . TYR A 1 326 ? 11.250 6.525 -37.511 1.00 78.44 326 TYR A CA 1
ATOM 2274 C C . TYR A 1 326 ? 12.038 7.319 -36.467 1.00 78.44 326 TYR A C 1
ATOM 2276 O O . TYR A 1 326 ? 11.672 7.355 -35.298 1.00 78.44 326 TYR A O 1
ATOM 2284 N N . PHE A 1 327 ? 13.084 8.023 -36.901 1.00 81.62 327 PHE A N 1
ATOM 2285 C CA . PHE A 1 327 ? 13.806 8.990 -36.059 1.00 81.62 327 PHE A CA 1
ATOM 2286 C C . PHE A 1 327 ? 13.173 10.396 -36.082 1.00 81.62 327 PHE A C 1
ATOM 2288 O O . PHE A 1 327 ? 13.520 11.247 -35.267 1.00 81.62 327 PHE A O 1
ATOM 2295 N N . SER A 1 328 ? 12.250 10.656 -37.016 1.00 79.25 328 SER A N 1
ATOM 2296 C CA . SER A 1 328 ? 11.370 11.832 -37.047 1.00 79.25 328 SER A CA 1
ATOM 2297 C C . SER A 1 328 ? 10.276 11.639 -38.098 1.00 79.25 328 SER A C 1
ATOM 2299 O O . SER A 1 328 ? 10.529 11.083 -39.164 1.00 79.25 328 SER A O 1
ATOM 2301 N N . THR A 1 329 ? 9.083 12.161 -37.826 1.00 78.25 329 THR A N 1
ATOM 2302 C CA . THR A 1 329 ? 7.978 12.289 -38.794 1.00 78.25 329 THR A CA 1
ATOM 2303 C C . THR A 1 329 ? 7.443 13.722 -38.884 1.00 78.25 329 THR A C 1
ATOM 2305 O O . THR A 1 329 ? 6.572 14.016 -39.699 1.00 78.25 329 THR A O 1
ATOM 2308 N N . ALA A 1 330 ? 7.965 14.638 -38.060 1.00 77.25 330 ALA A N 1
ATOM 2309 C CA . ALA A 1 330 ? 7.526 16.027 -38.013 1.00 77.25 330 ALA A CA 1
ATOM 2310 C C . ALA A 1 330 ? 8.176 16.860 -39.128 1.00 77.25 330 ALA A C 1
ATOM 2312 O O . ALA A 1 330 ? 9.357 16.687 -39.433 1.00 77.25 330 ALA A O 1
ATOM 2313 N N . ALA A 1 331 ? 7.429 17.823 -39.679 1.00 76.12 331 ALA A N 1
ATOM 2314 C CA . ALA A 1 331 ? 7.889 18.764 -40.704 1.00 76.12 331 ALA A CA 1
ATOM 2315 C C . ALA A 1 331 ? 8.821 19.850 -40.125 1.00 76.12 331 ALA A C 1
ATOM 2317 O O . ALA A 1 331 ? 8.522 21.042 -40.157 1.00 76.12 331 ALA A O 1
ATOM 2318 N N . ALA A 1 332 ? 9.940 19.432 -39.538 1.00 75.75 332 ALA A N 1
ATOM 2319 C CA . ALA A 1 332 ? 10.931 20.312 -38.941 1.00 75.75 332 ALA A CA 1
ATOM 2320 C C . ALA A 1 332 ? 12.339 19.729 -39.104 1.00 75.75 332 ALA A C 1
ATOM 2322 O O . ALA A 1 332 ? 12.528 18.514 -39.042 1.00 75.75 332 ALA A O 1
ATOM 2323 N N . ALA A 1 333 ? 13.334 20.601 -39.276 1.00 72.75 333 ALA A N 1
ATOM 2324 C CA . ALA A 1 333 ? 14.731 20.187 -39.364 1.00 72.75 333 ALA A CA 1
ATOM 2325 C C . ALA A 1 333 ? 15.176 19.490 -38.065 1.00 72.75 333 ALA A C 1
ATOM 2327 O O . ALA A 1 333 ? 14.833 19.925 -36.958 1.00 72.75 333 ALA A O 1
ATOM 2328 N N . ARG A 1 334 ? 15.929 18.396 -38.202 1.00 78.88 334 ARG A N 1
ATOM 2329 C CA . ARG A 1 334 ? 16.496 17.617 -37.095 1.00 78.88 334 ARG A CA 1
ATOM 2330 C C . ARG A 1 334 ? 17.907 17.186 -37.463 1.00 78.88 334 ARG A C 1
ATOM 2332 O O . ARG A 1 334 ? 18.159 16.825 -38.608 1.00 78.88 334 ARG A O 1
ATOM 2339 N N . ASN A 1 335 ? 18.787 17.178 -36.471 1.00 76.00 335 ASN A N 1
ATOM 2340 C CA . ASN A 1 335 ? 20.118 16.602 -36.596 1.00 76.00 335 ASN A CA 1
ATOM 2341 C C . ASN A 1 335 ? 20.084 15.206 -35.971 1.00 76.00 335 ASN A C 1
ATOM 2343 O O . ASN A 1 335 ? 19.619 15.056 -34.842 1.00 76.00 335 ASN A O 1
ATOM 2347 N N . ILE A 1 336 ? 20.569 14.200 -36.698 1.00 84.19 336 ILE A N 1
ATOM 2348 C CA . ILE A 1 336 ? 20.784 12.847 -36.177 1.00 84.19 336 ILE A CA 1
ATOM 2349 C C . ILE A 1 336 ? 22.290 12.616 -36.190 1.00 84.19 336 ILE A C 1
ATOM 2351 O O . ILE A 1 336 ? 22.916 12.661 -37.247 1.00 84.19 336 ILE A O 1
ATOM 2355 N N . PHE A 1 337 ? 22.867 12.400 -35.013 1.00 74.75 337 PHE A N 1
ATOM 2356 C CA . PHE A 1 337 ? 24.294 12.154 -34.858 1.00 74.75 337 PHE A CA 1
ATOM 2357 C C . PHE A 1 337 ? 24.545 10.656 -34.706 1.00 74.75 337 PHE A C 1
ATOM 2359 O O . PHE A 1 337 ? 23.920 9.998 -33.877 1.00 74.75 337 PHE A O 1
ATOM 2366 N N . PHE A 1 338 ? 25.488 10.130 -35.482 1.00 80.75 338 PHE A N 1
ATOM 2367 C CA . PHE A 1 338 ? 25.999 8.773 -35.331 1.00 80.75 338 PHE A CA 1
ATOM 2368 C C . PHE A 1 338 ? 27.471 8.868 -34.922 1.00 80.75 338 PHE A C 1
ATOM 2370 O O . PHE A 1 338 ? 28.344 8.970 -35.781 1.00 80.75 338 PHE A O 1
ATOM 2377 N N . GLY A 1 339 ? 27.734 8.877 -33.613 1.00 72.69 339 GLY A N 1
ATOM 2378 C CA . GLY A 1 339 ? 29.091 8.890 -33.056 1.00 72.69 339 GLY A CA 1
ATOM 2379 C C . GLY A 1 339 ? 29.427 10.072 -32.155 1.00 72.69 339 GLY A C 1
ATOM 2380 O O . GLY A 1 339 ? 28.539 10.809 -31.733 1.00 72.69 339 GLY A O 1
ATOM 2381 N N . THR A 1 340 ? 30.716 10.224 -31.840 1.00 70.81 340 THR A N 1
ATOM 2382 C CA . THR A 1 340 ? 31.254 11.297 -30.984 1.00 70.81 340 THR A CA 1
ATOM 2383 C C . THR A 1 340 ? 32.299 12.134 -31.728 1.00 70.81 340 THR A C 1
ATOM 2385 O O . THR A 1 340 ? 32.777 11.750 -32.793 1.00 70.81 340 THR A O 1
ATOM 2388 N N . ASP A 1 341 ? 32.664 13.284 -31.163 1.00 70.81 341 ASP A N 1
ATOM 2389 C CA . ASP A 1 341 ? 33.728 14.171 -31.661 1.00 70.81 341 ASP A CA 1
ATOM 2390 C C . ASP A 1 341 ? 35.149 13.707 -31.287 1.00 70.81 341 ASP A C 1
ATOM 2392 O O . ASP A 1 341 ? 36.134 14.249 -31.784 1.00 70.81 341 ASP A O 1
ATOM 2396 N N . SER A 1 342 ? 35.253 12.699 -30.418 1.00 56.66 342 SER A N 1
ATOM 2397 C CA . SER A 1 342 ? 36.498 12.318 -29.744 1.00 56.66 342 SER A CA 1
ATOM 2398 C C . SER A 1 342 ? 36.914 10.859 -29.981 1.00 56.66 342 SER A C 1
ATOM 2400 O O . SER A 1 342 ? 38.001 10.458 -29.566 1.00 56.66 342 SER A O 1
ATOM 2402 N N . ALA A 1 343 ? 36.076 10.043 -30.631 1.00 66.81 343 ALA A N 1
ATOM 2403 C CA . ALA A 1 343 ? 36.362 8.636 -30.910 1.00 66.81 343 ALA A CA 1
ATOM 2404 C C . ALA A 1 343 ? 35.813 8.188 -32.272 1.00 66.81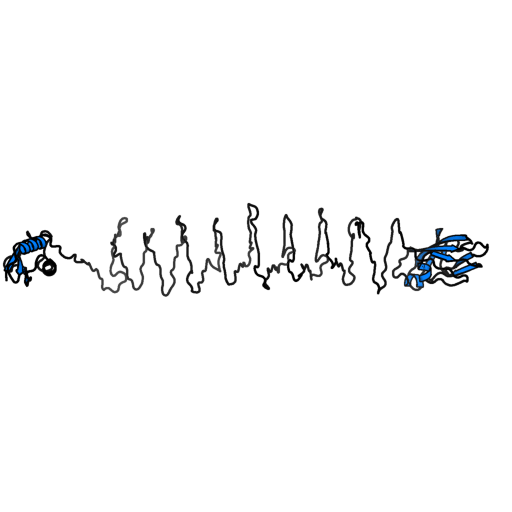 343 ALA A C 1
ATOM 2406 O O . ALA A 1 343 ? 34.814 8.704 -32.771 1.00 66.81 343 ALA A O 1
ATOM 2407 N N . ALA A 1 344 ? 36.453 7.175 -32.862 1.00 60.88 344 ALA A N 1
ATOM 2408 C CA . ALA A 1 344 ? 35.994 6.585 -34.113 1.00 60.88 344 ALA A CA 1
ATOM 2409 C C . ALA A 1 344 ? 34.641 5.880 -33.919 1.00 60.88 344 ALA A C 1
ATOM 2411 O O . ALA A 1 344 ? 34.498 5.012 -33.058 1.00 60.88 344 ALA A O 1
ATOM 2412 N N . THR A 1 345 ? 33.657 6.234 -34.746 1.00 69.62 345 THR A N 1
ATOM 2413 C CA . THR A 1 345 ? 32.361 5.547 -34.835 1.00 69.62 345 THR A CA 1
ATOM 2414 C C . THR A 1 345 ? 32.222 4.908 -36.207 1.00 69.62 345 THR A C 1
ATOM 2416 O O . THR A 1 345 ? 32.534 5.534 -37.217 1.00 69.62 345 THR A O 1
ATOM 2419 N N . VAL A 1 346 ? 31.740 3.665 -36.249 1.00 65.25 346 VAL A N 1
ATOM 2420 C CA . VAL A 1 346 ? 31.500 2.935 -37.499 1.00 65.25 346 VAL A CA 1
ATOM 2421 C C . VAL A 1 346 ? 30.005 2.707 -37.673 1.00 65.25 346 VAL A C 1
ATOM 2423 O O . VAL A 1 346 ? 29.348 2.156 -36.792 1.00 65.25 346 VAL A O 1
ATOM 2426 N N . PHE A 1 347 ? 29.471 3.116 -38.822 1.00 78.19 347 PHE A N 1
ATOM 2427 C CA . PHE A 1 347 ? 28.085 2.878 -39.210 1.00 78.19 347 PHE A CA 1
ATOM 2428 C C . PHE A 1 347 ? 28.022 1.784 -40.280 1.00 78.19 347 PHE A C 1
ATOM 2430 O O . PHE A 1 347 ? 28.580 1.938 -41.366 1.00 78.19 347 PHE A O 1
ATOM 2437 N N . TYR A 1 348 ? 27.328 0.683 -39.982 1.00 67.69 348 TYR A N 1
ATOM 2438 C CA . TYR A 1 348 ? 27.143 -0.432 -40.914 1.00 67.69 348 TYR A CA 1
ATOM 2439 C C . TYR A 1 348 ? 25.774 -0.367 -41.587 1.00 67.69 348 TYR A C 1
ATOM 2441 O O . TYR A 1 348 ? 24.764 -0.730 -40.988 1.00 67.69 348 TYR A O 1
ATOM 2449 N N . GLN A 1 349 ? 25.751 -0.005 -42.868 1.00 74.94 349 GLN A N 1
ATOM 2450 C CA . GLN A 1 349 ? 24.570 -0.119 -43.721 1.00 74.94 349 GLN A CA 1
ATOM 2451 C C . GLN A 1 349 ? 24.777 -1.258 -44.723 1.00 74.94 349 GLN A C 1
ATOM 2453 O O . GLN A 1 349 ? 25.581 -1.138 -45.641 1.00 74.94 349 GLN A O 1
ATOM 2458 N N . ARG A 1 350 ? 24.077 -2.385 -44.537 1.00 64.94 350 ARG A N 1
ATOM 2459 C CA . ARG A 1 350 ? 24.360 -3.629 -45.283 1.00 64.94 350 ARG A CA 1
ATOM 2460 C C . ARG A 1 350 ? 23.499 -3.838 -46.540 1.00 64.94 350 ARG A C 1
ATOM 2462 O O . ARG A 1 350 ? 23.970 -4.473 -47.474 1.00 64.94 350 ARG A O 1
ATOM 2469 N N . PHE A 1 351 ? 22.262 -3.326 -46.592 1.00 60.72 351 PHE A N 1
ATOM 2470 C CA . PHE A 1 351 ? 21.380 -3.414 -47.772 1.00 60.72 351 PHE A CA 1
ATOM 2471 C C . PHE A 1 351 ? 20.308 -2.301 -47.788 1.00 60.72 351 PHE A C 1
ATOM 2473 O O . PHE A 1 351 ? 19.844 -1.879 -46.732 1.00 60.72 351 PHE A O 1
ATOM 2480 N N . GLY A 1 352 ? 19.906 -1.815 -48.974 1.00 57.38 352 GLY A N 1
ATOM 2481 C CA . GLY A 1 352 ? 18.845 -0.804 -49.144 1.00 57.38 352 GLY A CA 1
ATOM 2482 C C . GLY A 1 352 ? 18.744 -0.249 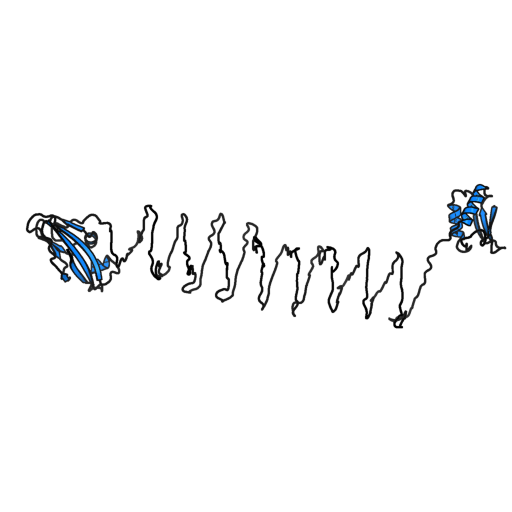-50.576 1.00 57.38 352 GLY A C 1
ATOM 2483 O O . GLY A 1 352 ? 19.726 -0.254 -51.309 1.00 57.38 352 GLY A O 1
ATOM 2484 N N . LYS A 1 353 ? 17.553 0.208 -51.000 1.00 48.25 353 LYS A N 1
ATOM 2485 C CA . LYS A 1 353 ? 17.263 0.629 -52.394 1.00 48.25 353 LYS A CA 1
ATOM 2486 C C . LYS A 1 353 ? 17.629 2.082 -52.747 1.00 48.25 353 LYS A C 1
ATOM 2488 O O . LYS A 1 353 ? 17.433 2.480 -53.890 1.00 48.25 353 LYS A O 1
ATOM 2493 N N . GLY A 1 354 ? 18.161 2.873 -51.817 1.00 54.38 354 GLY A N 1
ATOM 2494 C CA . GLY A 1 354 ? 18.541 4.258 -52.095 1.00 54.38 354 GLY A CA 1
ATOM 2495 C C . GLY A 1 354 ? 19.365 4.865 -50.970 1.00 54.38 354 GLY A C 1
ATOM 2496 O O . GLY A 1 354 ? 18.879 5.015 -49.854 1.00 54.38 354 GLY A O 1
ATOM 2497 N N . GLN A 1 355 ? 20.613 5.211 -51.272 1.00 64.56 355 GLN A N 1
ATOM 2498 C CA . GLN A 1 355 ? 21.450 6.055 -50.429 1.00 64.56 355 GLN A CA 1
ATOM 2499 C C . GLN A 1 355 ? 21.549 7.420 -51.111 1.00 64.56 355 GLN A C 1
ATOM 2501 O O . GLN A 1 355 ? 22.082 7.520 -52.212 1.00 64.56 355 GLN A O 1
ATOM 2506 N N . LEU A 1 356 ? 21.048 8.468 -50.462 1.00 58.41 356 LEU A N 1
ATOM 2507 C CA . LEU A 1 356 ? 21.384 9.846 -50.812 1.00 58.41 356 LEU A CA 1
ATOM 2508 C C . LEU A 1 356 ? 22.485 10.281 -49.846 1.00 58.41 356 LEU A C 1
ATOM 2510 O O . LEU A 1 356 ? 22.225 10.535 -48.673 1.00 58.41 356 LEU A O 1
ATOM 2514 N N . GLY A 1 357 ? 23.730 10.247 -50.313 1.00 64.56 357 GLY A N 1
ATOM 2515 C CA . GLY A 1 357 ? 24.894 10.657 -49.529 1.00 64.56 357 GLY A CA 1
ATOM 2516 C C . GLY A 1 357 ? 25.251 12.125 -49.757 1.00 64.56 357 GLY A C 1
ATOM 2517 O O . GLY A 1 357 ? 25.021 12.662 -50.838 1.00 64.56 357 GLY A O 1
ATOM 2518 N N . TYR A 1 358 ? 25.860 12.761 -48.753 1.00 66.31 358 TYR A N 1
ATOM 2519 C CA . TYR A 1 358 ? 26.636 13.982 -48.969 1.00 66.31 358 TYR A CA 1
ATOM 2520 C C . TYR A 1 358 ? 27.883 13.628 -49.789 1.00 66.31 358 TYR A C 1
ATOM 2522 O O . TYR A 1 358 ? 28.620 12.716 -49.415 1.00 66.31 358 TYR A O 1
ATOM 2530 N N . GLN A 1 359 ? 28.098 14.333 -50.899 1.00 81.06 359 GLN A N 1
ATOM 2531 C CA . GLN A 1 359 ? 29.282 14.203 -51.743 1.00 81.06 359 GLN A CA 1
ATOM 2532 C C . GLN A 1 359 ? 30.275 15.309 -51.347 1.00 81.06 359 GLN A C 1
ATOM 2534 O O . GLN A 1 359 ? 29.978 16.482 -51.593 1.00 81.06 359 GLN A O 1
ATOM 2539 N N . PRO A 1 360 ? 31.424 14.977 -50.724 1.00 73.31 360 PRO A N 1
ATOM 2540 C CA . PRO A 1 360 ? 32.477 15.949 -50.445 1.00 73.31 360 PRO A CA 1
ATOM 2541 C C . PRO A 1 360 ? 32.993 16.604 -51.728 1.00 73.31 360 PRO A C 1
ATOM 2543 O O . PRO A 1 360 ? 32.818 16.058 -52.825 1.00 73.31 360 PRO A O 1
ATOM 2546 N N . ALA A 1 361 ? 33.657 17.756 -51.578 1.00 80.75 361 ALA A N 1
ATOM 2547 C CA . ALA A 1 361 ? 34.359 18.397 -52.683 1.00 80.75 361 ALA A CA 1
ATOM 2548 C C . ALA A 1 361 ? 35.281 17.373 -53.379 1.00 80.75 361 ALA A C 1
ATOM 2550 O O . ALA A 1 361 ? 35.967 16.621 -52.677 1.00 80.75 361 ALA A O 1
ATOM 2551 N N . PRO A 1 362 ? 35.273 17.304 -54.721 1.00 89.69 362 PRO A N 1
ATOM 2552 C CA . PRO A 1 362 ? 36.077 16.330 -55.445 1.00 89.69 362 PRO A CA 1
ATOM 2553 C C . PRO A 1 362 ? 37.574 16.481 -55.149 1.00 89.69 362 PRO A C 1
ATOM 2555 O O . PRO A 1 362 ? 38.054 17.592 -54.922 1.00 89.69 362 PRO A O 1
ATOM 2558 N N . THR A 1 363 ? 38.318 15.376 -55.171 1.00 93.19 363 THR A N 1
ATOM 2559 C CA . THR A 1 363 ? 39.779 15.408 -55.031 1.00 93.19 363 THR A CA 1
ATOM 2560 C C . THR A 1 363 ? 40.445 15.601 -56.387 1.00 93.19 363 THR A C 1
ATOM 2562 O O . THR A 1 363 ? 40.229 14.799 -57.299 1.00 93.19 363 THR A O 1
ATOM 2565 N N . ASP A 1 364 ? 41.300 16.619 -56.486 1.00 91.31 364 ASP A N 1
ATOM 2566 C CA . ASP A 1 364 ? 42.178 16.830 -57.635 1.00 91.31 364 ASP A CA 1
ATOM 2567 C C . ASP A 1 364 ? 43.229 15.715 -57.730 1.00 91.31 364 ASP A C 1
ATOM 2569 O O . ASP A 1 364 ? 44.061 15.531 -56.839 1.00 91.31 364 ASP A O 1
ATOM 2573 N N . LEU A 1 365 ? 43.213 14.969 -58.830 1.00 90.19 365 LEU A N 1
ATOM 2574 C CA . LEU A 1 365 ? 44.249 13.999 -59.149 1.00 90.19 365 LEU A CA 1
ATOM 2575 C C . LEU A 1 365 ? 45.519 14.716 -59.600 1.00 90.19 365 LEU A C 1
ATOM 2577 O O . LEU A 1 365 ? 45.487 15.618 -60.440 1.00 90.19 365 LEU A O 1
ATOM 2581 N N . ALA A 1 366 ? 46.656 14.249 -59.086 1.00 79.12 366 ALA A N 1
ATOM 2582 C CA . ALA A 1 366 ? 47.963 14.742 -59.487 1.00 79.12 366 ALA A CA 1
ATOM 2583 C C . ALA A 1 366 ? 48.165 14.638 -61.011 1.00 79.12 366 ALA A C 1
ATOM 2585 O O . ALA A 1 366 ? 47.692 13.712 -61.675 1.00 79.12 366 ALA A O 1
ATOM 2586 N N . THR A 1 367 ? 48.913 15.588 -61.570 1.00 79.12 367 THR A N 1
ATOM 2587 C CA . THR A 1 367 ? 49.298 15.609 -62.992 1.00 79.12 367 THR A CA 1
ATOM 2588 C C . THR A 1 367 ? 50.530 14.743 -63.291 1.00 79.12 367 THR A C 1
ATOM 2590 O O . THR A 1 367 ? 50.949 14.644 -64.442 1.00 79.12 367 THR A O 1
ATOM 2593 N N . ALA A 1 368 ? 51.088 14.088 -62.268 1.00 82.19 368 ALA A N 1
ATOM 2594 C CA . ALA A 1 368 ? 52.160 13.101 -62.345 1.00 82.19 368 ALA A CA 1
ATOM 2595 C C . ALA A 1 368 ? 51.821 11.891 -61.457 1.00 82.19 368 ALA A C 1
ATOM 2597 O O . ALA A 1 368 ? 51.038 12.012 -60.514 1.00 82.19 368 ALA A O 1
ATOM 2598 N N . SER A 1 369 ? 52.404 10.726 -61.754 1.00 84.31 369 SER A N 1
ATOM 2599 C CA . SER A 1 369 ? 52.103 9.477 -61.043 1.00 84.31 369 SER A CA 1
ATOM 2600 C C . SER A 1 369 ? 52.426 9.572 -59.548 1.00 84.31 369 SER A C 1
ATOM 2602 O O . SER A 1 369 ? 53.562 9.862 -59.175 1.00 84.31 369 SER A O 1
ATOM 2604 N N . SER A 1 370 ? 51.432 9.307 -58.699 1.00 83.38 370 SER A N 1
ATOM 2605 C CA . SER A 1 370 ? 51.528 9.390 -57.236 1.00 83.38 370 SER A CA 1
ATOM 2606 C C . SER A 1 370 ? 50.573 8.385 -56.582 1.00 83.38 370 SER A C 1
ATOM 2608 O O . SER A 1 370 ? 49.510 8.105 -57.150 1.00 83.38 370 SER A O 1
ATOM 2610 N N . PRO A 1 371 ? 50.906 7.837 -55.396 1.00 90.25 371 PRO A N 1
ATOM 2611 C CA . PRO A 1 371 ? 49.946 7.079 -54.610 1.00 90.25 371 PRO A CA 1
ATOM 2612 C C . PRO A 1 371 ? 48.819 7.983 -54.110 1.00 90.25 371 PRO A C 1
ATOM 2614 O O . PRO A 1 371 ? 49.056 9.108 -53.671 1.00 90.25 371 PRO A O 1
ATOM 2617 N N . LEU A 1 372 ? 47.603 7.452 -54.150 1.00 93.06 372 LEU A N 1
ATOM 2618 C CA . LEU A 1 372 ? 46.415 8.043 -53.557 1.00 93.06 372 LEU A CA 1
ATOM 2619 C C . LEU A 1 372 ? 46.341 7.640 -52.080 1.00 93.06 372 LEU A C 1
ATOM 2621 O O . LEU A 1 372 ? 46.558 6.476 -51.729 1.00 93.06 372 LEU A O 1
ATOM 2625 N N . THR A 1 373 ? 46.016 8.579 -51.202 1.00 93.31 373 THR A N 1
ATOM 2626 C CA . THR A 1 373 ? 45.774 8.293 -49.783 1.00 93.31 373 THR A CA 1
ATOM 2627 C C . THR A 1 373 ? 44.353 7.768 -49.551 1.00 93.31 373 THR A C 1
ATOM 2629 O O . THR A 1 373 ? 43.444 7.970 -50.356 1.00 93.31 373 THR A O 1
ATOM 2632 N N . MET A 1 374 ? 44.116 7.119 -48.403 1.00 91.69 374 MET A N 1
ATOM 2633 C CA . MET A 1 374 ? 42.758 6.700 -48.021 1.00 91.69 374 MET A CA 1
ATOM 2634 C C . MET A 1 374 ? 41.795 7.884 -47.837 1.00 91.69 374 MET A C 1
ATOM 2636 O O . MET A 1 374 ? 40.601 7.724 -48.072 1.00 91.69 374 MET A O 1
ATOM 2640 N N . ALA A 1 375 ? 42.298 9.057 -47.434 1.00 86.94 375 ALA A N 1
ATOM 2641 C CA . ALA A 1 375 ? 41.489 10.262 -47.252 1.00 86.94 375 ALA A CA 1
ATOM 2642 C C . ALA A 1 375 ? 41.067 10.887 -48.591 1.00 86.94 375 ALA A C 1
ATOM 2644 O O . ALA A 1 375 ? 39.942 11.353 -48.731 1.00 86.94 375 ALA A O 1
ATOM 2645 N N . GLU A 1 376 ? 41.949 10.862 -49.586 1.00 90.44 376 GLU A N 1
ATOM 2646 C CA . GLU A 1 376 ? 41.630 11.304 -50.945 1.00 90.44 376 GLU A CA 1
ATOM 2647 C C . GLU A 1 376 ? 40.657 10.337 -51.624 1.00 90.44 376 GLU A C 1
ATOM 2649 O O . GLU A 1 376 ? 39.662 10.761 -52.202 1.00 90.44 376 GLU A O 1
ATOM 2654 N N . LEU A 1 377 ? 40.876 9.025 -51.492 1.00 91.56 377 LEU A N 1
ATOM 2655 C CA . LEU A 1 377 ? 39.966 8.018 -52.042 1.00 91.56 377 LEU A CA 1
ATOM 2656 C C . LEU A 1 377 ? 38.561 8.088 -51.418 1.00 91.56 377 LEU A C 1
ATOM 2658 O O . LEU A 1 377 ? 37.563 7.831 -52.096 1.00 91.56 377 LEU A O 1
ATOM 2662 N N . SER A 1 378 ? 38.457 8.434 -50.131 1.00 88.06 378 SER A N 1
ATOM 2663 C CA . SER A 1 378 ? 37.177 8.471 -49.418 1.00 88.06 378 SER A CA 1
ATOM 2664 C C . SER A 1 378 ? 36.275 9.644 -49.816 1.00 88.06 378 SER A C 1
ATOM 2666 O O . SER A 1 378 ? 35.092 9.615 -49.466 1.00 88.06 378 SER A O 1
ATOM 2668 N N . THR A 1 379 ? 36.760 10.607 -50.617 1.00 87.06 379 THR A N 1
ATOM 2669 C CA . THR A 1 379 ? 35.896 11.616 -51.256 1.00 87.06 379 THR A CA 1
ATOM 2670 C C . THR A 1 379 ? 34.999 11.010 -52.330 1.00 87.06 379 THR A C 1
ATOM 2672 O O . THR A 1 379 ? 33.959 11.583 -52.632 1.00 87.06 379 THR A O 1
ATOM 2675 N N . ARG A 1 380 ? 35.341 9.832 -52.876 1.00 91.00 380 ARG A N 1
ATOM 2676 C CA . ARG A 1 380 ? 34.577 9.075 -53.891 1.00 91.00 380 ARG A CA 1
ATOM 2677 C C . ARG A 1 380 ? 34.432 9.745 -55.260 1.00 91.00 380 ARG A C 1
ATOM 2679 O O . ARG A 1 380 ? 33.900 9.112 -56.170 1.00 91.00 380 ARG A O 1
ATOM 2686 N N . LEU A 1 381 ? 34.918 10.970 -55.442 1.00 92.69 381 LEU A N 1
ATOM 2687 C CA . LEU A 1 381 ? 34.943 11.653 -56.731 1.00 92.69 381 LEU A CA 1
ATOM 2688 C C . LEU A 1 381 ? 36.328 12.256 -56.945 1.00 92.69 381 LEU A C 1
ATOM 2690 O O . LEU A 1 381 ? 36.694 13.255 -56.331 1.00 92.69 381 LEU A O 1
ATOM 2694 N N . LEU A 1 382 ? 37.087 11.612 -57.821 1.00 93.62 382 LEU A N 1
ATOM 2695 C CA . LEU A 1 382 ? 38.438 11.994 -58.199 1.00 93.62 382 LEU A CA 1
ATOM 2696 C C . LEU A 1 382 ? 38.372 12.635 -59.583 1.00 93.62 382 LEU A C 1
ATOM 2698 O O . LEU A 1 382 ? 37.740 12.079 -60.484 1.00 93.62 382 LEU A O 1
ATOM 2702 N N . PHE A 1 383 ? 39.000 13.786 -59.779 1.00 93.25 383 PHE A N 1
ATOM 2703 C CA . PHE A 1 383 ? 38.962 14.477 -61.066 1.00 93.25 383 PHE A CA 1
ATOM 2704 C C . PHE A 1 383 ? 40.291 15.154 -61.368 1.00 93.25 383 PHE A C 1
ATOM 2706 O O . PHE A 1 383 ? 41.045 15.477 -60.462 1.00 93.25 383 PHE A O 1
ATOM 2713 N N . GLY A 1 384 ? 40.607 15.352 -62.641 1.00 91.56 384 GLY A N 1
ATOM 2714 C CA . GLY A 1 384 ? 41.831 16.052 -63.009 1.00 91.56 384 GLY A CA 1
ATOM 2715 C C . GLY A 1 384 ? 42.019 16.163 -64.512 1.00 91.56 384 GLY A C 1
ATOM 2716 O O . GLY A 1 384 ? 41.238 15.613 -65.293 1.00 91.56 384 GLY A O 1
ATOM 2717 N N . THR A 1 385 ? 43.057 16.893 -64.905 1.00 92.62 385 THR A N 1
ATOM 2718 C CA . THR A 1 385 ? 43.429 17.134 -66.304 1.00 92.62 385 THR A CA 1
ATOM 2719 C C . THR A 1 385 ? 44.882 16.697 -66.487 1.00 92.62 385 THR A C 1
ATOM 2721 O O . THR A 1 385 ? 45.791 17.507 -66.288 1.00 92.62 385 THR A O 1
ATOM 2724 N N . PRO A 1 386 ? 45.137 15.413 -66.789 1.00 92.00 386 PRO A N 1
ATOM 2725 C CA . PRO A 1 386 ? 46.493 14.935 -66.996 1.00 92.00 386 PRO A CA 1
ATOM 2726 C C . PRO A 1 386 ? 47.066 15.550 -68.282 1.00 92.00 386 PRO A C 1
ATOM 2728 O O . PRO A 1 386 ? 46.310 15.908 -69.178 1.00 92.00 386 PRO A O 1
ATOM 2731 N N . SER A 1 387 ? 48.392 15.685 -68.363 1.00 88.25 387 SER A N 1
ATOM 2732 C CA . SER A 1 387 ? 49.124 16.187 -69.546 1.00 88.25 387 SER A CA 1
ATOM 2733 C C . SER A 1 387 ? 49.942 15.101 -70.262 1.00 88.25 387 SER A C 1
ATOM 2735 O O . SER A 1 387 ? 50.727 15.383 -71.168 1.00 88.25 387 SER A O 1
ATOM 2737 N N . SER A 1 388 ? 49.826 13.865 -69.772 1.00 89.44 388 SER A N 1
ATOM 2738 C CA . SER A 1 388 ? 50.348 12.628 -70.349 1.00 89.44 388 SER A CA 1
ATOM 2739 C C . SER A 1 388 ? 49.646 11.446 -69.667 1.00 89.44 388 SER A C 1
ATOM 2741 O O . SER A 1 388 ? 48.719 11.637 -68.880 1.00 89.44 388 SER A O 1
ATOM 2743 N N . THR A 1 389 ? 50.069 10.209 -69.924 1.00 90.56 389 THR A N 1
ATOM 2744 C CA . THR A 1 389 ? 49.559 9.069 -69.152 1.00 90.56 389 THR A CA 1
ATOM 2745 C C . THR A 1 389 ? 50.053 9.131 -67.701 1.00 90.56 389 THR A C 1
ATOM 2747 O O . THR A 1 389 ? 51.256 9.089 -67.452 1.00 90.56 389 THR A O 1
ATOM 2750 N N . VAL A 1 390 ? 49.120 9.194 -66.746 1.00 92.75 390 VAL A N 1
ATOM 2751 C CA . VAL A 1 390 ? 49.385 9.250 -65.300 1.00 92.75 390 VAL A CA 1
ATOM 2752 C C . VAL A 1 390 ? 48.902 7.966 -64.634 1.00 92.75 390 VAL A C 1
ATOM 2754 O O . VAL A 1 390 ? 47.744 7.574 -64.792 1.00 92.75 390 VAL A O 1
ATOM 2757 N N . THR A 1 391 ? 49.769 7.334 -63.844 1.00 92.94 391 THR A N 1
ATOM 2758 C CA . THR A 1 391 ? 49.414 6.160 -63.038 1.00 92.94 391 THR A CA 1
ATOM 2759 C C . THR A 1 391 ? 49.045 6.588 -61.623 1.00 92.94 391 THR A C 1
ATOM 2761 O O . THR A 1 391 ? 49.862 7.177 -60.916 1.00 92.94 391 THR A O 1
ATOM 2764 N N . VAL A 1 392 ? 47.825 6.270 -61.199 1.00 93.06 392 VAL A N 1
ATOM 2765 C CA . VAL A 1 392 ? 47.330 6.539 -59.844 1.00 93.06 392 VAL A CA 1
ATOM 2766 C C . VAL A 1 392 ? 47.358 5.233 -59.062 1.00 93.06 392 VAL A C 1
ATOM 2768 O O . VAL A 1 392 ? 46.528 4.351 -59.293 1.00 93.06 392 VAL A O 1
ATOM 2771 N N . THR A 1 393 ? 48.312 5.097 -58.144 1.00 93.94 393 THR A N 1
ATOM 2772 C CA . THR A 1 393 ? 48.420 3.897 -57.304 1.00 93.94 393 THR A CA 1
ATOM 2773 C C . THR A 1 393 ? 47.407 3.974 -56.165 1.00 93.94 393 THR A C 1
ATOM 2775 O O . THR A 1 393 ? 47.424 4.914 -55.372 1.00 93.94 393 THR A O 1
ATOM 2778 N N . LEU A 1 394 ? 46.510 2.996 -56.075 1.00 94.50 394 LEU A N 1
ATOM 2779 C CA . LEU A 1 394 ? 45.481 2.935 -55.041 1.00 94.50 394 LEU A CA 1
ATOM 2780 C C . LEU A 1 394 ? 46.072 2.541 -53.673 1.00 94.50 394 LEU A C 1
ATOM 2782 O O . LEU A 1 394 ? 47.083 1.834 -53.614 1.00 94.50 394 LEU A O 1
ATOM 2786 N N . PRO A 1 395 ? 45.423 2.925 -52.557 1.00 95.00 395 PRO A N 1
ATOM 2787 C CA . PRO A 1 395 ? 45.801 2.456 -51.231 1.00 95.00 395 PRO A CA 1
ATOM 2788 C C . PRO A 1 395 ? 45.850 0.926 -51.140 1.00 95.00 395 PRO A C 1
ATOM 2790 O O . PRO A 1 395 ? 45.051 0.212 -51.757 1.00 95.00 395 PRO A O 1
ATOM 2793 N N . THR A 1 396 ? 46.761 0.409 -50.315 1.00 93.69 396 THR A N 1
ATOM 2794 C CA . THR A 1 396 ? 46.866 -1.034 -50.074 1.00 93.69 396 THR A CA 1
ATOM 2795 C C . THR A 1 396 ? 45.680 -1.545 -49.243 1.00 93.69 396 THR A C 1
ATOM 2797 O O . THR A 1 396 ? 45.102 -0.794 -48.450 1.00 93.69 396 THR A O 1
ATOM 2800 N N . PRO A 1 397 ? 45.335 -2.842 -49.340 1.00 93.25 397 PRO A N 1
ATOM 2801 C CA . PRO A 1 397 ? 44.282 -3.438 -48.514 1.00 93.25 397 PRO A CA 1
ATOM 2802 C C . PRO A 1 397 ? 44.486 -3.237 -47.001 1.00 93.25 397 PRO A C 1
ATOM 2804 O O . PRO A 1 397 ? 43.519 -3.051 -46.264 1.00 93.25 397 PRO A O 1
ATOM 2807 N N . VAL A 1 398 ? 45.742 -3.213 -46.534 1.00 92.31 398 VAL A N 1
ATOM 2808 C CA . VAL A 1 398 ? 46.094 -2.946 -45.127 1.00 92.31 398 VAL A CA 1
ATOM 2809 C C . VAL A 1 398 ? 45.656 -1.542 -44.708 1.00 92.31 398 VAL A C 1
ATOM 2811 O O . VAL A 1 398 ? 45.030 -1.384 -43.657 1.00 92.31 398 VAL A O 1
ATOM 2814 N N . LEU A 1 399 ? 45.932 -0.531 -45.540 1.00 91.69 399 LEU A N 1
ATOM 2815 C CA . LEU A 1 399 ? 45.527 0.851 -45.271 1.00 91.69 399 LEU A CA 1
ATOM 2816 C C . LEU A 1 399 ? 44.000 0.984 -45.265 1.00 91.69 399 LEU A C 1
ATOM 2818 O O . LEU A 1 399 ? 43.461 1.704 -44.430 1.00 91.69 399 LEU A O 1
ATOM 2822 N N . PHE A 1 400 ? 43.300 0.238 -46.123 1.00 89.56 400 PHE A N 1
ATOM 2823 C CA . PHE A 1 400 ? 41.839 0.252 -46.165 1.00 89.56 400 PHE A CA 1
ATOM 2824 C C . PHE A 1 400 ? 41.208 -0.318 -44.889 1.00 89.56 400 PHE A C 1
ATOM 2826 O O . PHE A 1 400 ? 40.356 0.333 -44.289 1.00 89.56 400 PHE A O 1
ATOM 2833 N N . VAL A 1 401 ? 41.627 -1.510 -44.448 1.00 88.56 401 VAL A N 1
ATOM 2834 C CA . VAL A 1 401 ? 41.084 -2.148 -43.228 1.00 88.56 401 VAL A CA 1
ATOM 2835 C C . VAL A 1 401 ? 41.452 -1.356 -41.970 1.00 88.56 401 VAL A C 1
ATOM 2837 O O . VAL A 1 401 ? 40.692 -1.335 -41.007 1.00 88.56 401 VAL A O 1
ATOM 2840 N N . THR A 1 402 ? 42.588 -0.656 -41.990 1.00 88.56 402 THR A N 1
ATOM 2841 C CA . THR A 1 402 ? 42.957 0.280 -40.915 1.00 88.56 402 THR A CA 1
ATOM 2842 C C . THR A 1 402 ? 42.029 1.493 -40.880 1.00 88.56 402 THR A C 1
ATOM 2844 O O . THR A 1 402 ? 41.625 1.926 -39.805 1.00 88.56 402 THR A O 1
ATOM 2847 N N . TYR A 1 403 ? 41.682 2.038 -42.049 1.00 87.62 403 TYR A N 1
ATOM 2848 C CA . TYR A 1 403 ? 40.821 3.215 -42.158 1.00 87.62 403 TYR A CA 1
ATOM 2849 C C . TYR A 1 403 ? 39.346 2.903 -41.846 1.00 87.62 403 TYR A C 1
ATOM 2851 O O . TYR A 1 403 ? 38.651 3.739 -41.274 1.00 87.62 403 TYR A O 1
ATOM 2859 N N . PHE A 1 404 ? 38.876 1.694 -42.174 1.00 85.25 404 PHE A N 1
ATOM 2860 C CA . PHE A 1 404 ? 37.523 1.211 -41.878 1.00 85.25 404 PHE A CA 1
ATOM 2861 C C . PHE A 1 404 ? 37.565 -0.008 -40.935 1.00 85.25 404 PHE A C 1
ATOM 2863 O O . PHE A 1 404 ? 37.506 -1.154 -41.401 1.00 85.25 404 PHE A O 1
ATOM 2870 N N . PRO A 1 405 ? 37.668 0.203 -39.606 1.00 74.12 405 PRO A N 1
ATOM 2871 C CA . PRO A 1 405 ? 37.797 -0.895 -38.656 1.00 74.12 405 PRO A CA 1
ATOM 2872 C C . PRO A 1 405 ? 36.520 -1.752 -38.641 1.00 74.12 405 PRO A C 1
ATOM 2874 O O . PRO A 1 405 ? 35.419 -1.241 -38.454 1.00 74.12 405 PRO A O 1
ATOM 2877 N N . SER A 1 406 ? 36.673 -3.073 -38.793 1.00 81.00 406 SER A N 1
ATOM 2878 C CA . SER A 1 406 ? 35.610 -4.107 -38.868 1.00 81.00 406 SER A CA 1
ATOM 2879 C C . SER A 1 406 ? 34.814 -4.233 -40.182 1.00 81.00 406 SER A C 1
ATOM 2881 O O . SER A 1 406 ? 33.733 -4.821 -40.220 1.00 81.00 406 SER A O 1
ATOM 2883 N N . VAL A 1 407 ? 35.427 -3.814 -41.290 1.00 81.25 407 VAL A N 1
ATOM 2884 C CA . VAL A 1 407 ? 35.102 -4.326 -42.633 1.00 81.25 407 VAL A CA 1
ATOM 2885 C C . VAL A 1 407 ? 35.060 -5.863 -42.655 1.00 81.25 407 VAL A C 1
ATOM 2887 O O . VAL A 1 407 ? 35.944 -6.526 -42.103 1.00 81.25 407 VAL A O 1
ATOM 2890 N N . ILE A 1 408 ? 34.055 -6.431 -43.323 1.00 84.38 408 ILE A N 1
ATOM 2891 C CA . ILE A 1 408 ? 33.938 -7.874 -43.572 1.00 84.38 408 ILE A CA 1
ATOM 2892 C C . ILE A 1 408 ? 34.206 -8.220 -45.042 1.00 84.38 408 ILE A C 1
ATOM 2894 O O . ILE A 1 408 ? 34.158 -7.368 -45.930 1.00 84.38 408 ILE A O 1
ATOM 2898 N N . ILE A 1 409 ? 34.481 -9.498 -45.321 1.00 90.31 409 ILE A N 1
ATOM 2899 C CA . ILE A 1 409 ? 34.594 -9.985 -46.703 1.00 90.31 409 ILE A CA 1
ATOM 2900 C C . ILE A 1 409 ? 33.283 -9.687 -47.440 1.00 90.31 409 ILE A C 1
ATOM 2902 O O . ILE A 1 409 ? 32.206 -10.079 -46.993 1.00 90.31 409 ILE A O 1
ATOM 2906 N N . GLY A 1 410 ? 33.391 -9.023 -48.590 1.00 85.62 410 GLY A N 1
ATOM 2907 C CA . GLY A 1 410 ? 32.258 -8.610 -49.412 1.00 85.62 410 GLY A CA 1
ATOM 2908 C C . GLY A 1 410 ? 31.882 -7.134 -49.305 1.00 85.62 410 GLY A C 1
ATOM 2909 O O . GLY A 1 410 ? 31.239 -6.657 -50.241 1.00 85.62 410 GLY A O 1
ATOM 2910 N N . ASP A 1 411 ? 32.320 -6.418 -48.264 1.00 87.06 411 ASP A N 1
ATOM 2911 C CA . ASP A 1 411 ? 32.134 -4.965 -48.174 1.00 87.06 411 ASP A CA 1
ATOM 2912 C C . ASP A 1 411 ? 32.846 -4.259 -49.337 1.00 87.06 411 ASP A C 1
ATOM 2914 O O . ASP A 1 411 ? 33.893 -4.711 -49.825 1.00 87.06 411 ASP A O 1
ATOM 2918 N N . SER A 1 412 ? 32.265 -3.151 -49.799 1.00 89.06 412 SER A N 1
ATOM 2919 C CA . SER A 1 412 ? 32.750 -2.435 -50.976 1.00 89.06 412 SER A CA 1
ATOM 2920 C C . SER A 1 412 ? 32.742 -0.918 -50.830 1.00 89.06 412 SER A C 1
ATOM 2922 O O . SER A 1 412 ? 31.849 -0.359 -50.195 1.00 89.06 412 SER A O 1
ATOM 2924 N N . LEU A 1 413 ? 33.699 -0.261 -51.488 1.00 90.12 413 LEU A N 1
ATOM 2925 C CA . LEU A 1 413 ? 33.747 1.189 -51.675 1.00 90.12 413 LEU A CA 1
ATOM 2926 C C . LEU A 1 413 ? 33.678 1.518 -53.165 1.00 90.12 413 LEU A C 1
ATOM 2928 O O . LEU A 1 413 ? 34.520 1.059 -53.940 1.00 90.12 413 LEU A O 1
ATOM 2932 N N . ASP A 1 414 ? 32.711 2.357 -53.521 1.00 91.19 414 ASP A N 1
ATOM 2933 C CA . ASP A 1 414 ? 32.566 2.903 -54.866 1.00 91.19 414 ASP A CA 1
ATOM 2934 C C . ASP A 1 414 ? 33.184 4.294 -54.948 1.00 91.19 414 ASP A C 1
ATOM 2936 O O . ASP A 1 414 ? 33.004 5.118 -54.045 1.00 91.19 414 ASP A O 1
ATOM 2940 N N . PHE A 1 415 ? 33.879 4.554 -56.050 1.00 92.94 415 PHE A N 1
ATOM 2941 C CA . PHE A 1 415 ? 34.425 5.862 -56.384 1.00 92.94 415 PHE A CA 1
ATOM 2942 C C . PHE A 1 415 ? 34.437 6.074 -57.899 1.00 92.94 415 PHE A C 1
ATOM 2944 O O . PHE A 1 415 ? 34.455 5.122 -58.681 1.00 92.94 415 PHE A O 1
ATOM 2951 N N . SER A 1 416 ? 34.440 7.333 -58.314 1.00 94.56 416 SER A N 1
ATOM 2952 C CA . SER A 1 416 ? 34.481 7.737 -59.716 1.00 94.56 416 SER A CA 1
ATOM 2953 C C . SER A 1 416 ? 35.766 8.490 -60.020 1.00 94.56 416 SER A C 1
ATOM 2955 O O . SER A 1 416 ? 36.256 9.254 -59.190 1.00 94.56 416 SER A O 1
ATOM 2957 N N . VAL A 1 417 ? 36.283 8.298 -61.231 1.00 95.19 417 VAL A N 1
ATOM 2958 C CA . VAL A 1 417 ? 37.415 9.049 -61.780 1.00 95.19 417 VAL A CA 1
ATOM 2959 C C . VAL A 1 417 ? 36.947 9.797 -63.020 1.00 95.19 417 VAL A C 1
ATOM 2961 O O . VAL A 1 417 ? 36.418 9.179 -63.944 1.00 95.19 417 VAL A O 1
ATOM 2964 N N . VAL A 1 418 ? 37.154 11.110 -63.045 1.00 95.31 418 VAL A N 1
ATOM 2965 C CA . VAL A 1 418 ? 36.769 12.008 -64.139 1.00 95.31 418 VAL A CA 1
ATOM 2966 C C . VAL A 1 418 ? 38.025 12.565 -64.795 1.00 95.31 418 VAL A C 1
ATOM 2968 O O . VAL A 1 418 ? 38.761 13.349 -64.194 1.00 95.31 418 VAL A O 1
ATOM 2971 N N . ASN A 1 419 ? 38.266 12.175 -66.044 1.00 94.69 419 ASN A N 1
ATOM 2972 C CA . ASN A 1 419 ? 39.351 12.733 -66.836 1.00 94.69 419 ASN A CA 1
ATOM 2973 C C . ASN A 1 419 ? 38.830 13.906 -67.671 1.00 94.69 419 ASN A C 1
ATOM 2975 O O . ASN A 1 419 ? 38.028 13.725 -68.588 1.00 94.69 419 ASN A O 1
ATOM 2979 N N . GLN A 1 420 ? 39.297 15.109 -67.351 1.00 94.25 420 GLN A N 1
ATOM 2980 C CA . GLN A 1 420 ? 38.876 16.342 -68.013 1.00 94.25 420 GLN A CA 1
ATOM 2981 C C . GLN A 1 420 ? 39.762 16.726 -69.202 1.00 94.25 420 GLN A C 1
ATOM 2983 O O . GLN A 1 420 ? 39.469 17.717 -69.872 1.00 94.25 420 GLN A O 1
ATOM 2988 N N . SER A 1 421 ? 40.844 15.987 -69.480 1.00 92.38 421 SER A N 1
ATOM 2989 C CA . SER A 1 421 ? 41.659 16.280 -70.660 1.00 92.38 421 SER A CA 1
ATOM 2990 C C . SER A 1 421 ? 40.870 16.006 -71.936 1.00 92.38 421 SER A C 1
ATOM 2992 O O . SER A 1 421 ? 40.110 15.046 -72.019 1.00 92.38 421 SER A O 1
ATOM 2994 N N . ALA A 1 422 ? 41.071 16.845 -72.947 1.00 89.50 422 ALA A N 1
ATOM 2995 C CA . ALA A 1 422 ? 40.565 16.626 -74.298 1.00 89.50 422 ALA A CA 1
ATOM 2996 C C . ALA A 1 422 ? 41.638 16.038 -75.237 1.00 89.50 422 ALA A C 1
ATOM 2998 O O . ALA A 1 422 ? 41.341 15.743 -76.395 1.00 89.50 422 ALA A O 1
ATOM 2999 N N . THR A 1 423 ? 42.881 15.882 -74.769 1.00 92.19 423 THR A N 1
ATOM 3000 C CA . THR A 1 423 ? 44.018 15.493 -75.612 1.00 92.19 423 THR A CA 1
ATOM 3001 C C . THR A 1 423 ? 44.167 13.972 -75.667 1.00 92.19 423 THR A C 1
ATOM 3003 O O . THR A 1 423 ? 44.315 13.332 -74.624 1.00 92.19 423 THR A O 1
ATOM 3006 N N . PRO A 1 424 ? 44.199 13.352 -76.860 1.00 89.25 424 PRO A N 1
ATOM 3007 C CA . PRO A 1 424 ? 44.526 11.935 -76.995 1.00 89.25 424 PRO A CA 1
ATOM 3008 C C . PRO A 1 424 ? 45.880 11.590 -76.352 1.00 89.25 424 PRO A C 1
ATOM 3010 O O . PRO A 1 424 ? 46.893 12.195 -76.687 1.00 89.25 424 PRO A O 1
ATOM 3013 N N . GLY A 1 425 ? 45.902 10.594 -75.460 1.00 85.56 425 GLY A N 1
ATOM 3014 C CA . GLY A 1 425 ? 47.109 10.153 -74.736 1.00 85.56 425 GLY A CA 1
ATOM 3015 C C . GLY A 1 425 ? 47.185 10.608 -73.273 1.00 85.56 425 GLY A C 1
ATOM 3016 O O . GLY A 1 425 ? 47.911 9.996 -72.483 1.00 85.56 425 GLY A O 1
ATOM 3017 N N . ASP A 1 426 ? 46.367 11.588 -72.885 1.00 93.25 426 ASP A N 1
ATOM 3018 C CA . ASP A 1 426 ? 46.224 12.048 -71.502 1.00 93.25 426 ASP A CA 1
ATOM 3019 C C . ASP A 1 426 ? 45.284 11.107 -70.743 1.00 93.25 426 ASP A C 1
ATOM 3021 O O . ASP A 1 426 ? 44.086 11.351 -70.618 1.00 93.25 426 ASP A O 1
ATOM 3025 N N . ILE A 1 427 ? 45.809 9.966 -70.301 1.00 93.00 427 ILE A N 1
ATOM 3026 C CA . ILE A 1 427 ? 45.036 8.870 -69.701 1.00 93.00 427 ILE A CA 1
ATOM 3027 C C . ILE A 1 427 ? 45.374 8.759 -68.216 1.00 93.00 427 ILE A C 1
ATOM 3029 O O . ILE A 1 427 ? 46.545 8.644 -67.861 1.00 93.00 427 ILE A O 1
ATOM 3033 N N . TYR A 1 428 ? 44.365 8.676 -67.350 1.00 95.00 428 TYR A N 1
ATOM 3034 C CA . TYR A 1 428 ? 44.578 8.159 -65.995 1.00 95.00 428 TYR A CA 1
ATOM 3035 C C . TYR A 1 428 ? 44.515 6.636 -66.009 1.00 95.00 428 TYR A C 1
ATOM 3037 O O . TYR A 1 428 ? 43.548 6.070 -66.510 1.00 95.00 428 TYR A O 1
ATOM 3045 N N . THR A 1 429 ? 45.508 5.956 -65.446 1.00 93.75 429 THR A N 1
ATOM 3046 C CA . THR A 1 429 ? 45.486 4.499 -65.259 1.00 93.75 429 THR A CA 1
ATOM 3047 C C . THR A 1 429 ? 45.536 4.185 -63.775 1.00 93.75 429 THR A C 1
ATOM 3049 O O . THR A 1 429 ? 46.462 4.608 -63.086 1.00 93.75 429 THR A O 1
ATOM 3052 N N . LEU A 1 430 ? 44.539 3.456 -63.273 1.00 94.25 430 LEU A N 1
ATOM 3053 C CA . LEU A 1 430 ? 44.544 3.008 -61.884 1.00 94.25 430 LEU A CA 1
ATOM 3054 C C . LEU A 1 430 ? 45.462 1.799 -61.716 1.00 94.25 430 LEU A C 1
ATOM 3056 O O . LEU A 1 430 ? 45.341 0.810 -62.439 1.00 94.25 430 LEU A O 1
ATOM 3060 N N . ASP A 1 431 ? 46.339 1.871 -60.725 1.00 93.88 431 ASP A N 1
ATOM 3061 C CA . ASP A 1 431 ? 47.228 0.787 -60.335 1.00 93.88 431 ASP A CA 1
ATOM 3062 C C . ASP A 1 431 ? 46.822 0.260 -58.956 1.00 93.88 431 ASP A C 1
ATOM 3064 O O . ASP A 1 431 ? 46.939 0.947 -57.944 1.00 93.88 431 ASP A O 1
ATOM 3068 N N . ALA A 1 432 ? 46.318 -0.971 -58.918 1.00 92.12 432 ALA A N 1
ATOM 3069 C CA . ALA A 1 432 ? 45.955 -1.654 -57.679 1.00 92.12 432 ALA A CA 1
ATOM 3070 C C . ALA A 1 432 ? 47.134 -2.450 -57.078 1.00 92.12 432 ALA A C 1
ATOM 3072 O O . ALA A 1 432 ? 46.943 -3.243 -56.153 1.00 92.12 432 ALA A O 1
ATOM 3073 N N . GLY A 1 433 ? 48.351 -2.291 -57.607 1.00 89.31 433 GLY A N 1
ATOM 3074 C CA . GLY A 1 433 ? 49.521 -3.067 -57.218 1.00 89.31 433 GLY A CA 1
ATOM 3075 C C . GLY A 1 433 ? 49.335 -4.557 -57.517 1.00 89.31 433 GLY A C 1
ATOM 3076 O O . GLY A 1 433 ? 48.982 -4.950 -58.623 1.00 89.31 433 GLY A O 1
ATOM 3077 N N . SER A 1 434 ? 49.554 -5.409 -56.512 1.00 90.06 434 SER A N 1
ATOM 3078 C CA . SER A 1 434 ? 49.404 -6.870 -56.628 1.00 90.06 434 SER A CA 1
ATOM 3079 C C . SER A 1 434 ? 47.956 -7.374 -56.550 1.00 90.06 434 SER A C 1
ATOM 3081 O O . SER A 1 434 ? 47.731 -8.585 -56.528 1.00 90.06 434 SER A O 1
ATOM 3083 N N . GLN A 1 435 ? 46.975 -6.475 -56.443 1.00 94.00 435 GLN A N 1
ATOM 3084 C CA . GLN A 1 435 ? 45.571 -6.841 -56.274 1.00 94.00 435 GLN A CA 1
ATOM 3085 C C . GLN A 1 435 ? 44.919 -7.222 -57.604 1.00 94.00 435 GLN A C 1
ATOM 3087 O O . GLN A 1 435 ? 45.303 -6.745 -58.671 1.00 94.00 435 GLN A O 1
ATOM 3092 N N . ALA A 1 436 ? 43.898 -8.077 -57.541 1.00 92.81 436 ALA A N 1
ATOM 3093 C CA . ALA A 1 436 ? 43.165 -8.472 -58.734 1.00 92.81 436 ALA A CA 1
ATOM 3094 C C . ALA A 1 436 ? 42.395 -7.274 -59.312 1.00 92.81 436 ALA A C 1
ATOM 3096 O O . ALA A 1 436 ? 41.676 -6.576 -58.592 1.00 92.81 436 ALA A O 1
ATOM 3097 N N . THR A 1 437 ? 42.514 -7.063 -60.620 1.00 95.25 437 THR A N 1
ATOM 3098 C CA . THR A 1 437 ? 41.763 -6.053 -61.369 1.00 95.25 437 THR A CA 1
ATOM 3099 C C . THR A 1 437 ? 40.838 -6.737 -62.370 1.00 95.25 437 THR A C 1
ATOM 3101 O O . THR A 1 437 ? 41.201 -7.715 -63.023 1.00 95.25 437 THR A O 1
ATOM 3104 N N . VAL A 1 438 ? 39.605 -6.246 -62.472 1.00 94.56 438 VAL A N 1
ATOM 3105 C CA . VAL A 1 438 ? 38.579 -6.769 -63.375 1.00 94.56 438 VAL A CA 1
ATOM 3106 C C . VAL A 1 438 ? 37.995 -5.604 -64.171 1.00 94.56 438 VAL A C 1
ATOM 3108 O O . VAL A 1 438 ? 37.327 -4.729 -63.618 1.00 94.56 438 VAL A O 1
ATOM 3111 N N . GLY A 1 439 ? 38.246 -5.599 -65.482 1.00 93.38 439 GLY A N 1
ATOM 3112 C CA . GLY A 1 439 ? 37.861 -4.521 -66.400 1.00 93.38 439 GLY A CA 1
ATOM 3113 C C . GLY A 1 439 ? 39.016 -3.574 -66.754 1.00 93.38 439 GLY A C 1
ATOM 3114 O O . GLY A 1 439 ? 40.141 -3.737 -66.289 1.00 93.38 439 GLY A O 1
ATOM 3115 N N . ASN A 1 440 ? 38.747 -2.592 -67.621 1.00 92.06 440 ASN A N 1
ATOM 3116 C CA . ASN A 1 440 ? 39.766 -1.648 -68.091 1.00 92.06 440 ASN A CA 1
ATOM 3117 C C . ASN A 1 440 ? 40.043 -0.559 -67.043 1.00 92.06 440 ASN A C 1
ATOM 3119 O O . ASN A 1 440 ? 39.197 0.301 -66.812 1.00 92.06 440 ASN A O 1
ATOM 3123 N N . VAL A 1 441 ? 41.233 -0.554 -66.451 1.00 93.12 441 VAL A N 1
ATOM 3124 C CA . VAL A 1 441 ? 41.641 0.412 -65.415 1.00 93.12 441 VAL A CA 1
ATOM 3125 C C . VAL A 1 441 ? 42.055 1.788 -65.955 1.00 93.12 441 VAL A C 1
ATOM 3127 O O . VAL A 1 441 ? 42.318 2.697 -65.169 1.00 93.12 441 VAL A O 1
ATOM 3130 N N . SER A 1 442 ? 42.089 1.964 -67.278 1.00 93.31 442 SER A N 1
ATOM 3131 C CA . SER A 1 442 ? 42.403 3.241 -67.920 1.00 93.31 442 SER A CA 1
ATOM 3132 C C . SER A 1 442 ? 41.156 4.096 -68.168 1.00 93.31 442 SER A C 1
ATOM 3134 O O . SER A 1 442 ? 40.146 3.636 -68.712 1.00 93.31 442 SER A O 1
ATOM 3136 N N . VAL A 1 443 ? 41.244 5.375 -67.820 1.00 94.75 443 VAL A N 1
ATOM 3137 C CA . VAL A 1 443 ? 40.226 6.408 -68.021 1.00 94.75 443 VAL A CA 1
ATOM 3138 C C . VAL A 1 443 ? 40.717 7.347 -69.117 1.00 94.75 443 VAL A C 1
ATOM 3140 O O . VAL A 1 443 ? 41.625 8.155 -68.912 1.00 94.75 443 VAL A O 1
ATOM 3143 N N . ALA A 1 444 ? 40.145 7.180 -70.309 1.00 94.06 444 ALA A N 1
ATOM 3144 C CA . ALA A 1 444 ? 40.503 7.943 -71.499 1.00 94.06 444 ALA A CA 1
ATOM 3145 C C . ALA A 1 444 ? 40.216 9.454 -71.329 1.00 94.06 444 ALA A C 1
ATOM 3147 O O . ALA A 1 444 ? 39.490 9.836 -70.408 1.00 94.06 444 ALA A O 1
ATOM 3148 N N . PRO A 1 445 ? 40.761 10.316 -72.202 1.00 93.44 445 PRO A N 1
ATOM 3149 C CA . PRO A 1 445 ? 40.448 11.743 -72.199 1.00 93.44 445 PRO A CA 1
ATOM 3150 C C . PRO A 1 445 ? 38.939 11.987 -72.355 1.00 93.44 445 PRO A C 1
ATOM 3152 O O . PRO A 1 445 ? 38.276 11.319 -73.151 1.00 93.44 445 PRO A O 1
ATOM 3155 N N . GLY A 1 446 ? 38.399 12.936 -71.592 1.00 91.44 446 GLY A N 1
ATOM 3156 C CA . GLY A 1 446 ? 37.023 13.419 -71.707 1.00 91.44 446 GLY A CA 1
ATOM 3157 C C . GLY A 1 446 ? 35.948 12.453 -71.210 1.00 91.44 446 GLY A C 1
ATOM 3158 O O . GLY A 1 446 ? 34.766 12.691 -71.461 1.00 91.44 446 GLY A O 1
ATOM 3159 N N . VAL A 1 447 ? 36.323 11.365 -70.529 1.00 93.00 447 VAL A N 1
ATOM 3160 C CA . VAL A 1 447 ? 35.370 10.389 -69.984 1.00 93.00 447 VAL A CA 1
ATOM 3161 C C . VAL A 1 447 ? 35.486 10.247 -68.471 1.00 93.00 447 VAL A C 1
ATOM 3163 O O . VAL A 1 447 ? 36.508 10.546 -67.854 1.00 93.00 447 VAL A O 1
ATOM 3166 N N . SER A 1 448 ? 34.404 9.754 -67.873 1.00 94.44 448 SER A N 1
ATOM 3167 C CA . SER A 1 448 ? 34.368 9.315 -66.480 1.00 94.44 448 SER A CA 1
ATOM 3168 C C . SER A 1 448 ? 34.285 7.796 -66.417 1.00 94.44 448 SER A C 1
ATOM 3170 O O . SER A 1 448 ? 33.728 7.168 -67.318 1.00 94.44 448 SER A O 1
ATOM 3172 N N . ALA A 1 449 ? 34.826 7.210 -65.357 1.00 95.31 449 ALA A N 1
ATOM 3173 C CA . ALA A 1 449 ? 34.707 5.786 -65.076 1.00 95.31 449 ALA A CA 1
ATOM 3174 C C . ALA A 1 449 ? 34.369 5.574 -63.604 1.00 95.31 449 ALA A C 1
ATOM 3176 O O . ALA A 1 449 ? 34.877 6.294 -62.738 1.00 95.31 449 ALA A O 1
ATOM 3177 N N . GLN A 1 450 ? 33.529 4.581 -63.329 1.00 95.19 450 GLN A N 1
ATOM 3178 C CA . GLN A 1 450 ? 33.188 4.193 -61.968 1.00 95.19 450 GLN A CA 1
ATOM 3179 C C . GLN A 1 450 ? 33.899 2.895 -61.602 1.00 95.19 450 GLN A C 1
ATOM 3181 O O . GLN A 1 450 ? 33.896 1.912 -62.352 1.00 95.19 450 GLN A O 1
ATOM 3186 N N . PHE A 1 451 ? 34.475 2.888 -60.409 1.00 96.56 451 PHE A N 1
ATOM 3187 C CA . PHE A 1 451 ? 35.221 1.772 -59.870 1.00 96.56 451 PHE A CA 1
ATOM 3188 C C . PHE A 1 451 ? 34.661 1.341 -58.523 1.00 96.56 451 PHE A C 1
ATOM 3190 O O . PHE A 1 451 ? 34.141 2.146 -57.749 1.00 96.56 451 PHE A O 1
ATOM 3197 N N . ARG A 1 452 ? 34.807 0.050 -58.242 1.00 94.50 452 ARG A N 1
ATOM 3198 C CA . ARG A 1 452 ? 34.461 -0.564 -56.967 1.00 94.50 452 ARG A CA 1
ATOM 3199 C C . ARG A 1 452 ? 35.647 -1.342 -56.440 1.00 94.50 452 ARG A C 1
ATOM 3201 O O . ARG A 1 452 ? 36.123 -2.269 -57.092 1.00 94.50 452 ARG A O 1
ATOM 3208 N N . ILE A 1 453 ? 36.063 -1.025 -55.226 1.00 95.62 453 ILE A N 1
ATOM 3209 C CA . ILE A 1 453 ? 36.925 -1.899 -54.434 1.00 95.62 453 ILE A CA 1
ATOM 3210 C C . ILE A 1 453 ? 36.012 -2.819 -53.637 1.00 95.62 453 ILE A C 1
ATOM 3212 O O . ILE A 1 453 ? 35.148 -2.333 -52.912 1.00 95.62 453 ILE A O 1
ATOM 3216 N N . ARG A 1 454 ? 36.188 -4.136 -53.761 1.00 94.56 454 ARG A N 1
ATOM 3217 C CA . ARG A 1 454 ? 35.473 -5.131 -52.948 1.00 94.56 454 ARG A CA 1
ATOM 3218 C C . ARG A 1 454 ? 36.464 -5.984 -52.177 1.00 94.56 454 ARG A C 1
ATOM 3220 O O . ARG A 1 454 ? 37.357 -6.585 -52.775 1.00 94.56 454 ARG A O 1
ATOM 3227 N N . MET A 1 455 ? 36.269 -6.081 -50.869 1.00 94.25 455 MET A N 1
ATOM 3228 C CA . MET A 1 455 ? 37.148 -6.861 -50.004 1.00 94.25 455 MET A CA 1
ATOM 3229 C C . MET A 1 455 ? 36.976 -8.356 -50.224 1.00 94.25 455 MET A C 1
ATOM 3231 O O . MET A 1 455 ? 35.863 -8.883 -50.158 1.00 94.25 455 MET A O 1
ATOM 3235 N N . THR A 1 456 ? 38.092 -9.039 -50.468 1.00 95.31 456 THR A N 1
ATOM 3236 C CA . THR A 1 456 ? 38.147 -10.490 -50.692 1.00 95.31 456 THR A CA 1
ATOM 3237 C C . THR A 1 456 ? 38.886 -11.219 -49.575 1.00 95.31 456 THR A C 1
ATOM 3239 O O . THR A 1 456 ? 38.643 -12.404 -49.373 1.00 95.31 456 THR A O 1
ATOM 3242 N N . ASN A 1 457 ? 39.741 -10.521 -48.821 1.00 92.69 457 ASN A N 1
ATOM 3243 C CA . ASN A 1 457 ? 40.367 -11.023 -47.601 1.00 92.69 457 ASN A CA 1
ATOM 3244 C C . ASN A 1 457 ? 40.664 -9.866 -46.633 1.00 92.69 457 ASN A C 1
ATOM 3246 O O . ASN A 1 457 ? 41.160 -8.823 -47.049 1.00 92.69 457 ASN A O 1
ATOM 3250 N N . ILE A 1 458 ? 40.410 -10.065 -45.341 1.00 90.62 458 ILE A N 1
ATOM 3251 C CA . ILE A 1 458 ? 40.599 -9.051 -44.286 1.00 90.62 458 ILE A CA 1
ATOM 3252 C C . ILE A 1 458 ? 41.633 -9.475 -43.227 1.00 90.62 458 ILE A C 1
ATOM 3254 O O . ILE A 1 458 ? 41.942 -8.704 -42.320 1.00 90.62 458 ILE A O 1
ATOM 3258 N N . THR A 1 459 ? 42.197 -10.682 -43.339 1.00 91.31 459 THR A N 1
ATOM 3259 C CA . THR A 1 459 ? 43.141 -11.241 -42.361 1.00 91.31 459 THR A CA 1
ATOM 3260 C C . THR A 1 459 ? 44.543 -10.650 -42.522 1.00 91.31 459 THR A C 1
ATOM 3262 O O . THR A 1 459 ? 45.155 -10.791 -43.583 1.00 91.31 459 THR A O 1
ATOM 3265 N N . PHE A 1 460 ? 45.083 -10.037 -41.461 1.00 84.81 460 PHE A N 1
ATOM 3266 C CA . PHE A 1 460 ? 46.457 -9.517 -41.424 1.00 84.81 460 PHE A CA 1
ATOM 3267 C C . PHE A 1 460 ? 47.504 -10.642 -41.467 1.00 84.81 460 PHE A C 1
ATOM 3269 O O . PHE A 1 460 ? 47.333 -11.626 -40.746 1.00 84.81 460 PHE A O 1
ATOM 3276 N N . PRO A 1 461 ? 48.597 -10.522 -42.254 1.00 84.69 461 PRO A N 1
ATOM 3277 C CA . PRO A 1 461 ? 48.981 -9.419 -43.156 1.00 84.69 461 PRO A CA 1
ATOM 3278 C C . PRO A 1 461 ? 48.553 -9.632 -44.626 1.00 84.69 461 PRO A C 1
ATOM 3280 O O . PRO A 1 461 ? 49.033 -8.951 -45.527 1.00 84.69 461 PRO A O 1
ATOM 3283 N N . THR A 1 462 ? 47.700 -10.621 -44.890 1.00 91.75 462 THR A N 1
ATOM 3284 C CA . THR A 1 462 ? 47.304 -11.078 -46.236 1.00 91.75 462 THR A CA 1
ATOM 3285 C C . THR A 1 462 ? 46.060 -10.380 -46.790 1.00 91.75 462 THR A C 1
ATOM 3287 O O . THR A 1 462 ? 45.362 -10.950 -47.633 1.00 91.75 462 THR A O 1
ATOM 3290 N N . GLN A 1 463 ? 45.727 -9.186 -46.293 1.00 94.56 463 GLN A N 1
ATOM 3291 C CA . GLN A 1 463 ? 44.534 -8.471 -46.739 1.00 94.56 463 GLN A CA 1
ATOM 3292 C C . GLN A 1 463 ? 44.554 -8.286 -48.253 1.00 94.56 463 GLN A C 1
ATOM 3294 O O . GLN A 1 463 ? 45.594 -7.981 -48.840 1.00 94.56 463 GLN A O 1
ATOM 3299 N N . ALA A 1 464 ? 43.390 -8.455 -48.870 1.00 95.19 464 ALA A N 1
ATOM 3300 C CA . ALA A 1 464 ? 43.244 -8.359 -50.308 1.00 95.19 464 ALA A CA 1
ATOM 3301 C C . ALA A 1 464 ? 41.884 -7.787 -50.707 1.00 95.19 464 ALA A C 1
ATOM 3303 O O . ALA A 1 464 ? 40.863 -8.042 -50.057 1.00 95.19 464 ALA A O 1
ATOM 3304 N N . TYR A 1 465 ? 41.871 -7.066 -51.822 1.00 96.69 465 TYR A N 1
ATOM 3305 C CA . TYR A 1 465 ? 40.654 -6.654 -52.506 1.00 96.69 465 TYR A CA 1
ATOM 3306 C C . TYR A 1 465 ? 40.721 -6.980 -53.993 1.00 96.69 465 TYR A C 1
ATOM 3308 O O . TYR A 1 465 ? 41.780 -7.250 -54.557 1.00 96.69 465 TYR A O 1
ATOM 3316 N N . THR A 1 466 ? 39.566 -6.921 -54.645 1.00 97.00 466 THR A N 1
ATOM 3317 C CA . THR A 1 466 ? 39.474 -6.866 -56.106 1.00 97.00 466 THR A CA 1
ATOM 3318 C C . THR A 1 466 ? 38.955 -5.497 -56.523 1.00 97.00 466 THR A C 1
ATOM 3320 O O . THR A 1 466 ? 37.961 -5.015 -55.970 1.00 97.00 466 THR A O 1
ATOM 3323 N N . LEU A 1 467 ? 39.634 -4.872 -57.484 1.00 97.06 467 LEU A N 1
ATOM 3324 C CA . LEU A 1 467 ? 39.187 -3.645 -58.132 1.00 97.06 467 LEU A CA 1
ATOM 3325 C C . LEU A 1 467 ? 38.358 -4.008 -59.363 1.00 97.06 467 LEU A C 1
ATOM 3327 O O . LEU A 1 467 ? 38.852 -4.657 -60.282 1.00 97.06 467 LEU A O 1
ATOM 3331 N N . TYR A 1 468 ? 37.118 -3.547 -59.403 1.00 97.19 468 TYR A N 1
ATOM 3332 C CA . TYR A 1 468 ? 36.233 -3.687 -60.551 1.00 97.19 468 TYR A CA 1
ATOM 3333 C C . TYR A 1 468 ? 36.049 -2.333 -61.221 1.00 97.19 468 TYR A C 1
ATOM 3335 O O . TYR A 1 468 ? 35.791 -1.344 -60.535 1.00 97.19 468 TYR A O 1
ATOM 3343 N N . ARG A 1 469 ? 36.088 -2.292 -62.553 1.00 95.31 469 ARG A N 1
ATOM 3344 C CA . ARG A 1 469 ? 35.417 -1.227 -63.305 1.00 95.31 469 ARG A CA 1
ATOM 3345 C C . ARG A 1 469 ? 33.960 -1.616 -63.508 1.00 95.31 469 ARG A C 1
ATOM 3347 O O . ARG A 1 469 ? 33.689 -2.687 -64.046 1.00 95.31 469 ARG A O 1
ATOM 3354 N N . ILE A 1 470 ? 33.047 -0.757 -63.069 1.00 92.44 470 ILE A N 1
ATOM 3355 C CA . ILE A 1 470 ? 31.609 -1.056 -63.033 1.00 92.44 470 ILE A CA 1
ATOM 3356 C C . ILE A 1 470 ? 30.772 -0.180 -63.972 1.00 92.44 470 ILE A C 1
ATOM 3358 O O . ILE A 1 470 ? 29.678 -0.605 -64.338 1.00 92.44 470 ILE A O 1
ATOM 3362 N N . ALA A 1 471 ? 31.289 0.980 -64.399 1.00 85.44 471 ALA A N 1
ATOM 3363 C CA . ALA A 1 471 ? 30.699 1.819 -65.446 1.00 85.44 471 ALA A CA 1
ATOM 3364 C C . ALA A 1 471 ? 31.771 2.606 -66.215 1.00 85.44 471 ALA A C 1
ATOM 3366 O O . ALA A 1 471 ? 32.812 2.969 -65.608 1.00 85.44 471 ALA A O 1
#

Foldseek 3Di:
DDKDKDFQVPLAVQGDDQVQFQVVLQVLLVPPPQQPFAWDGWHADPVDNRIIITDTPDDTDPSNVVVSSVCSHPPDGDPDPDDDDDDFPDPDPPSDDDDQDDPPGDDDDDDDPVDDDDDDPPDDDDDDPDDDDDDDDPDDDDDDDPPDDDDDDPVVDDDDPPDPDDDDDDDPPDPDDDDDDDADDPDDDDDDDDDDPNDDDDDDPDDDDDDDDPDDDDDDDDDDDPPSDDDDDDDDPDPDDDDDDAPDPDPPSDDDDDPDDDDDDDPDPVPDDDDDDFPDPDPCSDDDDDPPDDDDDDDDDPVDDDDDDPDPDDDDDPPDDDDDDDPDDDPDDDDDDQDDPPDDGADDDPDDDDDDDDQPDQAEDDLAEDEDAPVNVVSQEYEYEHPAEYEYEYDALVRVCVVHPPDDQFDKDKHKYAHAYPDFRRKYAYHPDPAAEEDGRIDTHGDMWMKMWGWHDNDPPPTYTYIYTDD

Organism: NCBI:txid1070528

Secondary structure (DSSP, 8-state):
-EEEEEETTTT-TT---TTTTHHHHHHHHHH-TT--SPEEEEEEETTEEEEEEEEESSPPPHHHHHHHHHHHHT-----------------STTSS-----STT-------STT------SS------SS------SSSPPP---SSS------SS----S-SSS------S-SSS------S-SSS--------GGG------SS------SSS--------SSTT--------SSSS----------STTSS----SS--------TT---------S--TTSS----TTT--------TT-------TT----SS-SS-----S--SSS------S-SSS---------S------PPPEEPPSS-EEPPHHHHTTSEEEE--SS-EEEEPPPHHHHHHHSTT--TT-EEEEEEEE---STT--EEEE-TTSEEES--EE-TT-EEEEEEEEEE-STT--EEEEEE--

Radius of gyration: 61.23 Å; chains: 1; bounding box: 116×59×167 Å